Protein AF-A0A7I8IEA6-F1 (afdb_monomer_lite)

Foldseek 3Di:
DPFADPVRDGPCVVVPDDPVVLLVLLLVLLLQLLVQLLVQVVVCVVLVPLLRANPRLALDPVNLVSLQSLQDDQDDLLLLLLSLLLLLLSLLSNLLNLLQDPCSVVSLVSNVVSLVVSLVSLVVCVVVVVHDPLVVLSVLSNVLSVLSSLLSVLLNLLSVLLLVVLLVLLVVVVVVVDQDDQDDLVSLLVLLLLLLLSLLLSRSSSVSSLALSSLLSLVSSVVSLVSSVVVVVVVVVPPDDDDRSSSVSSNSSSVSSSSSSVSSNLVSLVLCVQLVDDLQDDDCSSLVSLVCQLPDPVCPPPPVSVVVSVVVSVSSSVSRSVSSVSSVVSNVVSVVVVVVVCVVCVVVVVVVVVVPVVPPPDDDDPPVVVSLVVSLSSNDDDPSNSSCSVVSSVSSVVLLVVLLVLLLVQALPLQLVLLVVAADQLLVLVVVVVVLLPDPDDPPDDPQDQLLLLLLLLLLVLVLQPPDDLVVNLSLLSSSVSLSVLSVLLCVVLDPDCCPQRNVLSVLSNVLCVVCSVVPDCSPVNVVSPDCPGPNNVSNVSVVVVVCVPDPPDDDSVNSSSVSSHNSSSSSLLSCVCVSSSLSVLCDDSRSSRNNVSSSVSSSSSSRCVVVSVVSQVSHCPPVDRPDDPVSCCVSVCSNDVDDPPPPDD

Sequence (650 aa):
MHGCKADGDLDDSGFTRPMPLIGLYIASVSLVCAVLMGLDLVEGLRRRRFWFPSRFFSLNAATLTLLGHRHAGRWDQLTKLSGTVLVCTAMGNAMPSLGVKNCAFSDTFALVILVITVIANMVTEMSTGVIYVFWSEHIIVMSIMLVLLAITISSALFVSTTKHCLGKKYDFIRGEIGDDPEISVECLERCVEKYSLMAYASNSQHVLGRSATCAASGAFCFLAALVFVRAVTISLLGESWTTSVVLLSQALSIFIGTAAPVSRYLVSSRNQQMVGRSVVTVEEYWVGRLKAWRDSPLFRGVHQWSWTMNTLIAAQAAVVIFCNLVSLPSVWLVLCVTTLCRMCSSLGRQRRERDLEASEVSGGGRGAASDAKELSRFVLLLEGEDQLAAPIMRSGRWETQNSFKKGRKRRPMGLVDTLREHSSVGFRRVGEFGIISSDEAHQDLPEHNSWALPTVALASIVFLIPGVECGSVRSLLRGVGEGLKYVRLVDKHLDEHGLVNASEAADILWEKVDLFGVEAGEEGELVRGIGPEGVSGYYLQRIGRTIRQRDGKDLEPEGLFRWLCETIADVLGACLTNLPRVVLMECICSGEEEREEGVREAALLLGESRELLRFLEEKVEVDGHRYPHRDVRHRIDAWASRPEPDNHHI

Organism: Spirodela intermedia (NCBI:txid51605)

pLDDT: mean 73.37, std 16.15, range [29.14, 93.56]

Radius of gyration: 33.27 Å; chains: 1; bounding box: 86×75×112 Å

Secondary structure (DSSP, 8-state):
---B-TTS-B-TTTTSS--HHHHHHHHHHHHHHHHHHHHHHHHHHHTT-TT---SSS--SHHHHHHHHGGG-S---HHHHHHHHHHHHHHHHHHGGGGGT-TTHHHHHHHHHHHHHHHHHHHHHHHHTTS--SSHHHHHHHHHHHHHHHHHHHHHHHHHHHHHHHHHHHHHHHHHHH-S-----HHHHHHHHHHHHHHHHHH-HHHHHHTSHHHHHHHHHHHHHHHHHHHHHHHHHTTT-----HHHHHHHHHHHHHHHHHHHHHHHHHHHHHHHT--TT---HHHHHHHHHHHT-GGGTT-HHHHHHHHHHHHHHHHHHHHHHHHTSHHHHHHHHHHHHHHHHHHHHHTTTGGGTTTS-----TTHHHHHHHHHGGGS-PPTT-GGGHHHHHHHHHHHHHHHHHHHTTS--HHHHHHHHHHPPGGGHHHHHHHTTT-----TTS-----SHHHHHHHHHHHHT-TT--HHHHHHHHHHHHHHHHHHHHHHHHH-SS-THHHHHHHHHHHHHHHHHHHSTT-HHHHHHHS-SSSHHHHHHHHHHHHHHHHS-S---HHHHHHHHHHHHHHHHHHHHTTHHHHHHHHH--SSHHHHHHHHHHHHHHHHHHHHHHHHHHHHH-TTSPPSPPHHHHHHHHHHH----------

Structure (mmCIF, N/CA/C/O backbone):
data_AF-A0A7I8IEA6-F1
#
_entry.id   AF-A0A7I8IEA6-F1
#
loop_
_atom_site.group_PDB
_atom_site.id
_atom_site.type_symbol
_atom_site.label_atom_id
_atom_site.label_alt_id
_atom_site.label_comp_id
_atom_site.label_asym_id
_atom_site.label_entity_id
_atom_site.label_seq_id
_atom_site.pdbx_PDB_ins_code
_atom_site.Cartn_x
_atom_site.Cartn_y
_atom_site.Cartn_z
_atom_site.occupancy
_atom_site.B_iso_or_equiv
_atom_site.auth_seq_id
_atom_site.auth_comp_id
_atom_site.auth_asym_id
_atom_site.auth_atom_id
_atom_site.pdbx_PDB_model_num
ATOM 1 N N . MET A 1 1 ? 8.617 -40.897 -47.968 1.00 37.97 1 MET A N 1
ATOM 2 C CA . MET A 1 1 ? 9.311 -39.596 -48.039 1.00 37.97 1 MET A CA 1
ATOM 3 C C . MET A 1 1 ? 8.272 -38.545 -48.404 1.00 37.97 1 MET A C 1
ATOM 5 O O . MET A 1 1 ? 7.880 -38.468 -49.558 1.00 37.97 1 MET A O 1
ATOM 9 N N . HIS A 1 2 ? 7.729 -37.837 -47.416 1.00 43.50 2 HIS A N 1
ATOM 10 C CA . HIS A 1 2 ? 6.859 -36.677 -47.632 1.00 43.50 2 HIS A CA 1
ATOM 11 C C . HIS A 1 2 ? 7.701 -35.439 -47.334 1.00 43.50 2 HIS A C 1
ATOM 13 O O . HIS A 1 2 ? 8.221 -35.340 -46.226 1.00 43.50 2 HIS A O 1
ATOM 19 N N . GLY A 1 3 ? 7.902 -34.563 -48.322 1.00 50.28 3 GLY A N 1
ATOM 20 C CA . GLY A 1 3 ? 8.693 -33.344 -48.120 1.00 50.28 3 GLY A CA 1
ATOM 21 C C . GLY A 1 3 ? 9.221 -32.636 -49.371 1.00 50.28 3 GLY A C 1
ATOM 22 O O . GLY A 1 3 ? 9.690 -31.515 -49.236 1.00 50.28 3 GLY A O 1
ATOM 23 N N . CYS A 1 4 ? 9.137 -33.221 -50.569 1.00 49.31 4 CYS A N 1
ATOM 24 C CA . CYS A 1 4 ? 9.506 -32.529 -51.811 1.00 49.31 4 CYS A CA 1
ATOM 25 C C . CYS A 1 4 ? 8.272 -32.296 -52.682 1.00 49.31 4 CYS A C 1
ATOM 27 O O . CYS A 1 4 ? 7.467 -33.215 -52.867 1.00 49.31 4 CYS A O 1
ATOM 29 N N . LYS A 1 5 ? 8.154 -31.089 -53.243 1.00 62.19 5 LYS A N 1
ATOM 30 C CA . LYS A 1 5 ? 7.259 -30.836 -54.379 1.00 62.19 5 LYS A CA 1
ATOM 31 C C . LYS A 1 5 ? 7.825 -31.506 -55.639 1.00 62.19 5 LYS A C 1
ATOM 33 O O . LYS A 1 5 ? 8.994 -31.897 -55.672 1.00 62.19 5 LYS A O 1
ATOM 38 N N . ALA A 1 6 ? 6.993 -31.677 -56.668 1.00 60.69 6 ALA A N 1
ATOM 39 C CA . ALA A 1 6 ? 7.353 -32.369 -57.917 1.00 60.69 6 ALA A CA 1
ATOM 40 C C . ALA A 1 6 ? 8.534 -31.715 -58.673 1.00 60.69 6 ALA A C 1
ATOM 42 O O . ALA A 1 6 ? 9.154 -32.328 -59.535 1.00 60.69 6 ALA A O 1
ATOM 43 N N . ASP A 1 7 ? 8.843 -30.481 -58.303 1.00 68.31 7 ASP A N 1
ATOM 44 C CA . ASP A 1 7 ? 9.835 -29.551 -58.818 1.00 68.31 7 ASP A CA 1
ATOM 45 C C . ASP A 1 7 ? 11.186 -29.647 -58.071 1.00 68.31 7 ASP A C 1
ATOM 47 O O . ASP A 1 7 ? 12.140 -28.957 -58.419 1.00 68.31 7 ASP A O 1
ATOM 51 N N . GLY A 1 8 ? 11.299 -30.535 -57.073 1.00 59.44 8 GLY A N 1
ATOM 52 C CA . GLY A 1 8 ? 12.538 -30.782 -56.324 1.00 59.44 8 GLY A CA 1
ATOM 53 C C . GLY A 1 8 ? 12.801 -29.804 -55.176 1.00 59.44 8 GLY A C 1
ATOM 54 O O . GLY A 1 8 ? 13.785 -29.974 -54.459 1.00 59.44 8 GLY A O 1
ATOM 55 N N . ASP A 1 9 ? 11.916 -28.827 -54.968 1.00 58.84 9 ASP A N 1
ATOM 56 C CA . ASP A 1 9 ? 11.999 -27.876 -53.860 1.00 58.84 9 ASP A CA 1
ATOM 57 C C . ASP A 1 9 ? 11.378 -28.462 -52.577 1.00 58.84 9 ASP A C 1
ATOM 59 O O . ASP A 1 9 ? 10.370 -29.186 -52.620 1.00 58.84 9 ASP A O 1
ATOM 63 N N . LEU A 1 10 ? 12.001 -28.184 -51.428 1.00 50.22 10 LEU A N 1
ATOM 64 C CA . LEU A 1 10 ? 11.517 -28.616 -50.112 1.00 50.22 10 LEU A CA 1
ATOM 65 C C . LEU A 1 10 ? 10.189 -27.908 -49.802 1.00 50.22 10 LEU A C 1
ATOM 67 O O . LEU A 1 10 ? 10.080 -26.687 -49.904 1.00 50.22 10 LEU A O 1
ATOM 71 N N . ASP A 1 11 ? 9.154 -28.664 -49.424 1.00 51.62 11 ASP A N 1
ATOM 72 C CA . ASP A 1 11 ? 7.860 -28.092 -49.037 1.00 51.62 11 ASP A CA 1
ATOM 73 C C . ASP A 1 11 ? 7.934 -27.489 -47.621 1.00 51.62 11 ASP A C 1
ATOM 75 O O . ASP A 1 11 ? 7.436 -28.043 -46.640 1.00 51.62 11 ASP A O 1
ATOM 79 N N . ASP A 1 12 ? 8.569 -26.321 -47.514 1.00 47.97 12 ASP A N 1
ATOM 80 C CA . ASP A 1 12 ? 8.777 -25.585 -46.259 1.00 47.97 12 ASP A CA 1
ATOM 81 C C . ASP A 1 12 ? 7.489 -24.954 -45.694 1.00 47.97 12 ASP A C 1
ATOM 83 O O . ASP A 1 12 ? 7.504 -24.334 -44.625 1.00 47.97 12 ASP A O 1
ATOM 87 N N . SER A 1 13 ? 6.343 -25.127 -46.363 1.00 50.84 13 SER A N 1
ATOM 88 C CA . SER A 1 13 ? 5.050 -24.544 -45.970 1.00 50.84 13 SER A CA 1
ATOM 89 C C . SER A 1 13 ? 4.506 -25.086 -44.636 1.00 50.84 13 SER A C 1
ATOM 91 O O . SER A 1 13 ? 3.758 -24.392 -43.939 1.00 50.84 13 SER A O 1
ATOM 93 N N . GLY A 1 14 ? 4.921 -26.297 -44.242 1.00 44.91 14 GLY A N 1
ATOM 94 C CA . GLY A 1 14 ? 4.617 -26.896 -42.937 1.00 44.91 14 GLY A CA 1
ATOM 95 C C . GLY A 1 14 ? 5.555 -26.452 -41.805 1.00 44.91 14 GLY A C 1
ATOM 96 O O . GLY A 1 14 ? 5.127 -26.394 -40.654 1.00 44.91 14 GLY A O 1
ATOM 97 N N . PHE A 1 15 ? 6.805 -26.093 -42.125 1.00 42.59 15 PHE A N 1
ATOM 98 C CA . PHE A 1 15 ? 7.842 -25.694 -41.157 1.00 42.59 15 PHE A CA 1
ATOM 99 C C . PHE A 1 15 ? 7.898 -24.182 -40.894 1.00 42.59 15 PHE A C 1
ATOM 101 O O . PHE A 1 15 ? 8.419 -23.749 -39.867 1.00 42.59 15 PHE A O 1
ATOM 108 N N . THR A 1 16 ? 7.344 -23.370 -41.796 1.00 45.31 16 THR A N 1
ATOM 109 C CA . THR A 1 16 ? 7.298 -21.899 -41.684 1.00 45.31 16 THR A CA 1
ATOM 110 C C . THR A 1 16 ? 6.121 -21.371 -40.866 1.00 45.31 16 THR A C 1
ATOM 112 O O . THR A 1 16 ? 6.095 -20.185 -40.533 1.00 45.31 16 THR A O 1
ATOM 115 N N . ARG A 1 17 ? 5.157 -22.219 -40.484 1.00 45.38 17 ARG A N 1
ATOM 116 C CA . ARG A 1 17 ? 4.091 -21.810 -39.563 1.00 45.38 17 ARG A CA 1
ATOM 117 C C . ARG A 1 17 ? 4.622 -21.844 -38.129 1.00 45.38 17 ARG A C 1
ATOM 119 O O . ARG A 1 17 ? 5.003 -22.919 -37.664 1.00 45.38 17 ARG A O 1
ATOM 126 N N . PRO A 1 18 ? 4.624 -20.721 -37.390 1.00 50.38 18 PRO A N 1
ATOM 127 C CA . PRO A 1 18 ? 4.885 -20.791 -35.962 1.00 50.38 18 PRO A CA 1
ATOM 128 C C . PRO A 1 18 ? 3.876 -21.740 -35.309 1.00 50.38 18 PRO A C 1
ATOM 130 O O . PRO A 1 18 ? 2.690 -21.691 -35.643 1.00 50.38 18 PRO A O 1
ATOM 133 N N . MET A 1 19 ? 4.317 -22.590 -34.376 1.00 58.44 19 MET A N 1
ATOM 134 C CA . MET A 1 19 ? 3.393 -23.444 -33.625 1.00 58.44 19 MET A CA 1
ATOM 135 C C . MET A 1 19 ? 2.332 -22.550 -32.953 1.00 58.44 19 MET A C 1
ATOM 137 O O . MET A 1 19 ? 2.682 -21.764 -32.065 1.00 58.44 19 MET A O 1
ATOM 141 N N . PRO A 1 20 ? 1.043 -22.643 -33.337 1.00 67.31 20 PRO A N 1
ATOM 142 C CA . PRO A 1 20 ? 0.007 -21.705 -32.895 1.00 67.31 20 PRO A CA 1
ATOM 143 C C . PRO A 1 20 ? -0.177 -21.710 -31.372 1.00 67.31 20 PRO A C 1
ATOM 145 O O . PRO A 1 20 ? -0.529 -20.689 -30.788 1.00 67.31 20 PRO A O 1
ATOM 148 N N . LEU A 1 21 ? 0.147 -22.830 -30.720 1.00 70.69 21 LEU A N 1
ATOM 149 C CA . LEU A 1 21 ? 0.130 -22.995 -29.265 1.00 70.69 21 LEU A CA 1
ATOM 150 C C . LEU A 1 21 ? 1.105 -22.053 -28.540 1.00 70.69 21 LEU A C 1
ATOM 152 O O . LEU A 1 21 ? 0.733 -21.449 -27.536 1.00 70.69 21 LEU A O 1
ATOM 156 N N . ILE A 1 22 ? 2.325 -21.876 -29.060 1.00 72.19 22 ILE A N 1
ATOM 157 C CA . ILE A 1 22 ? 3.334 -21.005 -28.436 1.00 72.19 22 ILE A CA 1
ATOM 158 C C . ILE A 1 22 ? 2.932 -19.535 -28.617 1.00 72.19 22 ILE A C 1
ATOM 160 O O . ILE A 1 22 ? 3.002 -18.747 -27.675 1.00 72.19 22 ILE A O 1
ATOM 164 N N . GLY A 1 23 ? 2.430 -19.172 -29.802 1.00 74.50 23 GLY A N 1
ATOM 165 C CA . GLY A 1 23 ? 1.916 -17.825 -30.065 1.00 74.50 23 GLY A CA 1
ATOM 166 C C . GLY A 1 23 ? 0.725 -17.481 -29.167 1.00 74.50 23 GLY A C 1
ATOM 167 O O . GLY A 1 23 ? 0.691 -16.413 -28.558 1.00 74.50 23 GLY A O 1
ATOM 168 N N . LEU A 1 24 ? -0.218 -18.414 -29.006 1.00 80.75 24 LEU A N 1
ATOM 169 C CA . LEU A 1 24 ? -1.368 -18.251 -28.116 1.00 80.75 24 LEU A CA 1
ATOM 170 C C . LEU A 1 24 ? -0.946 -18.091 -26.650 1.00 80.75 24 LEU A C 1
ATOM 172 O O . LEU A 1 24 ? -1.488 -17.231 -25.953 1.00 80.75 24 LEU A O 1
ATOM 176 N N . TYR A 1 25 ? 0.040 -18.865 -26.189 1.00 80.38 25 TYR A N 1
ATOM 177 C CA . TYR A 1 25 ? 0.602 -18.715 -24.847 1.00 80.38 25 TYR A CA 1
ATOM 178 C C . TYR A 1 25 ? 1.194 -17.316 -24.645 1.00 80.38 25 TYR A C 1
ATOM 180 O O . TYR A 1 25 ? 0.815 -16.621 -23.704 1.00 80.38 25 TYR A O 1
ATOM 188 N N . ILE A 1 26 ? 2.064 -16.855 -25.552 1.00 77.19 26 ILE A N 1
ATOM 189 C CA . ILE A 1 26 ? 2.691 -15.527 -25.453 1.00 77.19 26 ILE A CA 1
ATOM 190 C C . ILE A 1 26 ? 1.625 -14.427 -25.434 1.00 77.19 26 ILE A C 1
ATOM 192 O O . ILE A 1 26 ? 1.712 -13.511 -24.613 1.00 77.19 26 ILE A O 1
ATOM 196 N N . ALA A 1 27 ? 0.608 -14.526 -26.296 1.00 83.75 27 ALA A N 1
ATOM 197 C CA . ALA A 1 27 ? -0.488 -13.565 -26.334 1.00 83.75 27 ALA A CA 1
ATOM 198 C C . ALA A 1 27 ? -1.284 -13.541 -25.018 1.00 83.75 27 ALA A C 1
ATOM 200 O O . ALA A 1 27 ? -1.549 -12.473 -24.464 1.00 83.75 27 ALA A O 1
ATOM 201 N N . SER A 1 28 ? -1.594 -14.721 -24.476 1.00 84.25 28 SER A N 1
ATOM 202 C CA . SER A 1 28 ? -2.299 -14.872 -23.198 1.00 84.25 28 SER A CA 1
ATOM 203 C C . SER A 1 28 ? -1.495 -14.268 -22.048 1.00 84.25 28 SER A C 1
ATOM 205 O O . SER A 1 28 ? -2.011 -13.467 -21.273 1.00 84.25 28 SER A O 1
ATOM 207 N N . VAL A 1 29 ? -0.197 -14.571 -21.978 1.00 84.94 29 VAL A N 1
ATOM 208 C CA . VAL A 1 29 ? 0.707 -14.026 -20.961 1.00 84.94 29 VAL A CA 1
ATOM 209 C C . VAL A 1 29 ? 0.811 -12.502 -21.079 1.00 84.94 29 VAL A C 1
ATOM 211 O O . VAL A 1 29 ? 0.844 -11.807 -20.066 1.00 84.94 29 VAL A O 1
ATOM 214 N N . SER A 1 30 ? 0.851 -11.939 -22.292 1.00 87.06 30 SER A N 1
ATOM 215 C CA . SER A 1 30 ? 0.815 -10.480 -22.528 1.00 87.06 30 SER A CA 1
ATOM 216 C C . SER A 1 30 ? -0.469 -9.824 -22.041 1.00 87.06 30 SER A C 1
ATOM 218 O O . SER A 1 30 ? -0.398 -8.791 -21.379 1.00 87.06 30 SER A O 1
ATOM 220 N N . LEU A 1 31 ? -1.624 -10.447 -22.271 1.00 89.12 31 LEU A N 1
ATOM 221 C CA . LEU A 1 31 ? -2.897 -9.961 -21.738 1.00 89.12 31 LEU A CA 1
ATOM 222 C C . LEU A 1 31 ? -2.938 -10.013 -20.209 1.00 89.12 31 LEU A C 1
ATOM 224 O O . LEU A 1 31 ? -3.367 -9.046 -19.585 1.00 89.12 31 LEU A O 1
ATOM 228 N N . VAL A 1 32 ? -2.431 -11.084 -19.591 1.00 89.88 32 VAL A N 1
ATOM 229 C CA . VAL A 1 32 ? -2.326 -11.175 -18.125 1.00 89.88 32 VAL A CA 1
ATOM 230 C C . VAL A 1 32 ? -1.457 -10.043 -17.573 1.00 89.88 32 VAL A C 1
ATOM 232 O O . VAL A 1 32 ? -1.857 -9.375 -16.621 1.00 89.88 32 VAL A O 1
ATOM 235 N N . CYS A 1 33 ? -0.306 -9.754 -18.193 1.00 87.94 33 CYS A N 1
ATOM 236 C CA . CYS A 1 33 ? 0.510 -8.603 -17.799 1.00 87.94 33 CYS A CA 1
ATOM 237 C C . CYS A 1 33 ? -0.245 -7.275 -17.957 1.00 87.94 33 CYS A C 1
ATOM 239 O O . CYS A 1 33 ? -0.164 -6.434 -17.063 1.00 87.94 33 CYS A O 1
ATOM 241 N N . ALA A 1 34 ? -0.999 -7.093 -19.045 1.00 90.44 34 ALA A N 1
ATOM 242 C CA . ALA A 1 34 ? -1.808 -5.897 -19.265 1.00 90.44 34 ALA A CA 1
ATOM 243 C C . ALA A 1 34 ? -2.867 -5.708 -18.165 1.00 90.44 34 ALA A C 1
ATOM 245 O O . ALA A 1 34 ? -3.008 -4.607 -17.637 1.00 90.44 34 ALA A O 1
ATOM 246 N N . VAL A 1 35 ? -3.567 -6.781 -17.781 1.00 91.06 35 VAL A N 1
ATOM 247 C CA . VAL A 1 35 ? -4.570 -6.760 -16.706 1.00 91.06 35 VAL A CA 1
ATOM 248 C C . VAL A 1 35 ? -3.924 -6.413 -15.369 1.00 91.06 35 VAL A C 1
ATOM 250 O O . VAL A 1 35 ? -4.401 -5.513 -14.686 1.00 91.06 35 VAL A O 1
ATOM 253 N N . LEU A 1 36 ? -2.820 -7.071 -15.006 1.00 90.31 36 LEU A N 1
ATOM 254 C CA . LEU A 1 36 ? -2.133 -6.820 -13.736 1.00 90.31 36 LEU A CA 1
ATOM 255 C C . LEU A 1 36 ? -1.609 -5.377 -13.637 1.00 90.31 36 LEU A C 1
ATOM 257 O O . LEU A 1 36 ? -1.853 -4.712 -12.632 1.00 90.31 36 LEU A O 1
ATOM 261 N N . MET A 1 37 ? -0.961 -4.861 -14.691 1.00 90.56 37 MET A N 1
ATOM 262 C CA . MET A 1 37 ? -0.512 -3.459 -14.739 1.00 90.56 37 MET A CA 1
ATOM 263 C C . MET A 1 37 ? -1.699 -2.480 -14.729 1.00 90.56 37 MET A C 1
ATOM 265 O O . MET A 1 37 ? -1.640 -1.427 -14.093 1.00 90.56 37 MET A O 1
ATOM 269 N N . GLY A 1 38 ? -2.806 -2.835 -15.388 1.00 89.06 38 GLY A N 1
ATOM 270 C CA . GLY A 1 38 ? -4.042 -2.054 -15.385 1.00 89.06 38 GLY A CA 1
ATOM 271 C C . GLY A 1 38 ? -4.723 -1.996 -14.014 1.00 89.06 38 GLY A C 1
ATOM 272 O O . GLY A 1 38 ? -5.224 -0.941 -13.631 1.00 89.06 38 GLY A O 1
ATOM 273 N N . LEU A 1 39 ? -4.711 -3.085 -13.240 1.00 89.94 39 LEU A N 1
ATOM 274 C CA . LEU A 1 39 ? -5.253 -3.109 -11.877 1.00 89.94 39 LEU A CA 1
ATOM 275 C C . LEU A 1 39 ? -4.470 -2.183 -10.940 1.00 89.94 39 LEU A C 1
ATOM 277 O O . LEU A 1 39 ? -5.086 -1.430 -10.183 1.00 89.94 39 LEU A O 1
ATOM 281 N N . ASP A 1 40 ? -3.137 -2.174 -11.037 1.00 87.69 40 ASP A N 1
ATOM 282 C CA . ASP A 1 40 ? -2.290 -1.231 -10.294 1.00 87.69 40 ASP A CA 1
ATOM 283 C C . ASP A 1 40 ? -2.590 0.231 -10.683 1.00 87.69 40 ASP A C 1
ATOM 285 O O . ASP A 1 40 ? -2.666 1.113 -9.820 1.00 87.69 40 ASP A O 1
ATOM 289 N N . LEU A 1 41 ? -2.844 0.493 -11.973 1.00 86.50 41 LEU A N 1
ATOM 290 C CA . LEU A 1 41 ? -3.262 1.811 -12.462 1.00 86.50 41 LEU A CA 1
ATOM 291 C C . LEU A 1 41 ? -4.624 2.230 -11.878 1.00 86.50 41 LEU A C 1
ATOM 293 O O . LEU A 1 41 ? -4.767 3.340 -11.365 1.00 86.50 41 LEU A O 1
ATOM 297 N N . VAL A 1 42 ? -5.627 1.349 -11.906 1.00 85.25 42 VAL A N 1
ATOM 298 C CA . VAL A 1 42 ? -6.968 1.636 -11.364 1.00 85.25 42 VAL A CA 1
ATOM 299 C C . VAL A 1 42 ? -6.915 1.874 -9.857 1.00 85.25 42 VAL A C 1
ATOM 301 O O . VAL A 1 42 ? -7.545 2.812 -9.365 1.00 85.25 42 VAL A O 1
ATOM 304 N N . GLU A 1 43 ? -6.148 1.074 -9.119 1.00 82.88 43 GLU A N 1
ATOM 305 C CA . GLU A 1 43 ? -6.028 1.219 -7.669 1.00 82.88 43 GLU A CA 1
ATOM 306 C C . GLU A 1 43 ? -5.304 2.519 -7.287 1.00 82.88 43 GLU A C 1
ATOM 308 O O . GLU A 1 43 ? -5.760 3.241 -6.394 1.00 82.88 43 GLU A O 1
ATOM 313 N N . GLY A 1 44 ? -4.237 2.888 -8.007 1.00 78.62 44 GLY A N 1
ATOM 314 C CA . GLY A 1 44 ? -3.565 4.174 -7.809 1.00 78.62 44 GLY A CA 1
ATOM 315 C C . GLY A 1 44 ? -4.474 5.371 -8.105 1.00 78.62 44 GLY A C 1
ATOM 316 O O . GLY A 1 44 ? -4.504 6.322 -7.319 1.00 78.62 44 GLY A O 1
ATOM 317 N N . LEU A 1 45 ? -5.293 5.307 -9.164 1.00 79.44 45 LEU A N 1
ATOM 318 C CA . LEU A 1 45 ? -6.293 6.341 -9.466 1.00 79.44 45 LEU A CA 1
ATOM 319 C C . LEU A 1 45 ? -7.374 6.417 -8.380 1.00 79.44 45 LEU A C 1
ATOM 321 O O . LEU A 1 45 ? -7.700 7.510 -7.910 1.00 79.44 45 LEU A O 1
ATOM 325 N N . ARG A 1 46 ? -7.896 5.268 -7.936 1.00 77.19 46 ARG A N 1
ATOM 326 C CA . ARG A 1 46 ? -8.938 5.178 -6.903 1.00 77.19 46 ARG A CA 1
ATOM 327 C C . ARG A 1 46 ? -8.468 5.761 -5.570 1.00 77.19 46 ARG A C 1
ATOM 329 O O . ARG A 1 46 ? -9.222 6.491 -4.930 1.00 77.19 46 ARG A O 1
ATOM 336 N N . ARG A 1 47 ? -7.223 5.481 -5.169 1.00 69.00 47 ARG A N 1
ATOM 337 C CA . ARG A 1 47 ? -6.617 6.025 -3.940 1.00 69.00 47 ARG A CA 1
ATOM 338 C C . ARG A 1 47 ? -6.045 7.436 -4.107 1.00 69.00 47 ARG A C 1
ATOM 340 O O . ARG A 1 47 ? -5.564 8.004 -3.135 1.00 69.00 47 ARG A O 1
ATOM 347 N N . ARG A 1 48 ? -6.087 8.019 -5.315 1.00 69.19 48 ARG A N 1
ATOM 348 C CA . ARG A 1 48 ? -5.401 9.280 -5.673 1.00 69.19 48 ARG A CA 1
ATOM 349 C C . ARG A 1 48 ? -3.889 9.251 -5.391 1.00 69.19 48 ARG A C 1
ATOM 351 O O . ARG A 1 48 ? -3.264 10.293 -5.186 1.00 69.19 48 ARG A O 1
ATOM 358 N N . ARG A 1 49 ? -3.281 8.062 -5.434 1.00 72.50 49 ARG A N 1
ATOM 359 C CA . ARG A 1 49 ? -1.833 7.859 -5.334 1.00 72.50 49 ARG A CA 1
ATOM 360 C C . ARG A 1 49 ? -1.225 7.910 -6.729 1.00 72.50 49 ARG A C 1
ATOM 362 O O . ARG A 1 49 ? -1.051 6.888 -7.383 1.00 72.50 49 ARG A O 1
ATOM 369 N N . PHE A 1 50 ? -0.851 9.108 -7.171 1.00 62.94 50 PHE A N 1
ATOM 370 C CA . PHE A 1 50 ? -0.266 9.319 -8.505 1.00 62.94 50 PHE A CA 1
ATOM 371 C C . PHE A 1 50 ? 1.148 8.737 -8.684 1.00 62.94 50 PHE A C 1
ATOM 373 O O . PHE A 1 50 ? 1.699 8.782 -9.780 1.00 62.94 50 PHE A O 1
ATOM 380 N N . TRP A 1 51 ? 1.736 8.176 -7.623 1.00 65.19 51 TRP A N 1
ATOM 381 C CA . TRP A 1 51 ? 2.961 7.383 -7.701 1.00 65.19 51 TRP A CA 1
ATOM 382 C C . TRP A 1 51 ? 2.693 5.891 -7.999 1.00 65.19 51 TRP A C 1
ATOM 384 O O . TRP A 1 51 ? 3.647 5.150 -8.198 1.00 65.19 51 TRP A O 1
ATOM 394 N N . PHE A 1 52 ? 1.418 5.472 -8.085 1.00 69.50 52 PHE A N 1
ATOM 395 C CA . PHE A 1 52 ? 0.923 4.137 -8.465 1.00 69.50 52 PHE A CA 1
ATOM 396 C C . PHE A 1 52 ? 1.640 2.972 -7.761 1.00 69.50 52 PHE A C 1
ATOM 398 O O . PHE A 1 52 ? 2.648 2.491 -8.282 1.00 69.50 52 PHE A O 1
ATOM 405 N N . PRO A 1 53 ? 1.151 2.487 -6.605 1.00 67.56 53 PRO A N 1
ATOM 406 C CA . PRO A 1 53 ? 1.738 1.314 -5.961 1.00 67.56 53 PRO A CA 1
ATOM 407 C C . PRO A 1 53 ? 1.603 0.081 -6.865 1.00 67.56 53 PRO A C 1
ATOM 409 O O . PRO A 1 53 ? 0.566 -0.118 -7.488 1.00 67.56 53 PRO A O 1
ATOM 412 N N . SER A 1 54 ? 2.647 -0.744 -6.934 1.00 74.25 54 SER A N 1
ATOM 413 C CA . SER A 1 54 ? 2.635 -2.009 -7.680 1.00 74.25 54 SER A CA 1
ATOM 414 C C . SER A 1 54 ? 2.322 -3.161 -6.725 1.00 74.25 54 SER A C 1
ATOM 416 O O . SER A 1 54 ? 3.236 -3.770 -6.154 1.00 74.25 54 SER A O 1
ATOM 418 N N . ARG A 1 55 ? 1.030 -3.402 -6.485 1.00 77.00 55 ARG A N 1
ATOM 419 C CA . ARG A 1 55 ? 0.554 -4.480 -5.607 1.00 77.00 55 ARG A CA 1
ATOM 420 C C . ARG A 1 55 ? 0.306 -5.758 -6.405 1.00 77.00 55 ARG A C 1
ATOM 422 O O . ARG A 1 55 ? 0.642 -6.837 -5.930 1.00 77.00 55 ARG A O 1
ATOM 429 N N . PHE A 1 56 ? -0.253 -5.634 -7.606 1.00 80.75 56 PHE A N 1
ATOM 430 C CA . PHE A 1 56 ? -0.623 -6.759 -8.461 1.00 80.75 56 PHE A CA 1
ATOM 431 C C . PHE A 1 56 ? 0.520 -7.160 -9.402 1.00 80.75 56 PHE A C 1
ATOM 433 O O . PHE A 1 56 ? 0.844 -8.343 -9.508 1.00 80.75 56 PHE A O 1
ATOM 440 N N . PHE A 1 57 ? 1.185 -6.197 -10.045 1.00 80.50 57 PHE A N 1
ATOM 441 C CA . PHE A 1 57 ? 2.320 -6.442 -10.933 1.00 80.50 57 PHE A CA 1
ATOM 442 C C . PHE A 1 57 ? 3.658 -6.276 -10.191 1.00 80.50 57 PHE A C 1
ATOM 444 O O . PHE A 1 57 ? 4.336 -5.253 -10.289 1.00 80.50 57 PHE A O 1
ATOM 451 N N . SER A 1 58 ? 4.035 -7.291 -9.408 1.00 81.94 58 SER A N 1
ATOM 452 C CA . SER A 1 58 ? 5.283 -7.298 -8.621 1.00 81.94 58 SER A CA 1
ATOM 453 C C . SER A 1 58 ? 6.387 -8.142 -9.265 1.00 81.94 58 SER A C 1
ATOM 455 O O . SER A 1 58 ? 6.082 -9.169 -9.864 1.00 81.94 58 SER A O 1
ATOM 457 N N . LEU A 1 59 ? 7.662 -7.764 -9.084 1.00 74.62 59 LEU A N 1
ATOM 458 C CA . LEU A 1 59 ? 8.809 -8.612 -9.449 1.00 74.62 59 LEU A CA 1
ATOM 459 C C . LEU A 1 59 ? 8.790 -9.856 -8.562 1.00 74.62 59 LEU A C 1
ATOM 461 O O . LEU A 1 59 ? 9.000 -9.742 -7.361 1.00 74.62 59 LEU A O 1
ATOM 465 N N . ASN A 1 60 ? 8.483 -11.022 -9.114 1.00 75.56 60 ASN A N 1
ATOM 466 C CA . ASN A 1 60 ? 8.538 -12.315 -8.432 1.00 75.56 60 ASN A CA 1
ATOM 467 C C . ASN A 1 60 ? 8.918 -13.410 -9.431 1.00 75.56 60 ASN A C 1
ATOM 469 O O . ASN A 1 60 ? 8.886 -13.204 -10.644 1.00 75.56 60 ASN A O 1
ATOM 473 N N . ALA A 1 61 ? 9.211 -14.606 -8.928 1.00 68.94 61 ALA A N 1
ATOM 474 C CA . ALA A 1 61 ? 9.520 -15.757 -9.772 1.00 68.94 61 ALA A CA 1
ATOM 475 C C . ALA A 1 61 ? 8.455 -16.014 -10.863 1.00 68.94 61 ALA A C 1
ATOM 477 O O . ALA A 1 61 ? 8.803 -16.335 -11.997 1.00 68.94 61 ALA A O 1
ATOM 478 N N . ALA A 1 62 ? 7.165 -15.810 -10.567 1.00 67.19 62 ALA A N 1
ATOM 479 C CA . ALA A 1 62 ? 6.081 -15.995 -11.535 1.00 67.19 62 ALA A CA 1
ATOM 480 C C . ALA A 1 62 ? 6.118 -14.959 -12.678 1.00 67.19 62 ALA A C 1
ATOM 482 O O . ALA A 1 62 ? 6.054 -15.315 -13.848 1.00 67.19 62 ALA A O 1
ATOM 483 N N . THR A 1 63 ? 6.275 -13.671 -12.377 1.00 71.44 63 THR A N 1
ATOM 484 C CA . THR A 1 63 ? 6.383 -12.616 -13.399 1.00 71.44 63 THR A CA 1
ATOM 485 C C . THR A 1 63 ? 7.679 -12.731 -14.196 1.00 71.44 63 THR A C 1
ATOM 487 O O . THR A 1 63 ? 7.662 -12.532 -15.408 1.00 71.44 63 THR A O 1
ATOM 490 N N . LEU A 1 64 ? 8.787 -13.125 -13.563 1.00 73.00 64 LEU A N 1
ATOM 491 C CA . LEU A 1 64 ? 10.067 -13.350 -14.239 1.00 73.00 64 LEU A CA 1
ATOM 492 C C . LEU A 1 64 ? 10.031 -14.559 -15.183 1.00 73.00 64 LEU A C 1
ATOM 494 O O . LEU A 1 64 ? 10.518 -14.466 -16.308 1.00 73.00 64 LEU A O 1
ATOM 498 N N . THR A 1 65 ? 9.405 -15.668 -14.779 1.00 71.25 65 THR A N 1
ATOM 499 C CA . THR A 1 65 ? 9.208 -16.839 -15.656 1.00 71.25 65 THR A CA 1
ATOM 500 C C . THR A 1 65 ? 8.273 -16.520 -16.825 1.00 71.25 65 THR A C 1
ATOM 502 O O . THR A 1 65 ? 8.576 -16.880 -17.966 1.00 71.25 65 THR A O 1
ATOM 505 N N . LEU A 1 66 ? 7.199 -15.760 -16.576 1.00 71.00 66 LEU A N 1
ATOM 506 C CA . LEU A 1 66 ? 6.309 -15.240 -17.621 1.00 71.00 66 LEU A CA 1
ATOM 507 C C . LEU A 1 66 ? 7.057 -14.345 -18.626 1.00 71.00 66 LEU A C 1
ATOM 509 O O . LEU A 1 66 ? 6.794 -14.428 -19.824 1.00 71.00 66 LEU A O 1
ATOM 513 N N . LEU A 1 67 ? 8.002 -13.514 -18.171 1.00 67.25 67 LEU A N 1
ATOM 514 C CA . LEU A 1 67 ? 8.825 -12.659 -19.037 1.00 67.25 67 LEU A CA 1
ATOM 515 C C . LEU A 1 67 ? 9.894 -13.450 -19.817 1.00 67.25 67 LEU A C 1
ATOM 517 O O . LEU A 1 67 ? 10.125 -13.161 -20.994 1.00 67.25 67 LEU A O 1
ATOM 521 N N . GLY A 1 68 ? 10.512 -14.464 -19.202 1.00 62.44 68 GLY A N 1
ATOM 522 C CA . GLY A 1 68 ? 11.551 -15.294 -19.824 1.00 62.44 68 GLY A CA 1
ATOM 523 C C . GLY A 1 68 ? 11.063 -16.161 -20.973 1.00 62.44 68 GLY A C 1
ATOM 524 O O . GLY A 1 68 ? 11.721 -16.232 -22.009 1.00 62.44 68 GLY A O 1
ATOM 525 N N . HIS A 1 69 ? 9.870 -16.747 -20.855 1.00 61.56 69 HIS A N 1
ATOM 526 C CA . HIS A 1 69 ? 9.344 -17.637 -21.895 1.00 61.56 69 HIS A CA 1
ATOM 527 C C . HIS A 1 69 ? 9.003 -16.912 -23.212 1.00 61.56 69 HIS A C 1
ATOM 529 O O . HIS A 1 69 ? 8.939 -17.532 -24.270 1.00 61.56 69 HIS A O 1
ATOM 535 N N . ARG A 1 70 ? 8.827 -15.583 -23.186 1.00 58.53 70 ARG A N 1
ATOM 536 C CA . ARG A 1 70 ? 8.474 -14.783 -24.374 1.00 58.53 70 ARG A CA 1
ATOM 537 C C . ARG A 1 70 ? 9.574 -14.700 -25.436 1.00 58.53 70 ARG A C 1
ATOM 539 O O . ARG A 1 70 ? 9.284 -14.277 -26.550 1.00 58.53 70 ARG A O 1
ATOM 546 N N . HIS A 1 71 ? 10.806 -15.081 -25.098 1.00 55.66 71 HIS A N 1
ATOM 547 C CA . HIS A 1 71 ? 11.977 -14.949 -25.971 1.00 55.66 71 HIS A CA 1
ATOM 548 C C . HIS A 1 71 ? 12.386 -16.260 -26.664 1.00 55.66 71 HIS A C 1
ATOM 550 O O . HIS A 1 71 ? 13.379 -16.277 -27.385 1.00 55.66 71 HIS A O 1
ATOM 556 N N . ALA A 1 72 ? 11.635 -17.353 -26.484 1.00 47.72 72 ALA A N 1
ATOM 557 C CA . ALA A 1 72 ? 11.905 -18.631 -27.140 1.00 47.72 72 ALA A CA 1
ATOM 558 C C . ALA A 1 72 ? 11.068 -18.779 -28.432 1.00 47.72 72 ALA A C 1
ATOM 560 O O . ALA A 1 72 ? 9.864 -19.024 -28.373 1.00 47.72 72 ALA A O 1
ATOM 561 N N . GLY A 1 73 ? 11.682 -18.629 -29.615 1.00 54.22 73 GLY A N 1
ATOM 562 C CA . GLY A 1 73 ? 11.073 -19.040 -30.894 1.00 54.22 73 GLY A CA 1
ATOM 563 C C . GLY A 1 73 ? 11.394 -18.172 -32.121 1.00 54.22 73 GLY A C 1
ATOM 564 O O . GLY A 1 73 ? 11.861 -17.037 -32.019 1.00 54.22 73 GLY A O 1
ATOM 565 N N . ARG A 1 74 ? 11.120 -18.720 -33.313 1.00 52.78 74 ARG A N 1
ATOM 566 C CA . ARG A 1 74 ? 11.325 -18.067 -34.618 1.00 52.78 74 ARG A CA 1
ATOM 567 C C . ARG A 1 74 ? 10.056 -17.296 -35.008 1.00 52.78 74 ARG A C 1
ATOM 569 O O . ARG A 1 74 ? 9.111 -17.878 -35.528 1.00 52.78 74 ARG A O 1
ATOM 576 N N . TRP A 1 75 ? 10.038 -15.999 -34.703 1.00 59.44 75 TRP A N 1
ATOM 577 C CA . TRP A 1 75 ? 8.902 -15.089 -34.907 1.00 59.44 75 TRP A CA 1
ATOM 578 C C . TRP A 1 75 ? 9.280 -13.898 -35.789 1.00 59.44 75 TRP A C 1
ATOM 580 O O . TRP A 1 75 ? 10.464 -13.592 -35.939 1.00 59.44 75 TRP A O 1
ATOM 590 N N . ASP A 1 76 ? 8.262 -13.214 -36.314 1.00 69.31 76 ASP A N 1
ATOM 591 C CA . ASP A 1 76 ? 8.400 -11.945 -37.030 1.00 69.31 76 ASP A CA 1
ATOM 592 C C . ASP A 1 76 ? 9.201 -10.910 -36.210 1.00 69.31 76 ASP A C 1
ATOM 594 O O . ASP A 1 76 ? 9.057 -10.815 -34.984 1.00 69.31 76 ASP A O 1
ATOM 598 N N . GLN A 1 77 ? 10.052 -10.134 -36.886 1.00 76.62 77 GLN A N 1
ATOM 599 C CA . GLN A 1 77 ? 11.000 -9.198 -36.265 1.00 76.62 77 GLN A CA 1
ATOM 600 C C . GLN A 1 77 ? 10.274 -8.153 -35.402 1.00 76.62 77 GLN A C 1
ATOM 602 O O . GLN A 1 77 ? 10.720 -7.838 -34.298 1.00 76.62 77 GLN A O 1
ATOM 607 N N . LEU A 1 78 ? 9.098 -7.692 -35.842 1.00 79.94 78 LEU A N 1
ATOM 608 C CA . LEU A 1 78 ? 8.289 -6.726 -35.098 1.00 79.94 78 LEU A CA 1
ATOM 609 C C . LEU A 1 78 ? 7.739 -7.308 -33.783 1.00 79.94 78 LEU A C 1
ATOM 611 O O . LEU A 1 78 ? 7.691 -6.606 -32.775 1.00 79.94 78 LEU A O 1
ATOM 615 N N . THR A 1 79 ? 7.399 -8.603 -33.765 1.00 80.44 79 THR A N 1
ATOM 616 C CA . THR A 1 79 ? 6.930 -9.311 -32.556 1.00 80.44 79 THR A CA 1
ATOM 617 C C . THR A 1 79 ? 8.057 -9.489 -31.528 1.00 80.44 79 THR A C 1
ATOM 619 O O . THR A 1 79 ? 7.832 -9.456 -30.315 1.00 80.44 79 THR A O 1
ATOM 622 N N . LYS A 1 80 ? 9.302 -9.646 -31.994 1.00 82.69 80 LYS A N 1
ATOM 623 C CA . LYS A 1 80 ? 10.484 -9.676 -31.119 1.00 82.69 80 LYS A CA 1
ATOM 624 C C . LYS A 1 80 ? 10.760 -8.305 -30.503 1.00 82.69 80 LYS A C 1
ATOM 626 O O . LYS A 1 80 ? 11.048 -8.224 -29.309 1.00 82.69 80 LYS A O 1
ATOM 631 N N . LEU A 1 81 ? 10.627 -7.233 -31.288 1.00 86.50 81 LEU A N 1
ATOM 632 C CA . LEU A 1 81 ? 10.769 -5.858 -30.804 1.00 86.50 81 LEU A CA 1
ATOM 633 C C . LEU A 1 81 ? 9.693 -5.500 -29.765 1.00 86.50 81 LEU A C 1
ATOM 635 O O . LEU A 1 81 ? 10.011 -4.940 -28.718 1.00 86.50 81 LEU A O 1
ATOM 639 N N . SER A 1 82 ? 8.425 -5.857 -29.990 1.00 87.38 82 SER A N 1
ATOM 640 C CA . SER A 1 82 ? 7.372 -5.654 -28.981 1.00 87.38 82 SER A CA 1
ATOM 641 C C . SER A 1 82 ? 7.618 -6.466 -27.710 1.00 87.38 82 SER A C 1
ATOM 643 O O . SER A 1 82 ? 7.354 -5.975 -26.612 1.00 87.38 82 SER A O 1
ATOM 645 N N . GLY A 1 83 ? 8.164 -7.680 -27.825 1.00 85.75 83 GLY A N 1
ATOM 646 C CA . GLY A 1 83 ? 8.562 -8.499 -26.679 1.00 85.75 83 GLY A CA 1
ATOM 647 C C . GLY A 1 83 ? 9.596 -7.812 -25.779 1.00 85.75 83 GLY A C 1
ATOM 648 O O . GLY A 1 83 ? 9.405 -7.755 -24.562 1.00 85.75 83 GLY A O 1
ATOM 649 N N . THR A 1 84 ? 10.648 -7.228 -26.361 1.00 87.94 84 THR A N 1
ATOM 650 C CA . THR A 1 84 ? 11.702 -6.529 -25.603 1.00 87.94 84 THR A CA 1
ATOM 651 C C . THR A 1 84 ? 11.208 -5.216 -24.995 1.00 87.94 84 THR A C 1
ATOM 653 O O . THR A 1 84 ? 11.488 -4.934 -23.830 1.00 87.94 84 THR A O 1
ATOM 656 N N . VAL A 1 85 ? 10.392 -4.446 -25.721 1.00 90.94 85 VAL A N 1
ATOM 657 C CA . VAL A 1 85 ? 9.760 -3.219 -25.196 1.00 90.94 85 VAL A CA 1
ATOM 658 C C . VAL A 1 85 ? 8.809 -3.532 -24.038 1.00 90.94 85 VAL A C 1
ATOM 660 O O . VAL A 1 85 ? 8.739 -2.781 -23.058 1.00 90.94 85 VAL A O 1
ATOM 663 N N . LEU A 1 86 ? 8.108 -4.664 -24.097 1.00 89.62 86 LEU A N 1
ATOM 664 C CA . LEU A 1 86 ? 7.247 -5.115 -23.012 1.00 89.62 86 LEU A CA 1
ATOM 665 C C . LEU A 1 86 ? 8.047 -5.505 -21.757 1.00 89.62 86 LEU A C 1
ATOM 667 O O . LEU A 1 86 ? 7.581 -5.227 -20.654 1.00 89.62 86 LEU A O 1
ATOM 671 N N . VAL A 1 87 ? 9.254 -6.073 -21.892 1.00 90.06 87 VAL A N 1
ATOM 672 C CA . VAL A 1 87 ? 10.167 -6.293 -20.748 1.00 90.06 87 VAL A CA 1
ATOM 673 C C . VAL A 1 87 ? 10.566 -4.963 -20.111 1.00 90.06 87 VAL A C 1
ATOM 675 O O . VAL A 1 87 ? 10.436 -4.820 -18.897 1.00 90.06 87 VAL A O 1
ATOM 678 N N . CYS A 1 88 ? 10.964 -3.965 -20.907 1.00 91.31 88 CYS A N 1
ATOM 679 C CA . CYS A 1 88 ? 11.272 -2.623 -20.398 1.00 91.31 88 CYS A CA 1
ATOM 680 C C . CYS A 1 88 ? 10.078 -2.023 -19.633 1.00 91.31 88 CYS A C 1
ATOM 682 O O . CYS A 1 88 ? 10.224 -1.537 -18.511 1.00 91.31 88 CYS A O 1
ATOM 684 N N 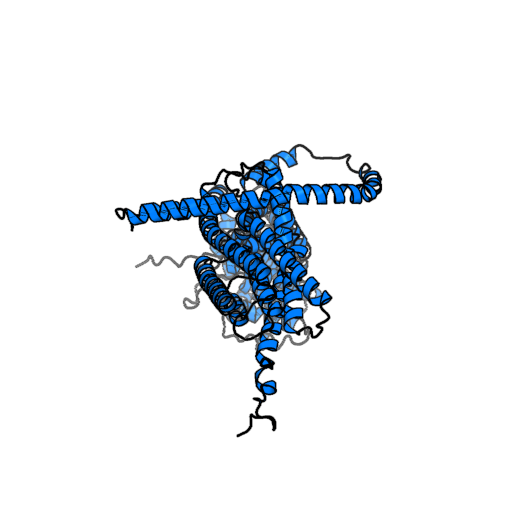. THR A 1 89 ? 8.878 -2.129 -20.212 1.00 91.75 89 THR A N 1
ATOM 685 C CA . THR A 1 89 ? 7.628 -1.649 -19.602 1.00 91.75 89 THR A CA 1
ATOM 686 C C . THR A 1 89 ? 7.325 -2.380 -18.291 1.00 91.75 89 THR A C 1
ATOM 688 O O . THR A 1 89 ? 6.948 -1.753 -17.299 1.00 91.75 89 THR A O 1
ATOM 691 N N . ALA A 1 90 ? 7.527 -3.698 -18.251 1.00 90.00 90 ALA A N 1
ATOM 692 C CA . ALA A 1 90 ? 7.347 -4.504 -17.051 1.00 90.00 90 ALA A CA 1
ATOM 693 C C . ALA A 1 90 ? 8.323 -4.094 -15.936 1.00 90.00 90 ALA A C 1
ATOM 695 O O . ALA A 1 90 ? 7.895 -3.904 -14.798 1.00 90.00 90 ALA A O 1
ATOM 696 N N . MET A 1 91 ? 9.603 -3.876 -16.254 1.00 90.19 91 MET A N 1
ATOM 697 C CA . MET A 1 91 ? 10.601 -3.409 -15.283 1.00 90.19 91 MET A CA 1
ATOM 698 C C . MET A 1 91 ? 10.197 -2.068 -14.658 1.00 90.19 91 MET A C 1
ATOM 700 O O . MET A 1 91 ? 10.246 -1.924 -13.437 1.00 90.19 91 MET A O 1
ATOM 704 N N . GLY A 1 92 ? 9.720 -1.111 -15.463 1.00 89.00 92 GLY A N 1
ATOM 705 C CA . GLY A 1 92 ? 9.231 0.173 -14.951 1.00 89.00 92 GLY A CA 1
ATOM 706 C C . GLY A 1 92 ? 7.992 0.048 -14.056 1.00 89.00 92 GLY A C 1
ATOM 707 O O . GLY A 1 92 ? 7.881 0.745 -13.046 1.00 89.00 92 GLY A O 1
ATOM 708 N N . ASN A 1 93 ? 7.060 -0.854 -14.380 1.00 89.69 93 ASN A N 1
ATOM 709 C CA . ASN A 1 93 ? 5.865 -1.077 -13.557 1.00 89.69 93 ASN A CA 1
ATOM 710 C C . ASN A 1 93 ? 6.179 -1.754 -12.234 1.00 89.69 93 ASN A C 1
ATOM 712 O O . ASN A 1 93 ? 5.646 -1.335 -11.210 1.00 89.69 93 ASN A O 1
ATOM 716 N N . ALA A 1 94 ? 7.063 -2.745 -12.264 1.00 88.31 94 ALA A N 1
ATOM 717 C CA . ALA A 1 94 ? 7.410 -3.544 -11.106 1.00 88.31 94 ALA A CA 1
ATOM 718 C C . ALA A 1 94 ? 8.461 -2.864 -10.204 1.00 88.31 94 ALA A C 1
ATOM 720 O O . ALA A 1 94 ? 8.710 -3.325 -9.092 1.00 88.31 94 ALA A O 1
ATOM 721 N N . MET A 1 95 ? 9.030 -1.735 -10.635 1.00 87.69 95 MET A N 1
ATOM 722 C CA . MET A 1 95 ? 10.017 -0.959 -9.884 1.00 87.69 95 MET A CA 1
ATOM 723 C C . MET A 1 95 ? 9.587 -0.624 -8.440 1.00 87.69 95 MET A C 1
ATOM 725 O O . MET A 1 95 ? 10.361 -0.913 -7.529 1.00 87.69 95 MET A O 1
ATOM 729 N N . PRO A 1 96 ? 8.371 -0.104 -8.152 1.00 86.69 96 PRO A N 1
ATOM 730 C CA . PRO A 1 96 ? 7.966 0.178 -6.772 1.00 86.69 96 PRO A CA 1
ATOM 731 C C . PRO A 1 96 ? 7.820 -1.078 -5.905 1.00 86.69 96 PRO A C 1
ATOM 733 O O . PRO A 1 96 ? 7.878 -0.975 -4.682 1.00 86.69 96 PRO A O 1
ATOM 736 N N . SER A 1 97 ? 7.671 -2.268 -6.499 1.00 86.19 97 SER A N 1
ATOM 737 C CA . SER A 1 97 ? 7.486 -3.516 -5.747 1.00 86.19 97 SER A CA 1
ATOM 738 C C . SER A 1 97 ? 8.733 -3.908 -4.957 1.00 86.19 97 SER A C 1
ATOM 740 O O . SER A 1 97 ? 8.605 -4.552 -3.914 1.00 86.19 97 SER A O 1
ATOM 742 N N . LEU A 1 98 ? 9.910 -3.421 -5.380 1.00 84.12 98 LEU A N 1
ATOM 743 C CA . LEU A 1 98 ? 11.164 -3.536 -4.634 1.00 84.12 98 LEU A CA 1
ATOM 744 C C . LEU A 1 98 ? 11.047 -2.938 -3.226 1.00 84.12 98 LEU A C 1
ATOM 746 O O . LEU A 1 98 ? 11.687 -3.436 -2.309 1.00 84.12 98 LEU A O 1
ATOM 750 N N . GLY A 1 99 ? 10.214 -1.903 -3.052 1.00 75.94 99 GLY A N 1
ATOM 751 C CA . GLY A 1 99 ? 9.980 -1.235 -1.772 1.00 75.94 99 GLY A CA 1
ATOM 752 C C . GLY A 1 99 ? 9.169 -2.055 -0.766 1.00 75.94 99 GLY A C 1
ATOM 753 O O . GLY A 1 99 ? 9.344 -1.852 0.427 1.00 75.94 99 GLY A O 1
ATOM 754 N N . VAL A 1 100 ? 8.318 -2.989 -1.212 1.00 74.44 100 VAL A N 1
ATOM 755 C CA . VAL A 1 100 ? 7.539 -3.840 -0.292 1.00 74.44 100 VAL A CA 1
ATOM 756 C C . VAL A 1 100 ? 8.388 -5.006 0.174 1.00 74.44 100 VAL A C 1
ATOM 758 O O . VAL A 1 100 ? 8.614 -5.136 1.364 1.00 74.44 100 VAL A O 1
ATOM 761 N N . LYS A 1 101 ? 8.956 -5.793 -0.742 1.00 68.50 101 LYS A N 1
ATOM 762 C CA . LYS A 1 101 ? 9.476 -7.120 -0.396 1.00 68.50 101 LYS A CA 1
ATOM 763 C C . LYS A 1 101 ? 10.773 -7.087 0.403 1.00 68.50 101 LYS A C 1
ATOM 765 O O . LYS A 1 101 ? 11.713 -6.363 0.077 1.00 68.50 101 LYS A O 1
ATOM 770 N N . ASN A 1 102 ? 10.884 -7.994 1.368 1.00 66.88 102 ASN A N 1
ATOM 771 C CA . ASN A 1 102 ? 12.159 -8.316 2.018 1.00 66.88 102 ASN A CA 1
ATOM 772 C C . ASN A 1 102 ? 13.119 -9.100 1.098 1.00 66.88 102 ASN A C 1
ATOM 774 O O . ASN A 1 102 ? 14.334 -9.031 1.262 1.00 66.88 102 ASN A O 1
ATOM 778 N N . CYS A 1 103 ? 12.596 -9.770 0.065 1.00 65.56 103 CYS A N 1
ATOM 779 C CA . CYS A 1 103 ? 13.373 -10.535 -0.920 1.00 65.56 103 CYS A CA 1
ATOM 780 C C . CYS A 1 103 ? 13.855 -9.715 -2.129 1.00 65.56 103 CYS A C 1
ATOM 782 O O . CYS A 1 103 ? 14.250 -10.303 -3.137 1.00 65.56 103 CYS A O 1
ATOM 784 N N . ALA A 1 104 ? 13.853 -8.378 -2.045 1.00 74.62 104 ALA A N 1
ATOM 785 C CA . ALA A 1 104 ? 14.183 -7.494 -3.165 1.00 74.62 104 ALA A CA 1
ATOM 786 C C . ALA A 1 104 ? 15.495 -7.875 -3.883 1.00 74.62 104 ALA A C 1
ATOM 788 O O . ALA A 1 104 ? 15.560 -7.809 -5.107 1.00 74.62 104 ALA A O 1
ATOM 789 N N . PHE A 1 105 ? 16.518 -8.342 -3.157 1.00 78.56 105 PHE A N 1
ATOM 790 C CA . PHE A 1 105 ? 17.786 -8.789 -3.749 1.00 78.56 105 PHE A CA 1
ATOM 791 C C . PHE A 1 105 ? 17.669 -10.059 -4.599 1.00 78.56 105 PHE A C 1
ATOM 793 O O . PHE A 1 105 ? 18.250 -10.107 -5.680 1.00 78.56 105 PHE A O 1
ATOM 800 N N . SER A 1 106 ? 16.926 -11.068 -4.136 1.00 82.12 106 SER A N 1
ATOM 801 C CA . SER A 1 106 ? 16.774 -12.342 -4.854 1.00 82.12 106 SER A CA 1
ATOM 802 C C . SER A 1 106 ? 16.004 -12.141 -6.161 1.00 82.12 106 SER A C 1
ATOM 804 O O . SER A 1 106 ? 16.468 -12.534 -7.231 1.00 82.12 106 SER A O 1
ATOM 806 N N . ASP A 1 107 ? 14.881 -11.417 -6.093 1.00 84.75 107 ASP A N 1
ATOM 807 C CA . ASP A 1 107 ? 14.070 -11.097 -7.271 1.00 84.75 107 ASP A CA 1
ATOM 808 C C . ASP A 1 107 ? 14.842 -10.201 -8.260 1.00 84.75 107 ASP A C 1
ATOM 810 O O . ASP A 1 107 ? 14.759 -10.394 -9.474 1.00 84.75 107 ASP A O 1
ATOM 814 N N . THR A 1 108 ? 15.658 -9.262 -7.759 1.00 85.81 108 THR A N 1
ATOM 815 C CA . THR A 1 108 ? 16.538 -8.437 -8.609 1.00 85.81 108 THR A CA 1
ATOM 816 C C . THR A 1 108 ? 17.622 -9.280 -9.278 1.00 85.81 108 THR A C 1
ATOM 818 O O . THR A 1 108 ? 17.891 -9.097 -10.460 1.00 85.81 108 THR A O 1
ATOM 821 N N . PHE A 1 109 ? 18.232 -10.232 -8.570 1.00 86.44 109 PHE A N 1
ATOM 822 C CA . PHE A 1 109 ? 19.242 -11.119 -9.150 1.00 86.44 109 PHE A CA 1
ATOM 823 C C . PHE A 1 109 ? 18.656 -12.003 -10.260 1.00 86.44 109 PHE A C 1
ATOM 825 O O . PHE A 1 109 ? 19.242 -12.125 -11.337 1.00 86.44 109 PHE A O 1
ATOM 832 N N . ALA A 1 110 ? 17.459 -12.550 -10.046 1.00 87.81 110 ALA A N 1
ATOM 833 C CA . ALA A 1 110 ? 16.742 -13.296 -11.073 1.00 87.81 110 ALA A CA 1
ATOM 834 C C . ALA A 1 110 ? 16.379 -12.412 -12.286 1.00 87.81 110 ALA A C 1
ATOM 836 O O . ALA A 1 110 ? 16.524 -12.849 -13.430 1.00 87.81 110 ALA A O 1
ATOM 837 N N . LEU A 1 111 ? 15.991 -11.148 -12.063 1.00 88.31 111 LEU A N 1
ATOM 838 C CA . LEU A 1 111 ? 15.782 -10.165 -13.133 1.00 88.31 111 LEU A CA 1
ATOM 839 C C . LEU A 1 111 ? 17.072 -9.883 -13.925 1.00 88.31 111 LEU A C 1
ATOM 841 O O . LEU A 1 111 ? 17.020 -9.796 -15.150 1.00 88.31 111 LEU A O 1
ATOM 845 N N . VAL A 1 112 ? 18.224 -9.783 -13.254 1.00 90.38 112 VAL A N 1
ATOM 846 C CA . VAL A 1 112 ? 19.538 -9.604 -13.900 1.00 90.38 112 VAL A CA 1
ATOM 847 C C . VAL A 1 112 ? 19.853 -10.766 -14.832 1.00 90.38 112 VAL A C 1
ATOM 849 O O . VAL A 1 112 ? 20.176 -10.533 -15.997 1.00 90.38 112 VAL A O 1
ATOM 852 N N . ILE A 1 113 ? 19.708 -12.007 -14.359 1.00 88.81 113 ILE A N 1
ATOM 853 C CA . ILE A 1 113 ? 19.942 -13.201 -15.186 1.00 88.81 113 ILE A CA 1
ATOM 854 C C . ILE A 1 113 ? 19.024 -13.191 -16.410 1.00 88.81 113 ILE A C 1
ATOM 856 O O . ILE A 1 113 ? 19.482 -13.403 -17.535 1.00 88.81 113 ILE A O 1
ATOM 860 N N . LEU A 1 114 ? 17.736 -12.912 -16.199 1.00 87.62 114 LEU A N 1
ATOM 861 C CA . LEU A 1 114 ? 16.742 -12.857 -17.262 1.00 87.62 114 LEU A CA 1
ATOM 862 C C . LEU A 1 114 ? 17.114 -11.821 -18.335 1.00 87.62 114 LEU A C 1
ATOM 864 O O . LEU A 1 114 ? 17.165 -12.156 -19.516 1.00 87.62 114 LEU A O 1
ATOM 868 N N . VAL A 1 115 ? 17.394 -10.578 -17.937 1.00 89.06 115 VAL A N 1
ATOM 869 C CA . VAL A 1 115 ? 17.691 -9.484 -18.874 1.00 89.06 115 VAL A CA 1
ATOM 870 C C . VAL A 1 115 ? 19.000 -9.732 -19.622 1.00 89.06 115 VAL A C 1
ATOM 872 O O . VAL A 1 115 ? 19.042 -9.549 -20.836 1.00 89.06 115 VAL A O 1
ATOM 875 N N . ILE A 1 116 ? 20.048 -10.210 -18.942 1.00 89.12 116 ILE A N 1
ATOM 876 C CA . ILE A 1 116 ? 21.318 -10.556 -19.598 1.00 89.12 116 ILE A CA 1
ATOM 877 C C . ILE A 1 116 ? 21.103 -11.658 -20.640 1.00 89.12 116 ILE A C 1
ATOM 879 O O . ILE A 1 116 ? 21.610 -11.546 -21.754 1.00 89.12 116 ILE A O 1
ATOM 883 N N . THR A 1 117 ? 20.311 -12.684 -20.314 1.00 88.56 117 THR A N 1
ATOM 884 C CA . THR A 1 117 ? 19.988 -13.781 -21.242 1.00 88.56 117 THR A CA 1
ATOM 885 C C . THR A 1 117 ? 19.228 -13.268 -22.465 1.00 88.56 117 THR A C 1
ATOM 887 O O . THR A 1 117 ? 19.567 -13.610 -23.595 1.00 88.56 117 THR A O 1
ATOM 890 N N . VAL A 1 118 ? 18.231 -12.401 -22.259 1.00 85.69 118 VAL A N 1
ATOM 891 C CA . VAL A 1 118 ? 17.468 -11.775 -23.351 1.00 85.69 118 VAL A CA 1
ATOM 892 C C . VAL A 1 118 ? 18.378 -10.951 -24.263 1.00 85.69 118 VAL A C 1
ATOM 894 O O . VAL A 1 118 ? 18.294 -11.084 -25.483 1.00 85.69 118 VAL A O 1
ATOM 897 N N . ILE A 1 119 ? 19.273 -10.139 -23.693 1.00 87.25 119 ILE A N 1
ATOM 898 C CA . ILE A 1 119 ? 20.223 -9.327 -24.464 1.00 87.25 119 ILE A CA 1
ATOM 899 C C . ILE A 1 119 ? 21.193 -10.224 -25.239 1.00 87.25 119 ILE A C 1
ATOM 901 O O . ILE A 1 119 ? 21.384 -10.008 -26.432 1.00 87.25 119 ILE A O 1
ATOM 905 N N . ALA A 1 120 ? 21.772 -11.245 -24.601 1.00 87.31 120 ALA A N 1
ATOM 906 C CA . ALA A 1 120 ? 22.695 -12.171 -25.254 1.00 87.31 120 ALA A CA 1
ATOM 907 C C . ALA A 1 120 ? 22.035 -12.873 -26.450 1.00 87.31 120 ALA A C 1
ATOM 909 O O . ALA A 1 120 ? 22.595 -12.871 -27.546 1.00 87.31 120 ALA A O 1
ATOM 910 N N . ASN A 1 121 ? 20.810 -13.379 -26.268 1.00 84.69 121 ASN A N 1
ATOM 911 C CA . ASN A 1 121 ? 20.041 -14.003 -27.343 1.00 84.69 121 ASN A CA 1
ATOM 912 C C . ASN A 1 121 ? 19.808 -13.019 -28.498 1.00 84.69 121 ASN A C 1
ATOM 914 O O . ASN A 1 121 ? 20.099 -13.340 -29.648 1.00 84.69 121 ASN A O 1
ATOM 918 N N . MET A 1 122 ? 19.377 -11.791 -28.206 1.00 82.75 122 MET A N 1
ATOM 919 C CA . MET A 1 122 ? 19.166 -10.767 -29.235 1.00 82.75 122 MET A CA 1
ATOM 920 C C . MET A 1 122 ? 20.460 -10.432 -29.987 1.00 82.75 122 MET A C 1
ATOM 922 O O . MET A 1 122 ? 20.447 -10.371 -31.214 1.00 82.75 122 MET A O 1
ATOM 926 N N . VAL A 1 123 ? 21.590 -10.283 -29.285 1.00 84.88 123 VAL A N 1
ATOM 927 C CA . VAL A 1 123 ? 22.918 -10.054 -29.889 1.00 84.88 123 VAL A CA 1
ATOM 928 C C . VAL A 1 123 ? 23.300 -11.185 -30.840 1.00 84.88 123 VAL A C 1
ATOM 930 O O . VAL A 1 123 ? 23.733 -10.905 -31.958 1.00 84.88 123 VAL A O 1
ATOM 933 N N . THR A 1 124 ? 23.085 -12.444 -30.449 1.00 83.62 124 THR A N 1
ATOM 934 C CA . THR A 1 124 ? 23.348 -13.594 -31.332 1.00 83.62 124 THR A CA 1
ATOM 935 C C . THR A 1 124 ? 22.419 -13.646 -32.548 1.00 83.62 124 THR A C 1
ATOM 937 O O . THR A 1 124 ? 22.852 -13.968 -33.652 1.00 83.62 124 THR A O 1
ATOM 940 N N . GLU A 1 125 ? 21.144 -13.287 -32.394 1.00 80.44 125 GLU A N 1
ATOM 941 C CA . GLU A 1 125 ? 20.189 -13.259 -33.510 1.00 80.44 125 GLU A CA 1
ATOM 942 C C . GLU A 1 125 ? 20.474 -12.118 -34.497 1.00 80.44 125 GLU A C 1
ATOM 944 O O . GLU A 1 125 ? 20.271 -12.264 -35.704 1.00 80.44 125 GLU A O 1
ATOM 949 N N . MET A 1 126 ? 20.982 -10.985 -34.010 1.00 81.00 126 MET A N 1
ATOM 950 C CA . MET A 1 126 ? 21.422 -9.895 -34.879 1.00 81.00 126 MET A CA 1
ATOM 951 C C . MET A 1 126 ? 22.733 -10.228 -35.594 1.00 81.00 126 MET A C 1
ATOM 953 O O . MET A 1 126 ? 22.853 -9.943 -36.782 1.00 81.00 126 MET A O 1
ATOM 957 N N . SER A 1 127 ? 23.704 -10.855 -34.917 1.00 79.38 127 SER A N 1
ATOM 958 C CA . SER A 1 127 ? 24.987 -11.212 -35.544 1.00 79.38 127 SER A CA 1
ATOM 959 C C . SER A 1 127 ? 24.842 -12.286 -36.625 1.00 79.38 127 SER A C 1
ATOM 961 O O . SER A 1 127 ? 25.600 -12.294 -37.590 1.00 79.38 127 SER A O 1
ATOM 963 N N . THR A 1 128 ? 23.839 -13.155 -36.499 1.00 81.19 128 THR A N 1
ATOM 964 C CA . THR A 1 128 ? 23.492 -14.178 -37.499 1.00 81.19 128 THR A CA 1
ATOM 965 C C . THR A 1 128 ? 22.656 -13.639 -38.669 1.00 81.19 128 THR A C 1
ATOM 967 O O . THR A 1 128 ? 22.331 -14.397 -39.580 1.00 81.19 128 THR A O 1
ATOM 970 N N . GLY A 1 129 ? 22.314 -12.344 -38.679 1.00 70.88 129 GLY A N 1
ATOM 971 C CA . GLY A 1 129 ? 21.564 -11.701 -39.766 1.00 70.88 129 GLY A CA 1
ATOM 972 C C . GLY A 1 129 ? 20.066 -12.027 -39.794 1.00 70.88 129 GLY A C 1
ATOM 973 O O . GLY A 1 129 ? 19.380 -11.687 -40.756 1.00 70.88 129 GLY A O 1
ATOM 974 N N . VAL A 1 130 ? 19.529 -12.659 -38.744 1.00 70.44 130 VAL A N 1
ATOM 975 C CA . VAL A 1 130 ? 18.096 -12.996 -38.639 1.00 70.44 130 VAL A CA 1
ATOM 976 C C . VAL A 1 130 ? 17.239 -11.735 -38.436 1.00 70.44 130 VAL A C 1
ATOM 978 O O . VAL A 1 130 ? 16.072 -11.700 -38.837 1.00 70.44 130 VAL A O 1
ATOM 981 N N . ILE A 1 131 ? 17.816 -10.679 -37.853 1.00 64.38 131 ILE A N 1
ATOM 982 C CA . ILE A 1 131 ? 17.187 -9.370 -37.626 1.00 64.38 131 ILE A CA 1
ATOM 983 C C . ILE A 1 131 ? 17.913 -8.318 -38.475 1.00 64.38 131 ILE A C 1
ATOM 985 O O . ILE A 1 131 ? 19.012 -7.906 -38.119 1.00 64.38 131 ILE A O 1
ATOM 989 N N . TYR A 1 132 ? 17.304 -7.875 -39.579 1.00 66.31 132 TYR A N 1
ATOM 990 C CA . TYR A 1 132 ? 17.933 -6.922 -40.509 1.00 66.31 132 TYR A CA 1
ATOM 991 C C . TYR A 1 132 ? 17.089 -5.675 -40.816 1.00 66.31 132 TYR A C 1
ATOM 993 O O . TYR A 1 132 ? 17.662 -4.635 -41.123 1.00 66.31 132 TYR A O 1
ATOM 1001 N N . VAL A 1 133 ? 15.752 -5.731 -40.704 1.00 69.81 133 VAL A N 1
ATOM 1002 C CA . VAL A 1 133 ? 14.882 -4.600 -41.092 1.00 69.81 133 VAL A CA 1
ATOM 1003 C C . VAL A 1 133 ? 14.872 -3.489 -40.035 1.00 69.81 133 VAL A C 1
ATOM 1005 O O . VAL A 1 133 ? 14.881 -2.314 -40.384 1.00 69.81 133 VAL A O 1
ATOM 1008 N N . PHE A 1 134 ? 14.904 -3.844 -38.744 1.00 74.38 134 PHE A N 1
ATOM 1009 C CA . PHE A 1 134 ? 14.742 -2.908 -37.614 1.00 74.38 134 PHE A CA 1
ATOM 1010 C C . PHE A 1 134 ? 15.958 -2.870 -36.672 1.00 74.38 134 PHE A C 1
ATOM 1012 O O . PHE A 1 134 ? 15.820 -2.770 -35.450 1.00 74.38 134 PHE A O 1
ATOM 1019 N N . TRP A 1 135 ? 17.174 -3.025 -37.206 1.00 79.69 135 TRP A N 1
ATOM 1020 C CA . TRP A 1 135 ? 18.374 -3.184 -36.374 1.00 79.69 135 TRP A CA 1
ATOM 1021 C C . TRP A 1 135 ? 18.647 -1.961 -35.479 1.00 79.69 135 TRP A C 1
ATOM 1023 O O . TRP A 1 135 ? 19.003 -2.118 -34.310 1.00 79.69 135 TRP A O 1
ATOM 1033 N N . SER A 1 136 ? 18.380 -0.748 -35.976 1.00 83.12 136 SER A N 1
ATOM 1034 C CA . SER A 1 136 ? 18.478 0.494 -35.198 1.00 83.12 136 SER A CA 1
ATOM 1035 C C . SER A 1 136 ? 17.558 0.506 -33.976 1.00 83.12 136 SER A C 1
ATOM 1037 O O . SER A 1 136 ? 17.991 0.821 -32.869 1.00 83.12 136 SER A O 1
ATOM 1039 N N . GLU A 1 137 ? 16.296 0.132 -34.156 1.00 87.19 137 GLU A N 1
ATOM 1040 C CA . GLU A 1 137 ? 15.278 0.098 -33.112 1.00 87.19 137 GLU A CA 1
ATOM 1041 C C . GLU A 1 137 ? 15.621 -0.956 -32.053 1.00 87.19 137 GLU A C 1
ATOM 1043 O O . GLU A 1 137 ? 15.534 -0.675 -30.856 1.00 87.19 137 GLU A O 1
ATOM 1048 N N . HIS A 1 138 ? 16.090 -2.137 -32.473 1.00 85.81 138 HIS A N 1
ATOM 1049 C CA . HIS A 1 138 ? 16.543 -3.186 -31.557 1.00 85.81 138 HIS A CA 1
ATOM 1050 C C . HIS A 1 138 ? 17.748 -2.744 -30.714 1.00 85.81 138 HIS A C 1
ATOM 1052 O O . HIS A 1 138 ? 17.734 -2.935 -29.497 1.00 85.81 138 HIS A O 1
ATOM 1058 N N . ILE A 1 139 ? 18.758 -2.104 -31.316 1.00 88.31 139 ILE A N 1
ATOM 1059 C CA . ILE A 1 139 ? 19.924 -1.580 -30.584 1.00 88.31 139 ILE A CA 1
ATOM 1060 C C . ILE A 1 139 ? 19.495 -0.545 -29.535 1.00 88.31 139 ILE A C 1
ATOM 1062 O O . ILE A 1 139 ? 19.937 -0.606 -28.382 1.00 88.31 139 ILE A O 1
ATOM 1066 N N . ILE A 1 140 ? 18.606 0.382 -29.905 1.00 88.75 140 ILE A N 1
ATOM 1067 C CA . ILE A 1 140 ? 18.096 1.410 -28.989 1.00 88.75 140 ILE A CA 1
ATOM 1068 C C . ILE A 1 140 ? 17.330 0.768 -27.824 1.00 88.75 140 ILE A C 1
ATOM 1070 O O . ILE A 1 140 ? 17.614 1.082 -26.668 1.00 88.75 140 ILE A O 1
ATOM 1074 N N . VAL A 1 141 ? 16.399 -0.158 -28.086 1.00 89.69 141 VAL A N 1
ATOM 1075 C CA . VAL A 1 141 ? 15.591 -0.797 -27.027 1.00 89.69 141 VAL A CA 1
ATOM 1076 C C . VAL A 1 141 ? 16.449 -1.647 -26.090 1.00 89.69 141 VAL A C 1
ATOM 1078 O O . VAL A 1 141 ? 16.244 -1.600 -24.879 1.00 89.69 141 VAL A O 1
ATOM 1081 N N . MET A 1 142 ? 17.443 -2.377 -26.600 1.00 90.19 142 MET A N 1
ATOM 1082 C CA . MET A 1 142 ? 18.385 -3.115 -25.747 1.00 90.19 142 MET A CA 1
ATOM 1083 C C . MET A 1 142 ? 19.233 -2.187 -24.872 1.00 90.19 142 MET A C 1
ATOM 1085 O O . MET A 1 142 ? 19.449 -2.481 -23.698 1.00 90.19 142 MET A O 1
ATOM 1089 N N . SER A 1 143 ? 19.679 -1.053 -25.420 1.00 91.38 143 SER A N 1
ATOM 1090 C CA . SER A 1 143 ? 20.410 -0.039 -24.651 1.00 91.38 143 SER A CA 1
ATOM 1091 C C . SER A 1 143 ? 19.536 0.508 -23.520 1.00 91.38 143 SER A C 1
ATOM 1093 O O . SER A 1 143 ? 19.981 0.598 -22.376 1.00 91.38 143 SER A O 1
ATOM 1095 N N . ILE A 1 144 ? 18.261 0.790 -23.811 1.00 91.50 144 ILE A N 1
ATOM 1096 C CA . ILE A 1 144 ? 17.270 1.198 -22.807 1.00 91.50 144 ILE A CA 1
ATOM 1097 C C . ILE A 1 144 ? 17.076 0.105 -21.746 1.00 91.50 144 ILE A C 1
ATOM 1099 O O . ILE A 1 144 ? 17.039 0.412 -20.556 1.00 91.50 144 ILE A O 1
ATOM 1103 N N . MET A 1 145 ? 16.985 -1.163 -22.149 1.00 91.94 145 MET A N 1
ATOM 1104 C CA . MET A 1 145 ? 16.821 -2.296 -21.234 1.00 91.94 145 MET A CA 1
ATOM 1105 C C . MET A 1 145 ? 18.006 -2.432 -20.267 1.00 91.94 145 MET A C 1
ATOM 1107 O O . MET A 1 145 ? 17.799 -2.632 -19.071 1.00 91.94 145 MET A O 1
ATOM 1111 N N . LEU A 1 146 ? 19.241 -2.263 -20.756 1.00 92.00 146 LEU A N 1
ATOM 1112 C CA . LEU A 1 146 ? 20.451 -2.284 -19.928 1.00 92.00 146 LEU A CA 1
ATOM 1113 C C . LEU A 1 146 ? 20.466 -1.125 -18.918 1.00 92.00 146 LEU A C 1
ATOM 1115 O O . LEU A 1 146 ? 20.794 -1.322 -17.748 1.00 92.00 146 LEU A O 1
ATOM 1119 N N . VAL A 1 147 ? 20.065 0.074 -19.352 1.00 93.56 147 VAL A N 1
ATOM 1120 C CA . VAL A 1 147 ? 19.938 1.242 -18.469 1.00 93.56 147 VAL A CA 1
ATOM 1121 C C . VAL A 1 147 ? 18.873 0.996 -17.399 1.00 93.56 147 VAL A C 1
ATOM 1123 O O . VAL A 1 147 ? 19.141 1.204 -16.218 1.00 93.56 147 VAL A O 1
ATOM 1126 N N . LEU A 1 148 ? 17.693 0.491 -17.773 1.00 92.38 148 LEU A N 1
ATOM 1127 C CA . LEU A 1 148 ? 16.646 0.119 -16.818 1.00 92.38 148 LEU A CA 1
ATOM 1128 C C . LEU A 1 148 ? 17.138 -0.933 -15.819 1.00 92.38 148 LEU A C 1
ATOM 1130 O O . LEU A 1 148 ? 16.826 -0.828 -14.634 1.00 92.38 148 LEU A O 1
ATOM 1134 N N . LEU A 1 149 ? 17.952 -1.899 -16.256 1.00 92.62 149 LEU A N 1
ATOM 1135 C CA . LEU A 1 149 ? 18.534 -2.899 -15.365 1.00 92.62 149 LEU A CA 1
ATOM 1136 C C . LEU A 1 149 ? 19.468 -2.252 -14.337 1.00 92.62 149 LEU A C 1
ATOM 1138 O O . LEU A 1 149 ? 19.304 -2.478 -13.138 1.00 92.62 149 LEU A O 1
ATOM 1142 N N . ALA A 1 150 ? 20.386 -1.390 -14.778 1.00 92.62 150 ALA A N 1
ATOM 1143 C CA . ALA A 1 150 ? 21.277 -0.656 -13.880 1.00 92.62 150 ALA A CA 1
ATOM 1144 C C . ALA A 1 150 ? 20.493 0.179 -12.849 1.00 92.62 150 ALA A C 1
ATOM 1146 O O . ALA A 1 150 ? 20.814 0.166 -11.659 1.00 92.62 150 ALA A O 1
ATOM 1147 N N . ILE A 1 151 ? 19.412 0.835 -13.284 1.00 92.25 151 ILE A N 1
ATOM 1148 C CA . ILE A 1 151 ? 18.512 1.598 -12.412 1.00 92.25 151 ILE A CA 1
ATOM 1149 C C . ILE A 1 151 ? 17.816 0.678 -11.391 1.00 92.25 151 ILE A C 1
ATOM 1151 O O . ILE A 1 151 ? 17.754 1.020 -10.209 1.00 92.25 151 ILE A O 1
ATOM 1155 N N . THR A 1 152 ? 17.315 -0.493 -11.800 1.00 90.44 152 THR A N 1
ATOM 1156 C CA . THR A 1 152 ? 16.662 -1.448 -10.879 1.00 90.44 152 THR A CA 1
ATOM 1157 C C . THR A 1 152 ? 17.623 -1.993 -9.818 1.00 90.44 152 THR A C 1
ATOM 1159 O O . THR A 1 152 ? 17.267 -2.015 -8.640 1.00 90.44 152 THR A O 1
ATOM 1162 N N . ILE A 1 153 ? 18.862 -2.340 -10.196 1.00 89.81 153 ILE A N 1
ATOM 1163 C CA . ILE A 1 153 ? 19.914 -2.771 -9.258 1.00 89.81 153 ILE A CA 1
ATOM 1164 C C . ILE A 1 153 ? 20.219 -1.653 -8.255 1.00 89.81 153 ILE A C 1
ATOM 1166 O O . ILE A 1 153 ? 20.259 -1.887 -7.044 1.00 89.81 153 ILE A O 1
ATOM 1170 N N . SER A 1 154 ? 20.390 -0.425 -8.754 1.00 90.19 154 SER A N 1
ATOM 1171 C CA . SER A 1 154 ? 20.672 0.746 -7.924 1.00 90.19 154 SER A CA 1
ATOM 1172 C C . SER A 1 154 ? 19.567 1.001 -6.896 1.00 90.19 154 SER A C 1
ATOM 1174 O O . SER A 1 154 ? 19.846 1.248 -5.718 1.00 90.19 154 SER A O 1
ATOM 1176 N N . SER A 1 155 ? 18.309 0.857 -7.312 1.00 90.06 155 SER A N 1
ATOM 1177 C CA . SER A 1 155 ? 17.153 1.008 -6.433 1.00 90.06 155 SER A CA 1
ATOM 1178 C C . SER A 1 155 ? 17.007 -0.107 -5.406 1.00 90.06 155 SER A C 1
ATOM 1180 O O . SER A 1 155 ? 16.608 0.181 -4.281 1.00 90.06 155 SER A O 1
ATOM 1182 N N . ALA A 1 156 ? 17.365 -1.353 -5.728 1.00 88.44 156 ALA A N 1
ATOM 1183 C CA . ALA A 1 156 ? 17.360 -2.440 -4.748 1.00 88.44 156 ALA A CA 1
ATOM 1184 C C . ALA A 1 156 ? 18.342 -2.167 -3.588 1.00 88.44 156 ALA A C 1
ATOM 1186 O O . ALA A 1 156 ? 17.996 -2.350 -2.417 1.00 88.44 156 ALA A O 1
ATOM 1187 N N . LEU A 1 157 ? 19.536 -1.642 -3.898 1.00 85.88 157 LEU A N 1
ATOM 1188 C CA . LEU A 1 157 ? 20.527 -1.219 -2.895 1.00 85.88 157 LEU A CA 1
ATOM 1189 C C . LEU A 1 157 ? 20.026 -0.040 -2.045 1.00 85.88 157 LEU A C 1
ATOM 1191 O O . LEU A 1 157 ? 20.196 -0.026 -0.820 1.00 85.88 157 LEU A O 1
ATOM 1195 N N . PHE A 1 158 ? 19.382 0.933 -2.692 1.00 85.31 158 PHE A N 1
ATOM 1196 C CA . PHE A 1 158 ? 18.784 2.095 -2.039 1.00 85.31 158 PHE A CA 1
ATOM 1197 C C . PHE A 1 158 ? 17.659 1.706 -1.072 1.00 85.31 158 PHE A C 1
ATOM 1199 O O . PHE A 1 158 ? 17.715 2.085 0.097 1.00 85.31 158 PHE A O 1
ATOM 1206 N N . VAL A 1 159 ? 16.680 0.905 -1.510 1.00 86.88 159 VAL A N 1
ATOM 1207 C CA . VAL A 1 159 ? 15.538 0.483 -0.677 1.00 86.88 159 VAL A CA 1
ATOM 1208 C C . VAL A 1 159 ? 16.016 -0.172 0.611 1.00 86.88 159 VAL A C 1
ATOM 1210 O O . VAL A 1 159 ? 15.557 0.185 1.691 1.00 86.88 159 VAL A O 1
ATOM 1213 N N . SER A 1 160 ? 16.986 -1.082 0.524 1.00 81.62 160 SER A N 1
ATOM 1214 C CA . SER A 1 160 ? 17.518 -1.768 1.702 1.00 81.62 160 SER A CA 1
ATOM 1215 C C . SER A 1 160 ? 18.156 -0.810 2.722 1.00 81.62 160 SER A C 1
ATOM 1217 O O . SER A 1 160 ? 18.125 -1.068 3.926 1.00 81.62 160 SER A O 1
ATOM 1219 N N . THR A 1 161 ? 18.757 0.293 2.270 1.00 81.88 161 THR A N 1
ATOM 1220 C CA . THR A 1 161 ? 19.337 1.316 3.161 1.00 81.88 161 THR A CA 1
ATOM 1221 C C . THR A 1 161 ? 18.242 2.176 3.785 1.00 81.88 161 THR A C 1
ATOM 1223 O O . THR A 1 161 ? 18.260 2.438 4.987 1.00 81.88 161 THR A O 1
ATOM 1226 N N . THR A 1 162 ? 17.263 2.562 2.973 1.00 82.50 162 THR A N 1
ATOM 1227 C CA . THR A 1 162 ? 16.109 3.369 3.367 1.00 82.50 162 THR A CA 1
ATOM 1228 C C . THR A 1 162 ? 15.254 2.669 4.415 1.00 82.50 162 THR A C 1
ATOM 1230 O O . THR A 1 162 ? 14.995 3.276 5.451 1.00 82.50 162 THR A O 1
ATOM 1233 N N . LYS A 1 163 ? 14.921 1.384 4.224 1.00 84.81 163 LYS A N 1
ATOM 1234 C CA . LYS A 1 163 ? 14.216 0.557 5.221 1.00 84.81 163 LYS A CA 1
ATOM 1235 C C . LYS A 1 163 ? 14.907 0.593 6.583 1.00 84.81 163 LYS A C 1
ATOM 1237 O O . LYS A 1 163 ? 14.283 0.849 7.607 1.00 84.81 163 LYS A O 1
ATOM 1242 N N . HIS A 1 164 ? 16.229 0.415 6.591 1.00 82.69 164 HIS A N 1
ATOM 1243 C CA . HIS A 1 164 ? 17.029 0.432 7.819 1.00 82.69 164 HIS A CA 1
ATOM 1244 C C . HIS A 1 164 ? 17.065 1.812 8.491 1.00 82.69 164 HIS A C 1
ATOM 1246 O O . HIS A 1 164 ? 16.933 1.920 9.708 1.00 82.69 164 HIS A O 1
ATOM 1252 N N . CYS A 1 165 ? 17.238 2.883 7.710 1.00 81.19 165 CYS A N 1
ATOM 1253 C CA . CYS A 1 165 ? 17.286 4.252 8.227 1.00 81.19 165 CYS A CA 1
ATOM 1254 C C . CYS A 1 165 ? 15.925 4.702 8.781 1.00 81.19 165 CYS A C 1
ATOM 1256 O O . CYS A 1 165 ? 15.853 5.220 9.896 1.00 81.19 165 CYS A O 1
ATOM 1258 N N . LEU A 1 166 ? 14.850 4.471 8.023 1.00 83.69 166 LEU A N 1
ATOM 1259 C CA . LEU A 1 166 ? 13.486 4.810 8.424 1.00 83.69 166 LEU A CA 1
ATOM 1260 C C . LEU A 1 166 ? 13.016 3.947 9.594 1.00 83.69 166 LEU A C 1
ATOM 1262 O O . LEU A 1 166 ? 12.368 4.482 10.485 1.00 83.69 166 LEU A O 1
ATOM 1266 N N . GLY A 1 167 ? 13.401 2.668 9.647 1.00 84.06 167 GLY A N 1
ATOM 1267 C CA . GLY A 1 167 ? 13.156 1.794 10.797 1.00 84.06 167 GLY A CA 1
ATOM 1268 C C . GLY A 1 167 ? 13.746 2.362 12.088 1.00 84.06 167 GLY A C 1
ATOM 1269 O O . GLY A 1 167 ? 13.019 2.572 13.050 1.00 84.06 167 GLY A O 1
ATOM 1270 N N . LYS A 1 168 ? 15.030 2.746 12.078 1.00 84.56 168 LYS A N 1
ATOM 1271 C CA . LYS A 1 168 ? 15.670 3.374 13.248 1.00 84.56 168 LYS A CA 1
ATOM 1272 C C . LYS A 1 168 ? 15.014 4.689 13.667 1.00 84.56 168 LYS A C 1
ATOM 1274 O O . LYS A 1 168 ? 14.834 4.926 14.858 1.00 84.56 168 LYS A O 1
ATOM 1279 N N . LYS A 1 169 ? 14.680 5.561 12.707 1.00 83.94 169 LYS A N 1
ATOM 1280 C CA . LYS A 1 169 ? 13.987 6.824 13.012 1.00 83.94 169 LYS A CA 1
ATOM 1281 C C . LYS A 1 169 ? 12.583 6.570 13.569 1.00 83.94 169 LYS A C 1
ATOM 1283 O O . LYS A 1 169 ? 12.162 7.285 14.470 1.00 83.94 169 LYS A O 1
ATOM 1288 N N . TYR A 1 170 ? 11.882 5.563 13.051 1.00 84.50 170 TYR A N 1
ATOM 1289 C CA . TYR A 1 170 ? 10.570 5.151 13.540 1.00 84.50 170 TYR A CA 1
ATOM 1290 C C . TYR A 1 170 ? 10.643 4.691 14.996 1.00 84.50 170 TYR A C 1
ATOM 1292 O O . TYR A 1 170 ? 9.906 5.219 15.821 1.00 84.50 170 TYR A O 1
ATOM 1300 N N . ASP A 1 171 ? 11.566 3.784 15.328 1.00 83.31 171 ASP A N 1
ATOM 1301 C CA . ASP A 1 171 ? 11.719 3.272 16.696 1.00 83.31 171 ASP A CA 1
ATOM 1302 C C . ASP A 1 171 ? 12.104 4.387 17.681 1.00 83.31 171 ASP A C 1
ATOM 1304 O O . ASP A 1 171 ? 11.597 4.432 18.800 1.00 83.31 171 ASP A O 1
ATOM 1308 N N . PHE A 1 172 ? 12.940 5.335 17.242 1.00 84.19 172 PHE A N 1
ATOM 1309 C CA . PHE A 1 172 ? 13.300 6.512 18.032 1.00 84.19 172 PHE A CA 1
ATOM 1310 C C . PHE A 1 172 ? 12.087 7.403 18.341 1.00 84.19 172 PHE A C 1
ATOM 1312 O O . PHE A 1 172 ? 11.832 7.695 19.505 1.00 84.19 172 PHE A O 1
ATOM 1319 N N . ILE A 1 173 ? 11.318 7.812 17.321 1.00 83.06 173 ILE A N 1
ATOM 1320 C CA . ILE A 1 173 ? 10.140 8.679 17.518 1.00 83.06 173 ILE A CA 1
ATOM 1321 C C . ILE A 1 173 ? 9.046 7.940 18.295 1.00 83.06 173 ILE A C 1
ATOM 1323 O O . ILE A 1 173 ? 8.389 8.537 19.143 1.00 83.06 173 ILE A O 1
ATOM 1327 N N . ARG A 1 174 ? 8.870 6.637 18.054 1.00 81.19 174 ARG A N 1
ATOM 1328 C CA . ARG A 1 174 ? 7.946 5.797 18.822 1.00 81.19 174 ARG A CA 1
ATOM 1329 C C . ARG A 1 174 ? 8.283 5.823 20.313 1.00 81.19 174 ARG A C 1
ATOM 1331 O O . ARG A 1 174 ? 7.378 6.007 21.119 1.00 81.19 174 ARG A O 1
ATOM 1338 N N . GLY A 1 175 ? 9.563 5.703 20.672 1.00 78.38 175 GLY A N 1
ATOM 1339 C CA . GLY A 1 175 ? 10.011 5.802 22.063 1.00 78.38 175 GLY A CA 1
ATOM 1340 C C . GLY A 1 175 ? 9.678 7.144 22.731 1.00 78.38 175 GLY A C 1
ATOM 1341 O O . GLY A 1 175 ? 9.484 7.183 23.940 1.00 78.38 175 GLY A O 1
ATOM 1342 N N . GLU A 1 176 ? 9.553 8.234 21.962 1.00 76.75 176 GLU A N 1
ATOM 1343 C CA . GLU A 1 176 ? 9.145 9.551 22.482 1.00 76.75 176 GLU A CA 1
ATOM 1344 C C . GLU A 1 176 ? 7.630 9.672 22.736 1.00 76.75 176 GLU A C 1
ATOM 1346 O O . GLU A 1 176 ? 7.220 10.527 23.518 1.00 76.75 176 GLU A O 1
ATOM 1351 N N . ILE A 1 177 ? 6.792 8.861 22.076 1.00 71.81 177 ILE A N 1
ATOM 1352 C CA . ILE A 1 177 ? 5.321 8.934 22.192 1.00 71.81 177 ILE A CA 1
ATOM 1353 C C . ILE A 1 177 ? 4.820 8.272 23.491 1.00 71.81 177 ILE A C 1
ATOM 1355 O O . ILE A 1 177 ? 3.761 8.658 23.983 1.00 71.81 177 ILE A O 1
ATOM 1359 N N . GLY A 1 178 ? 5.601 7.359 24.083 1.00 64.19 178 GLY A N 1
ATOM 1360 C CA . GLY A 1 178 ? 5.224 6.598 25.281 1.00 64.19 178 GLY A CA 1
ATOM 1361 C C . GLY A 1 178 ? 4.142 5.540 25.010 1.00 64.19 178 GLY A C 1
ATOM 1362 O O . GLY A 1 178 ? 3.396 5.638 24.037 1.00 64.19 178 GLY A O 1
ATOM 1363 N N . ASP A 1 179 ? 4.067 4.512 25.864 1.00 56.91 179 ASP A N 1
ATOM 1364 C CA . ASP A 1 179 ? 3.138 3.378 25.683 1.00 56.91 179 ASP A CA 1
ATOM 1365 C C . ASP A 1 179 ? 1.748 3.596 26.320 1.00 56.91 179 ASP A C 1
ATOM 1367 O O . ASP A 1 179 ? 0.792 2.926 25.937 1.00 56.91 179 ASP A O 1
ATOM 1371 N N . ASP A 1 180 ? 1.600 4.560 27.236 1.00 54.44 180 ASP A N 1
ATOM 1372 C CA . ASP A 1 180 ? 0.328 4.867 27.911 1.00 54.44 180 ASP A CA 1
ATOM 1373 C C . ASP A 1 180 ? -0.134 6.297 27.580 1.00 54.44 180 ASP A C 1
ATOM 1375 O O . ASP A 1 180 ? 0.179 7.244 28.312 1.00 54.44 180 ASP A O 1
ATOM 1379 N N . PRO A 1 181 ? -0.880 6.510 26.482 1.00 53.00 181 PRO A N 1
ATOM 1380 C CA . PRO A 1 181 ? -1.564 7.774 26.289 1.00 53.00 181 PRO A CA 1
ATOM 1381 C C . PRO A 1 181 ? -2.694 7.912 27.314 1.00 53.00 181 PRO A C 1
ATOM 1383 O O . PRO A 1 181 ? -3.469 6.988 27.552 1.00 53.00 181 PRO A O 1
ATOM 1386 N N . GLU A 1 182 ? -2.823 9.108 27.881 1.00 54.25 182 GLU A N 1
ATOM 1387 C CA . GLU A 1 182 ? -4.038 9.552 28.558 1.00 54.25 182 GLU A CA 1
ATOM 1388 C C . GLU A 1 182 ? -5.223 9.387 27.584 1.00 54.25 182 GLU A C 1
ATOM 1390 O O . GLU A 1 182 ? -5.212 9.927 26.473 1.00 54.25 182 GLU A O 1
ATOM 1395 N N . ILE A 1 183 ? -6.194 8.548 27.957 1.00 62.47 183 ILE A N 1
ATOM 1396 C CA . ILE A 1 183 ? -7.141 7.901 27.036 1.00 62.47 183 ILE A CA 1
ATOM 1397 C C . ILE A 1 183 ? -8.368 8.789 26.763 1.00 62.47 183 ILE A C 1
ATOM 1399 O O . ILE A 1 183 ? -9.505 8.375 26.968 1.00 62.47 183 ILE A O 1
ATOM 1403 N N . SER A 1 184 ? -8.163 10.028 26.312 1.00 76.06 184 SER A N 1
ATOM 1404 C CA . SER A 1 184 ? -9.271 10.798 25.733 1.00 76.06 184 SER A CA 1
ATOM 1405 C C . SER A 1 184 ? -9.464 10.427 24.267 1.00 76.06 184 SER A C 1
ATOM 1407 O O . SER A 1 184 ? -8.504 10.101 23.556 1.00 76.06 184 SER A O 1
ATOM 1409 N N . VAL A 1 185 ? -10.700 10.511 23.768 1.00 82.00 185 VAL A N 1
ATOM 1410 C CA . VAL A 1 185 ? -10.984 10.241 22.345 1.00 82.00 185 VAL A CA 1
ATOM 1411 C C . VAL A 1 185 ? -10.185 11.178 21.436 1.00 82.00 185 VAL A C 1
ATOM 1413 O O . VAL A 1 185 ? -9.708 10.773 20.376 1.00 82.00 185 VAL A O 1
ATOM 1416 N N . GLU A 1 186 ? -9.989 12.425 21.864 1.00 83.06 186 GLU A N 1
ATOM 1417 C CA . GLU A 1 186 ? -9.215 13.427 21.128 1.00 83.06 186 GLU A CA 1
ATOM 1418 C C . GLU A 1 186 ? -7.713 13.117 21.116 1.00 83.06 186 GLU A C 1
ATOM 1420 O O . GLU A 1 186 ? -7.048 13.301 20.092 1.00 83.06 186 GLU A O 1
ATOM 1425 N N . CYS A 1 187 ? -7.173 12.614 22.230 1.00 81.81 187 CYS A N 1
ATOM 1426 C CA . CYS A 1 187 ? -5.793 12.143 22.305 1.00 81.81 187 CYS A CA 1
ATOM 1427 C C . CYS A 1 187 ? -5.584 10.952 21.363 1.00 81.81 187 CYS A C 1
ATOM 1429 O O . CYS A 1 187 ? -4.645 10.955 20.567 1.00 81.81 187 CYS A O 1
ATOM 1431 N N . LEU A 1 188 ? -6.512 9.990 21.372 1.00 83.88 188 LEU A N 1
ATOM 1432 C CA . LEU A 1 188 ? -6.462 8.812 20.511 1.00 83.88 188 LEU A CA 1
ATOM 1433 C C . LEU A 1 188 ? -6.545 9.176 19.020 1.00 83.88 188 LEU A C 1
ATOM 1435 O O . LEU A 1 188 ? -5.753 8.668 18.228 1.00 83.88 188 LEU A O 1
ATOM 1439 N N . GLU A 1 189 ? -7.431 10.104 18.634 1.00 88.12 189 GLU A N 1
ATOM 1440 C CA . GLU A 1 189 ? -7.491 10.649 17.266 1.00 88.12 189 GLU A CA 1
ATOM 1441 C C . GLU A 1 189 ? -6.142 11.250 16.842 1.00 88.12 189 GLU A C 1
ATOM 1443 O O . GLU A 1 189 ? -5.643 10.948 15.752 1.00 88.12 189 GLU A O 1
ATOM 1448 N N . ARG A 1 190 ? -5.509 12.038 17.721 1.00 85.62 190 ARG A N 1
ATOM 1449 C CA . ARG A 1 190 ? -4.196 12.639 17.456 1.00 85.62 190 ARG A CA 1
ATOM 1450 C C . ARG A 1 190 ? -3.082 11.585 17.389 1.00 85.62 190 ARG A C 1
ATOM 1452 O O . ARG A 1 190 ? -2.190 11.703 16.551 1.00 85.62 190 ARG A O 1
ATOM 1459 N N . CYS A 1 191 ? -3.123 10.545 18.220 1.00 84.81 191 CYS A N 1
ATOM 1460 C CA . CYS A 1 191 ? -2.162 9.439 18.190 1.00 84.81 191 CYS A CA 1
ATOM 1461 C C . CYS A 1 191 ? -2.261 8.637 16.888 1.00 84.81 191 CYS A C 1
ATOM 1463 O O . CYS A 1 191 ? -1.245 8.440 16.222 1.00 84.81 191 CYS A O 1
ATOM 1465 N N . VAL A 1 192 ? -3.473 8.247 16.474 1.00 88.88 192 VAL A N 1
ATOM 1466 C CA . VAL A 1 192 ? -3.697 7.564 15.189 1.00 88.88 192 VAL A CA 1
ATOM 1467 C C . VAL A 1 192 ? -3.199 8.426 14.033 1.00 88.88 192 VAL A C 1
ATOM 1469 O O . VAL A 1 192 ? -2.589 7.912 13.096 1.00 88.88 192 VAL A O 1
ATOM 1472 N N . GLU A 1 193 ? -3.390 9.744 14.096 1.00 87.50 193 GLU A N 1
ATOM 1473 C CA . GLU A 1 193 ? -2.873 10.660 13.083 1.00 87.50 193 GLU A CA 1
ATOM 1474 C C . GLU A 1 193 ? -1.334 10.707 13.050 1.00 87.50 193 GLU A C 1
ATOM 1476 O O . GLU A 1 193 ? -0.743 10.617 11.970 1.00 87.50 193 GLU A O 1
ATOM 1481 N N . LYS A 1 194 ? -0.670 10.766 14.211 1.00 87.94 194 LYS A N 1
ATOM 1482 C CA . LYS A 1 194 ? 0.799 10.702 14.321 1.00 87.94 194 LYS A CA 1
ATOM 1483 C C . LYS A 1 194 ? 1.347 9.393 13.741 1.00 87.94 194 LYS A C 1
ATOM 1485 O O . LYS A 1 194 ? 2.222 9.432 12.873 1.00 87.94 194 LYS A O 1
ATOM 1490 N N . TYR A 1 195 ? 0.794 8.248 14.146 1.00 86.94 195 TYR A N 1
ATOM 1491 C CA . TYR A 1 195 ? 1.181 6.937 13.611 1.00 86.94 195 TYR A CA 1
ATOM 1492 C C . TYR A 1 195 ? 0.869 6.795 12.120 1.00 86.94 195 TYR A C 1
ATOM 1494 O O . TYR A 1 195 ? 1.676 6.230 11.387 1.00 86.94 195 TYR A O 1
ATOM 1502 N N . SER A 1 196 ? -0.222 7.391 11.633 1.00 87.50 196 SER A N 1
ATOM 1503 C CA . SER A 1 196 ? -0.552 7.408 10.200 1.00 87.50 196 SER A CA 1
ATOM 1504 C C . SER A 1 196 ? 0.508 8.120 9.381 1.00 87.50 196 SER A C 1
ATOM 1506 O O . SER A 1 196 ? 0.919 7.627 8.333 1.00 87.50 196 SER A O 1
ATOM 1508 N N . LEU A 1 197 ? 0.957 9.288 9.847 1.00 88.19 197 LEU A N 1
ATOM 1509 C CA . LEU A 1 197 ? 1.993 10.050 9.162 1.00 88.19 197 LEU A CA 1
ATOM 1510 C C . LEU A 1 197 ? 3.327 9.308 9.166 1.00 88.19 197 LEU A C 1
ATOM 1512 O O . LEU A 1 197 ? 3.990 9.262 8.129 1.00 88.19 197 LEU A O 1
ATOM 1516 N N . MET A 1 198 ? 3.682 8.680 10.289 1.00 86.50 198 MET A N 1
ATOM 1517 C CA . MET A 1 198 ? 4.886 7.858 10.382 1.00 86.50 198 MET A CA 1
ATOM 1518 C C . MET A 1 198 ? 4.811 6.636 9.462 1.00 86.50 198 MET A C 1
ATOM 1520 O O . MET A 1 198 ? 5.758 6.383 8.718 1.00 86.50 198 MET A O 1
ATOM 1524 N N . ALA A 1 199 ? 3.696 5.904 9.446 1.00 85.94 199 ALA A N 1
ATOM 1525 C CA . ALA A 1 199 ? 3.492 4.743 8.579 1.00 85.94 199 ALA A CA 1
ATOM 1526 C C . ALA A 1 199 ? 3.531 5.132 7.091 1.00 85.94 199 ALA A C 1
ATOM 1528 O O . ALA A 1 199 ? 4.257 4.531 6.303 1.00 85.94 199 ALA A O 1
ATOM 1529 N N . TYR A 1 200 ? 2.829 6.203 6.714 1.00 83.81 200 TYR A N 1
ATOM 1530 C CA . TYR A 1 200 ? 2.800 6.691 5.335 1.00 83.81 200 TYR A CA 1
ATOM 1531 C C . TYR A 1 200 ? 4.178 7.180 4.858 1.00 83.81 200 TYR A C 1
ATOM 1533 O O . TYR A 1 200 ? 4.593 6.888 3.735 1.00 83.81 200 TYR A O 1
ATOM 1541 N N . ALA A 1 201 ? 4.910 7.918 5.700 1.00 82.12 201 ALA A N 1
ATOM 1542 C CA . ALA A 1 201 ? 6.237 8.431 5.360 1.00 82.12 201 ALA A CA 1
ATOM 1543 C C . ALA A 1 201 ? 7.321 7.338 5.367 1.00 82.12 201 ALA A C 1
ATOM 1545 O O . ALA A 1 201 ? 8.257 7.409 4.570 1.00 82.12 201 ALA A O 1
ATOM 1546 N N . SER A 1 202 ? 7.184 6.324 6.230 1.00 79.94 202 SER A N 1
ATOM 1547 C CA . SER A 1 202 ? 8.118 5.192 6.302 1.00 79.94 202 SER A CA 1
ATOM 1548 C C . SER A 1 202 ? 7.927 4.148 5.205 1.00 79.94 202 SER A C 1
ATOM 1550 O O . SER A 1 202 ? 8.824 3.333 5.018 1.00 79.94 202 SER A O 1
ATOM 1552 N N . ASN A 1 203 ? 6.821 4.178 4.453 1.00 83.38 203 ASN A N 1
ATOM 1553 C CA . ASN A 1 203 ? 6.587 3.218 3.379 1.00 83.38 203 ASN A CA 1
ATOM 1554 C C . ASN A 1 203 ? 7.663 3.336 2.279 1.00 83.38 203 ASN A C 1
ATOM 1556 O O . ASN A 1 203 ? 7.659 4.267 1.462 1.00 83.38 203 ASN A O 1
ATOM 1560 N N . SER A 1 204 ? 8.549 2.340 2.194 1.00 80.56 204 SER A N 1
ATOM 1561 C CA . SER A 1 204 ? 9.636 2.320 1.212 1.00 80.56 204 SER A CA 1
ATOM 1562 C C . SER A 1 204 ? 9.171 2.302 -0.242 1.00 80.56 204 SER A C 1
ATOM 1564 O O . SER A 1 204 ? 9.898 2.789 -1.110 1.00 80.56 204 SER A O 1
ATOM 1566 N N . GLN A 1 205 ? 7.966 1.811 -0.552 1.00 81.56 205 GLN A N 1
ATOM 1567 C CA . GLN A 1 205 ? 7.414 1.942 -1.906 1.00 81.56 205 GLN A CA 1
ATOM 1568 C C . GLN A 1 205 ? 7.109 3.391 -2.253 1.00 81.56 205 GLN A C 1
ATOM 1570 O O . GLN A 1 205 ? 7.368 3.817 -3.377 1.00 81.56 205 GLN A O 1
ATOM 1575 N N . HIS A 1 206 ? 6.567 4.150 -1.300 1.00 81.50 206 HIS A N 1
ATOM 1576 C CA . HIS A 1 206 ? 6.276 5.561 -1.504 1.00 81.50 206 HIS A CA 1
ATOM 1577 C C . HIS A 1 206 ? 7.574 6.350 -1.696 1.00 81.50 206 HIS A C 1
ATOM 1579 O O . HIS A 1 206 ? 7.684 7.151 -2.628 1.00 81.50 206 HIS A O 1
ATOM 1585 N N . VAL A 1 207 ? 8.578 6.063 -0.864 1.00 82.69 207 VAL A N 1
ATOM 1586 C CA . VAL A 1 207 ? 9.913 6.667 -0.944 1.00 82.69 207 VAL A CA 1
ATOM 1587 C C . VAL A 1 207 ? 10.606 6.331 -2.268 1.00 82.69 207 VAL A C 1
ATOM 1589 O O . VAL A 1 207 ? 11.138 7.221 -2.934 1.00 82.69 207 VAL A O 1
ATOM 1592 N N . LEU A 1 208 ? 10.530 5.077 -2.720 1.00 84.06 208 LEU A N 1
ATOM 1593 C CA . LEU A 1 208 ? 11.048 4.678 -4.026 1.00 84.06 208 LEU A CA 1
ATOM 1594 C C . LEU A 1 208 ? 10.246 5.301 -5.177 1.00 84.06 208 LEU A C 1
ATOM 1596 O O . LEU A 1 208 ? 10.833 5.752 -6.157 1.00 84.06 208 LEU A O 1
ATOM 1600 N N . GLY A 1 209 ? 8.921 5.391 -5.065 1.00 79.31 209 GLY A N 1
ATOM 1601 C CA . GLY A 1 209 ? 8.037 5.959 -6.084 1.00 79.31 209 GLY A CA 1
ATOM 1602 C C . GLY A 1 209 ? 8.317 7.430 -6.404 1.00 79.31 209 GLY A C 1
ATOM 1603 O O . GLY A 1 209 ? 8.132 7.854 -7.543 1.00 79.31 209 GLY A O 1
ATOM 1604 N N . ARG A 1 210 ? 8.809 8.197 -5.423 1.00 78.31 210 ARG A N 1
ATOM 1605 C CA . ARG A 1 210 ? 9.197 9.612 -5.573 1.00 78.31 210 ARG A CA 1
ATOM 1606 C C . ARG A 1 210 ? 10.695 9.835 -5.810 1.00 78.31 210 ARG A C 1
ATOM 1608 O O . ARG A 1 210 ? 11.140 10.978 -5.839 1.00 78.31 210 ARG A O 1
ATOM 1615 N N . SER A 1 211 ? 11.470 8.765 -5.965 1.00 82.94 211 SER A N 1
ATOM 1616 C CA . SER A 1 211 ? 12.903 8.846 -6.247 1.00 82.94 211 SER A CA 1
ATOM 1617 C C . SER A 1 211 ? 13.191 9.218 -7.710 1.00 82.94 211 SER A C 1
ATOM 1619 O O . SER A 1 211 ? 12.354 9.041 -8.603 1.00 82.94 211 SER A O 1
ATOM 1621 N N . ALA A 1 212 ? 14.411 9.695 -7.969 1.00 82.56 212 ALA A N 1
ATOM 1622 C CA . ALA A 1 212 ? 14.882 9.994 -9.320 1.00 82.56 212 ALA A CA 1
ATOM 1623 C C . ALA A 1 212 ? 15.057 8.737 -10.184 1.00 82.56 212 ALA A C 1
ATOM 1625 O O . ALA A 1 212 ? 14.814 8.777 -11.386 1.00 82.56 212 ALA A O 1
ATOM 1626 N N . THR A 1 213 ? 15.432 7.603 -9.584 1.00 87.19 213 THR A N 1
ATOM 1627 C CA . THR A 1 213 ? 15.589 6.324 -10.294 1.00 87.19 213 THR A CA 1
ATOM 1628 C C . THR A 1 213 ? 14.248 5.823 -10.829 1.00 87.19 213 THR A C 1
ATOM 1630 O O . THR A 1 213 ? 14.149 5.419 -11.988 1.00 87.19 213 THR A O 1
ATOM 1633 N N . CYS A 1 214 ? 13.180 5.920 -10.030 1.00 87.50 214 CYS A N 1
ATOM 1634 C CA . CYS A 1 214 ? 11.831 5.574 -10.476 1.00 87.50 214 CYS A CA 1
ATOM 1635 C C . CYS A 1 214 ? 11.327 6.535 -11.569 1.00 87.50 214 CYS A C 1
ATOM 1637 O O . CYS A 1 214 ? 10.773 6.083 -12.573 1.00 87.50 214 CYS A O 1
ATOM 1639 N N . ALA A 1 215 ? 11.593 7.840 -11.444 1.00 87.00 215 ALA A N 1
ATOM 1640 C CA . ALA A 1 215 ? 11.248 8.823 -12.475 1.00 87.00 215 ALA A CA 1
ATOM 1641 C C . ALA A 1 215 ? 11.965 8.549 -13.808 1.00 87.00 215 ALA A C 1
ATOM 1643 O O . ALA A 1 215 ? 11.313 8.449 -14.849 1.00 87.00 215 ALA A O 1
ATOM 1644 N N . ALA A 1 216 ? 13.285 8.352 -13.770 1.00 89.44 216 ALA A N 1
ATOM 1645 C CA . ALA A 1 216 ? 14.088 8.020 -14.942 1.00 89.44 216 ALA A CA 1
ATOM 1646 C C . ALA A 1 216 ? 13.607 6.721 -15.604 1.00 89.44 216 ALA A C 1
ATOM 1648 O O . ALA A 1 216 ? 13.481 6.667 -16.827 1.00 89.44 216 ALA A O 1
ATOM 1649 N N . SER A 1 217 ? 13.240 5.701 -14.816 1.00 91.75 217 SER A N 1
ATOM 1650 C CA . SER A 1 217 ? 12.670 4.461 -15.359 1.00 91.75 217 SER A CA 1
ATOM 1651 C C . SER A 1 217 ? 11.379 4.702 -16.154 1.00 91.75 217 SER A C 1
ATOM 1653 O O . SER A 1 217 ? 11.191 4.108 -17.215 1.00 91.75 217 SER A O 1
ATOM 1655 N N . GLY A 1 218 ? 10.528 5.633 -15.704 1.00 89.88 218 GLY A N 1
ATOM 1656 C CA . GLY A 1 218 ? 9.325 6.047 -16.423 1.00 89.88 218 GLY A CA 1
ATOM 1657 C C . GLY A 1 218 ? 9.625 6.741 -17.750 1.00 89.88 218 GLY A C 1
ATOM 1658 O O . GLY A 1 218 ? 8.986 6.429 -18.756 1.00 89.88 218 GLY A O 1
ATOM 1659 N N . ALA A 1 219 ? 10.642 7.606 -17.781 1.00 89.31 219 ALA A N 1
ATOM 1660 C CA . ALA A 1 219 ? 11.111 8.251 -19.008 1.00 89.31 219 ALA A CA 1
ATOM 1661 C C . ALA A 1 219 ? 11.620 7.225 -20.032 1.00 89.31 219 ALA A C 1
ATOM 1663 O O . ALA A 1 219 ? 11.246 7.263 -21.202 1.00 89.31 219 ALA A O 1
ATOM 1664 N N . PHE A 1 220 ? 12.429 6.265 -19.585 1.00 91.38 220 PHE A N 1
ATOM 1665 C CA . PHE A 1 220 ? 12.959 5.205 -20.441 1.00 91.38 220 PHE A CA 1
ATOM 1666 C C . PHE A 1 220 ? 11.872 4.246 -20.943 1.00 91.38 220 PHE A C 1
ATOM 1668 O O . PHE A 1 220 ? 11.909 3.850 -22.107 1.00 91.38 220 PHE A O 1
ATOM 1675 N N . CYS A 1 221 ? 10.860 3.932 -20.124 1.00 91.88 221 CYS A N 1
ATOM 1676 C CA . CYS A 1 221 ? 9.684 3.178 -20.577 1.00 91.88 221 CYS A CA 1
ATOM 1677 C C . CYS A 1 221 ? 8.906 3.933 -21.663 1.00 91.88 221 CYS A C 1
ATOM 1679 O O . CYS A 1 221 ? 8.471 3.329 -22.643 1.00 91.88 221 CYS A O 1
ATOM 1681 N N . PHE A 1 222 ? 8.761 5.253 -21.519 1.00 90.38 222 PHE A N 1
ATOM 1682 C CA . PHE A 1 222 ? 8.121 6.093 -22.530 1.00 90.38 222 PHE A CA 1
ATOM 1683 C C . PHE A 1 222 ? 8.917 6.121 -23.840 1.00 90.38 222 PHE A C 1
ATOM 1685 O O . PHE A 1 222 ? 8.345 5.912 -24.907 1.00 90.38 222 PHE A O 1
ATOM 1692 N N . LEU A 1 223 ? 10.241 6.295 -23.766 1.00 89.62 223 LEU A N 1
ATOM 1693 C CA . LEU A 1 223 ? 11.123 6.242 -24.936 1.00 89.62 223 LEU A CA 1
ATOM 1694 C C . LEU A 1 223 ? 11.045 4.885 -25.651 1.00 89.62 223 LEU A C 1
ATOM 1696 O O . LEU A 1 223 ? 10.926 4.856 -26.874 1.00 89.62 223 LEU A O 1
ATOM 1700 N N . ALA A 1 224 ? 11.042 3.770 -24.914 1.00 90.50 224 ALA A N 1
ATOM 1701 C CA . ALA A 1 224 ? 10.896 2.436 -25.498 1.00 90.50 224 ALA A CA 1
ATOM 1702 C C . ALA A 1 224 ? 9.554 2.269 -26.237 1.00 90.50 224 ALA A C 1
ATOM 1704 O O . ALA A 1 224 ? 9.518 1.713 -27.336 1.00 90.50 224 ALA A O 1
ATOM 1705 N N . ALA A 1 225 ? 8.460 2.800 -25.683 1.00 91.00 225 ALA A N 1
ATOM 1706 C CA . ALA A 1 225 ? 7.163 2.789 -26.355 1.00 91.00 225 ALA A CA 1
ATOM 1707 C C . ALA A 1 225 ? 7.122 3.688 -27.599 1.00 91.00 225 ALA A C 1
ATOM 1709 O O . ALA A 1 225 ? 6.518 3.300 -28.595 1.00 91.00 225 ALA A O 1
ATOM 1710 N N . LEU A 1 226 ? 7.796 4.843 -27.598 1.00 87.50 226 LEU A N 1
ATOM 1711 C CA . LEU A 1 226 ? 7.908 5.688 -28.795 1.00 87.50 226 LEU A CA 1
ATOM 1712 C C . LEU A 1 226 ? 8.673 4.987 -29.926 1.00 87.50 226 LEU A C 1
ATOM 1714 O O . LEU A 1 226 ? 8.249 5.052 -31.081 1.00 87.50 226 LEU A O 1
ATOM 1718 N N . VAL A 1 227 ? 9.762 4.282 -29.598 1.00 88.75 227 VAL A N 1
ATOM 1719 C CA . VAL A 1 227 ? 10.506 3.462 -30.569 1.00 88.75 227 VAL A CA 1
ATOM 1720 C C . VAL A 1 227 ? 9.607 2.365 -31.147 1.00 88.75 227 VAL A C 1
ATOM 1722 O O . VAL A 1 227 ? 9.586 2.169 -32.361 1.00 88.75 227 VAL A O 1
ATOM 1725 N N . PHE A 1 228 ? 8.799 1.711 -30.306 1.00 88.19 228 PHE A N 1
ATOM 1726 C CA . PHE A 1 228 ? 7.825 0.718 -30.761 1.00 88.19 228 PHE A CA 1
ATOM 1727 C C . PHE A 1 228 ? 6.761 1.310 -31.694 1.00 88.19 228 PHE A C 1
ATOM 1729 O O . PHE A 1 228 ? 6.523 0.766 -32.770 1.00 88.19 228 PHE A O 1
ATOM 1736 N N . VAL A 1 229 ? 6.151 2.442 -31.326 1.00 85.31 229 VAL A N 1
ATOM 1737 C CA . VAL A 1 229 ? 5.145 3.121 -32.160 1.00 85.31 229 VAL A CA 1
ATOM 1738 C C . VAL A 1 229 ? 5.732 3.480 -33.521 1.00 85.31 229 VAL A C 1
ATOM 1740 O O . VAL A 1 229 ? 5.102 3.212 -34.541 1.00 85.31 229 VAL A O 1
ATOM 1743 N N . ARG A 1 230 ? 6.960 4.012 -33.556 1.00 85.38 230 ARG A N 1
ATOM 1744 C CA . ARG A 1 230 ? 7.660 4.301 -34.812 1.00 85.38 230 ARG A CA 1
ATOM 1745 C C . ARG A 1 230 ? 7.815 3.039 -35.669 1.00 85.38 230 ARG A C 1
ATOM 1747 O O . ARG A 1 230 ? 7.441 3.069 -36.841 1.00 85.38 230 ARG A O 1
ATOM 1754 N N . ALA A 1 231 ? 8.301 1.937 -35.099 1.00 84.38 231 ALA A N 1
ATOM 1755 C CA . ALA A 1 231 ? 8.467 0.676 -35.826 1.00 84.38 231 ALA A CA 1
ATOM 1756 C C . ALA A 1 231 ? 7.136 0.155 -36.400 1.00 84.38 231 ALA A C 1
ATOM 1758 O O . ALA A 1 231 ? 7.066 -0.220 -37.571 1.00 84.38 231 ALA A O 1
ATOM 1759 N N . VAL A 1 232 ? 6.055 0.220 -35.614 1.00 83.31 232 VAL A N 1
ATOM 1760 C CA . VAL A 1 232 ? 4.705 -0.150 -36.065 1.00 83.31 232 VAL A CA 1
ATOM 1761 C C . VAL A 1 232 ? 4.236 0.757 -37.204 1.00 83.31 232 VAL A C 1
ATOM 1763 O O . VAL A 1 232 ? 3.750 0.251 -38.209 1.00 83.31 232 VAL A O 1
ATOM 1766 N N . THR A 1 233 ? 4.416 2.079 -37.108 1.00 79.06 233 THR A N 1
ATOM 1767 C CA . THR A 1 233 ? 4.001 3.002 -38.184 1.00 79.06 233 THR A CA 1
ATOM 1768 C C . THR A 1 233 ? 4.725 2.736 -39.504 1.00 79.06 233 THR A C 1
ATOM 1770 O O . THR A 1 233 ? 4.083 2.747 -40.550 1.00 79.06 233 THR A O 1
ATOM 1773 N N . ILE A 1 234 ? 6.027 2.427 -39.464 1.00 78.06 234 ILE A N 1
ATOM 1774 C CA . ILE A 1 234 ? 6.808 2.059 -40.655 1.00 78.06 234 ILE A CA 1
ATOM 1775 C C . ILE A 1 234 ? 6.279 0.749 -41.252 1.00 78.06 234 ILE A C 1
ATOM 1777 O O . ILE A 1 234 ? 6.109 0.652 -42.464 1.00 78.06 234 ILE A O 1
ATOM 1781 N N . SER A 1 235 ? 5.948 -0.232 -40.406 1.00 77.50 235 SER A N 1
ATOM 1782 C CA . SER A 1 235 ? 5.380 -1.507 -40.852 1.00 77.50 235 SER A CA 1
ATOM 1783 C C . SER A 1 235 ? 3.985 -1.362 -41.475 1.00 77.50 235 SER A C 1
ATOM 1785 O O . SER A 1 235 ? 3.681 -2.064 -42.435 1.00 77.50 235 SER A O 1
ATOM 1787 N N . LEU A 1 236 ? 3.137 -0.464 -40.957 1.00 69.94 236 LEU A N 1
ATOM 1788 C CA . LEU A 1 236 ? 1.777 -0.233 -41.468 1.00 69.94 236 LEU A CA 1
ATOM 1789 C C . LEU A 1 236 ? 1.764 0.484 -42.827 1.00 69.94 236 LEU A C 1
ATOM 1791 O O . LEU A 1 236 ? 0.865 0.241 -43.631 1.00 69.94 236 LEU A O 1
ATOM 1795 N N . LEU A 1 237 ? 2.756 1.342 -43.089 1.00 67.94 237 LEU A N 1
ATOM 1796 C CA . LEU A 1 237 ? 2.923 2.055 -44.363 1.00 67.94 237 LEU A CA 1
ATOM 1797 C C . LEU A 1 237 ? 3.426 1.150 -45.506 1.00 67.94 237 LEU A C 1
ATOM 1799 O O . LEU A 1 237 ? 3.356 1.552 -46.661 1.00 67.94 237 LEU A O 1
ATOM 1803 N N . GLY A 1 238 ? 3.923 -0.054 -45.198 1.00 61.06 238 GLY A N 1
ATOM 1804 C CA . GLY A 1 238 ? 4.506 -1.000 -46.160 1.00 61.06 238 GLY A CA 1
ATOM 1805 C C . GLY A 1 238 ? 3.562 -2.084 -46.709 1.00 61.06 238 GLY A C 1
ATOM 1806 O O . GLY A 1 238 ? 4.056 -3.090 -47.202 1.00 61.06 238 GLY A O 1
ATOM 1807 N N . GLU A 1 239 ? 2.236 -1.929 -46.584 1.00 51.06 239 GLU A N 1
ATOM 1808 C CA . GLU A 1 239 ? 1.182 -2.824 -47.131 1.00 51.06 239 GLU A CA 1
ATOM 1809 C C . GLU A 1 239 ? 1.240 -4.329 -46.757 1.00 51.06 239 GLU A C 1
ATOM 1811 O O . GLU A 1 239 ? 0.573 -5.155 -47.376 1.00 51.06 239 GLU A O 1
ATOM 1816 N N . SER A 1 240 ? 1.936 -4.724 -45.687 1.00 48.88 240 SER A N 1
ATOM 1817 C CA . SER A 1 240 ? 1.889 -6.104 -45.167 1.00 48.88 240 SER A CA 1
ATOM 1818 C C . SER A 1 240 ? 0.914 -6.210 -43.991 1.00 48.88 240 SER A C 1
ATOM 1820 O O . SER A 1 240 ? 1.261 -5.905 -42.849 1.00 48.88 240 SER A O 1
ATOM 1822 N N . TRP A 1 241 ? -0.330 -6.621 -44.252 1.00 46.28 241 TRP A N 1
ATOM 1823 C CA . TRP A 1 241 ? -1.343 -6.799 -43.205 1.00 46.28 241 TRP A CA 1
ATOM 1824 C C . TRP A 1 241 ? -1.706 -8.269 -43.000 1.00 46.28 241 TRP A C 1
ATOM 1826 O O . TRP A 1 241 ? -2.682 -8.779 -43.539 1.00 46.28 241 TRP A O 1
ATOM 1836 N N . THR A 1 242 ? -0.968 -8.913 -42.099 1.00 49.09 242 THR A N 1
ATOM 1837 C CA . THR A 1 242 ? -1.498 -9.968 -41.224 1.00 49.09 242 THR A CA 1
ATOM 1838 C C . THR A 1 242 ? -0.999 -9.692 -39.812 1.00 49.09 242 THR A C 1
ATOM 1840 O O . THR A 1 242 ? 0.094 -10.107 -39.426 1.00 49.09 242 THR A O 1
ATOM 1843 N N . THR A 1 243 ? -1.764 -8.923 -39.036 1.00 58.72 243 THR A N 1
ATOM 1844 C CA . THR A 1 243 ? -1.399 -8.593 -37.656 1.00 58.72 243 THR A CA 1
ATOM 1845 C C . THR A 1 243 ? -1.503 -9.856 -36.807 1.00 58.72 243 THR A C 1
ATOM 1847 O O . THR A 1 243 ? -2.590 -10.388 -36.584 1.00 58.72 243 THR A O 1
ATOM 1850 N N . SER A 1 244 ? -0.367 -10.358 -36.327 1.00 68.88 244 SER A N 1
ATOM 1851 C CA . SER A 1 244 ? -0.358 -11.486 -35.397 1.00 68.88 244 SER A CA 1
ATOM 1852 C C . SER A 1 244 ? -1.110 -11.105 -34.117 1.00 68.88 244 SER A C 1
ATOM 1854 O O . SER A 1 244 ? -0.849 -10.050 -33.538 1.00 68.88 244 SER A O 1
ATOM 1856 N N . VAL A 1 245 ? -2.002 -11.974 -33.626 1.00 76.62 245 VAL A N 1
ATOM 1857 C CA . VAL A 1 245 ? -2.713 -11.794 -32.336 1.00 76.62 245 VAL A CA 1
ATOM 1858 C C . VAL A 1 245 ? -1.729 -11.485 -31.196 1.00 76.62 245 VAL A C 1
ATOM 1860 O O . VAL A 1 245 ? -2.010 -10.678 -30.309 1.00 76.62 245 VAL A O 1
ATOM 1863 N N . VAL A 1 246 ? -0.527 -12.064 -31.275 1.00 80.00 246 VAL A N 1
ATOM 1864 C CA . VAL A 1 246 ? 0.600 -11.796 -30.374 1.00 80.00 246 VAL A CA 1
ATOM 1865 C C . VAL A 1 246 ? 0.988 -10.317 -30.365 1.00 80.00 246 VAL A C 1
ATOM 1867 O O . VAL A 1 246 ? 1.033 -9.712 -29.296 1.00 80.00 246 VAL A O 1
ATOM 1870 N N . LEU A 1 247 ? 1.206 -9.715 -31.535 1.00 81.81 247 LEU A N 1
ATOM 1871 C CA . LEU A 1 247 ? 1.614 -8.317 -31.659 1.00 81.81 247 LEU A CA 1
ATOM 1872 C C . LEU A 1 247 ? 0.545 -7.370 -31.098 1.00 81.81 247 LEU A C 1
ATOM 1874 O O . LEU A 1 247 ? 0.874 -6.446 -30.357 1.00 81.81 247 LEU A O 1
ATOM 1878 N N . LEU A 1 248 ? -0.736 -7.636 -31.379 1.00 84.69 248 LEU A N 1
ATOM 1879 C CA . LEU A 1 248 ? -1.846 -6.831 -30.858 1.00 84.69 248 LEU A CA 1
ATOM 1880 C C . LEU A 1 248 ? -1.918 -6.893 -29.323 1.00 84.69 248 LEU A C 1
ATOM 1882 O O . LEU A 1 248 ? -2.039 -5.861 -28.661 1.00 84.69 248 LEU A O 1
ATOM 1886 N N . SER A 1 249 ? -1.790 -8.094 -28.749 1.00 86.00 249 SER A N 1
ATOM 1887 C CA . SER A 1 249 ? -1.801 -8.281 -27.292 1.00 86.00 249 SER A CA 1
ATOM 1888 C C . SER A 1 249 ? -0.618 -7.594 -26.596 1.00 86.00 249 SER A C 1
ATOM 1890 O O . SER A 1 249 ? -0.783 -6.988 -25.535 1.00 86.00 249 SER A O 1
ATOM 1892 N N . GLN A 1 250 ? 0.573 -7.639 -27.202 1.00 89.25 250 GLN A N 1
ATOM 1893 C CA . GLN A 1 250 ? 1.770 -6.984 -26.679 1.00 89.25 250 GLN A CA 1
ATOM 1894 C C . GLN A 1 250 ? 1.662 -5.463 -26.792 1.00 89.25 250 GLN A C 1
ATOM 1896 O O . GLN A 1 250 ? 1.968 -4.773 -25.824 1.00 89.25 250 GLN A O 1
ATOM 1901 N N . ALA A 1 251 ? 1.159 -4.941 -27.916 1.00 89.06 251 ALA A N 1
ATOM 1902 C CA . ALA A 1 251 ? 0.914 -3.513 -28.092 1.00 89.06 251 ALA A CA 1
ATOM 1903 C C . ALA A 1 251 ? -0.047 -2.977 -27.020 1.00 89.06 251 ALA A C 1
ATOM 1905 O O . ALA A 1 251 ? 0.280 -2.010 -26.334 1.00 89.06 251 ALA A O 1
ATOM 1906 N N . LEU A 1 252 ? -1.184 -3.650 -26.802 1.00 90.50 252 LEU A N 1
ATOM 1907 C CA . LEU A 1 252 ? -2.137 -3.291 -25.747 1.00 90.50 252 LEU A CA 1
ATOM 1908 C C . LEU A 1 252 ? -1.472 -3.278 -24.363 1.00 90.50 252 LEU A C 1
ATOM 1910 O O . LEU A 1 252 ? -1.647 -2.332 -23.593 1.00 90.50 252 LEU A O 1
ATOM 1914 N N . SER A 1 253 ? -0.665 -4.300 -24.063 1.00 90.06 253 SER A N 1
ATOM 1915 C CA . SER A 1 253 ? 0.066 -4.379 -22.800 1.00 90.06 253 SER A CA 1
ATOM 1916 C C . SER A 1 253 ? 1.097 -3.259 -22.631 1.00 90.06 253 SER A C 1
ATOM 1918 O O . SER A 1 253 ? 1.278 -2.791 -21.508 1.00 90.06 253 SER A O 1
ATOM 1920 N N . ILE A 1 254 ? 1.764 -2.820 -23.703 1.00 93.19 254 ILE A N 1
ATOM 1921 C CA . ILE A 1 254 ? 2.718 -1.700 -23.675 1.00 93.19 254 ILE A CA 1
ATOM 1922 C C . ILE A 1 254 ? 1.978 -0.380 -23.420 1.00 93.19 254 ILE A C 1
ATOM 1924 O O . ILE A 1 254 ? 2.398 0.401 -22.566 1.00 93.19 254 ILE A O 1
ATOM 1928 N N . PHE A 1 255 ? 0.851 -0.130 -24.094 1.00 90.56 255 PHE A N 1
ATOM 1929 C CA . PHE A 1 255 ? 0.066 1.094 -23.887 1.00 90.56 255 PHE A CA 1
ATOM 1930 C C . PHE A 1 255 ? -0.490 1.198 -22.463 1.00 90.56 255 PHE A C 1
ATOM 1932 O O . PHE A 1 255 ? -0.325 2.230 -21.815 1.00 90.56 255 PHE A O 1
ATOM 1939 N N . ILE A 1 256 ? -1.098 0.126 -21.943 1.00 92.25 256 ILE A N 1
ATOM 1940 C CA . ILE A 1 256 ? -1.615 0.111 -20.565 1.00 92.25 256 ILE A CA 1
ATOM 1941 C C . ILE A 1 256 ? -0.457 0.210 -19.566 1.00 92.25 256 ILE A C 1
ATOM 1943 O O . ILE A 1 256 ? -0.509 0.998 -18.623 1.00 92.25 256 ILE A O 1
ATOM 1947 N N . GLY A 1 257 ? 0.614 -0.553 -19.796 1.00 89.19 257 GLY A N 1
ATOM 1948 C CA . GLY A 1 257 ? 1.768 -0.602 -18.908 1.00 89.19 257 GLY A CA 1
ATOM 1949 C C . GLY A 1 257 ? 2.549 0.710 -18.848 1.00 89.19 257 GLY A C 1
ATOM 1950 O O . GLY A 1 257 ? 3.051 1.065 -17.791 1.00 89.19 257 GLY A O 1
ATOM 1951 N N . THR A 1 258 ? 2.649 1.490 -19.921 1.00 89.81 258 THR A N 1
ATOM 1952 C CA . THR A 1 258 ? 3.417 2.750 -19.883 1.00 89.81 258 THR A CA 1
ATOM 1953 C C . THR A 1 258 ? 2.722 3.881 -19.124 1.00 89.81 258 THR A C 1
ATOM 1955 O O . THR A 1 258 ? 3.402 4.798 -18.660 1.00 89.81 258 THR A O 1
ATOM 1958 N N . ALA A 1 259 ? 1.405 3.804 -18.903 1.00 89.12 259 ALA A N 1
ATOM 1959 C CA . ALA A 1 259 ? 0.641 4.854 -18.229 1.00 89.12 259 ALA A CA 1
ATOM 1960 C C . ALA A 1 259 ? 1.120 5.129 -16.789 1.00 89.12 259 ALA A C 1
ATOM 1962 O O . ALA A 1 259 ? 1.294 6.290 -16.401 1.00 89.12 259 ALA A O 1
ATOM 1963 N N . ALA A 1 260 ? 1.374 4.083 -15.994 1.00 88.31 260 ALA A N 1
ATOM 1964 C CA . ALA A 1 260 ? 1.808 4.238 -14.605 1.00 88.31 260 ALA A CA 1
ATOM 1965 C C . ALA A 1 260 ? 3.249 4.792 -14.483 1.00 88.31 260 ALA A C 1
ATOM 1967 O O . ALA A 1 260 ? 3.421 5.807 -13.801 1.00 88.31 260 ALA A O 1
ATOM 1968 N N . PRO A 1 261 ? 4.279 4.239 -15.163 1.00 89.12 261 PRO A N 1
ATOM 1969 C CA . PRO A 1 261 ? 5.631 4.800 -15.153 1.00 89.12 261 PRO A CA 1
ATOM 1970 C C . PRO A 1 261 ? 5.695 6.249 -15.662 1.00 89.12 261 PRO A C 1
ATOM 1972 O O . PRO A 1 261 ? 6.368 7.076 -15.047 1.00 89.12 261 PRO A O 1
ATOM 1975 N N . VAL A 1 262 ? 4.951 6.595 -16.721 1.00 86.69 262 VAL A N 1
ATOM 1976 C CA . VAL A 1 262 ? 4.866 7.982 -17.220 1.00 86.69 262 VAL A CA 1
ATOM 1977 C C . VAL A 1 262 ? 4.253 8.904 -16.171 1.00 86.69 262 VAL A C 1
ATOM 1979 O O . VAL A 1 262 ? 4.770 9.989 -15.914 1.00 86.69 262 VAL A O 1
ATOM 1982 N N . SER A 1 263 ? 3.182 8.476 -15.507 1.00 82.38 263 SER A N 1
ATOM 1983 C CA . SER A 1 263 ? 2.558 9.292 -14.464 1.00 82.38 263 SER A CA 1
ATOM 1984 C C . SER A 1 263 ? 3.503 9.546 -13.284 1.00 82.38 263 SER A C 1
ATOM 1986 O O . SER A 1 263 ? 3.585 10.675 -12.796 1.00 82.38 263 SER A O 1
ATOM 1988 N N . ARG A 1 264 ? 4.281 8.534 -12.869 1.00 82.25 264 ARG A N 1
ATOM 1989 C CA . ARG A 1 264 ? 5.328 8.679 -11.839 1.00 82.25 264 ARG A CA 1
ATOM 1990 C C . ARG A 1 264 ? 6.397 9.681 -12.259 1.00 82.25 264 ARG A C 1
ATOM 1992 O O . ARG A 1 264 ? 6.774 10.538 -11.462 1.00 82.25 264 ARG A O 1
ATOM 1999 N N . TYR A 1 265 ? 6.842 9.603 -13.511 1.00 83.31 265 TYR A N 1
ATOM 2000 C CA . TYR A 1 265 ? 7.804 10.538 -14.088 1.00 83.31 265 TYR A CA 1
ATOM 2001 C C . TYR A 1 265 ? 7.311 11.993 -14.008 1.00 83.31 265 TYR A C 1
ATOM 2003 O O . TYR A 1 265 ? 8.034 12.859 -13.515 1.00 83.31 265 TYR A O 1
ATOM 2011 N N . LEU A 1 266 ? 6.049 12.255 -14.371 1.00 77.38 266 LEU A N 1
ATOM 2012 C CA . LEU A 1 266 ? 5.453 13.596 -14.296 1.00 77.38 266 LEU A CA 1
ATOM 2013 C C . LEU A 1 266 ? 5.343 14.116 -12.849 1.00 77.38 266 LEU A C 1
ATOM 2015 O O . LEU A 1 266 ? 5.653 15.277 -12.572 1.00 77.38 266 LEU A O 1
ATOM 2019 N N . VAL A 1 267 ? 4.909 13.266 -11.912 1.00 74.62 267 VAL A N 1
ATOM 2020 C CA . VAL A 1 267 ? 4.733 13.637 -10.494 1.00 74.62 267 VAL A CA 1
ATOM 2021 C C . VAL A 1 267 ? 6.073 13.890 -9.810 1.00 74.62 267 VAL A C 1
ATOM 2023 O O . VAL A 1 267 ? 6.216 14.883 -9.096 1.00 74.62 267 VAL A O 1
ATOM 2026 N N . SER A 1 268 ? 7.048 13.007 -10.027 1.00 73.12 268 SER A N 1
ATOM 2027 C CA . SER A 1 268 ? 8.381 13.120 -9.433 1.00 73.12 268 SER A CA 1
ATOM 2028 C C . SER A 1 268 ? 9.113 14.362 -9.944 1.00 73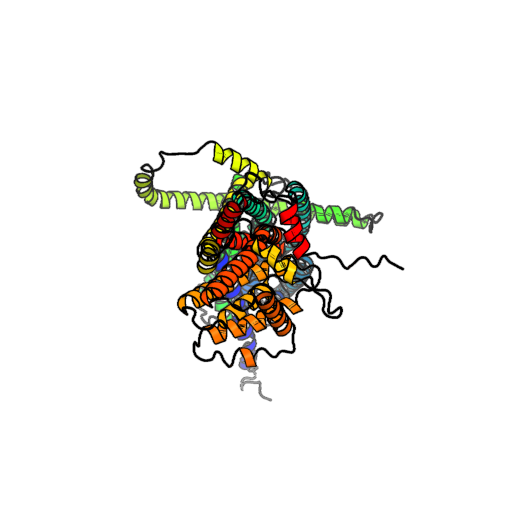.12 268 SER A C 1
ATOM 2030 O O . SER A 1 268 ? 9.636 15.135 -9.144 1.00 73.12 268 SER A O 1
ATOM 2032 N N . SER A 1 269 ? 9.030 14.646 -11.250 1.00 67.31 269 SER A N 1
ATOM 2033 C CA . SER A 1 269 ? 9.600 15.863 -11.841 1.00 67.31 269 SER A CA 1
ATOM 2034 C C . SER A 1 269 ? 9.040 17.145 -11.214 1.00 67.31 269 SER A C 1
ATOM 2036 O O . SER A 1 269 ? 9.797 18.057 -10.879 1.00 67.31 269 SER A O 1
ATOM 2038 N N . ARG A 1 270 ? 7.722 17.199 -10.969 1.00 67.56 270 ARG A N 1
ATOM 2039 C CA . ARG A 1 270 ? 7.090 18.331 -10.273 1.00 67.56 270 ARG A CA 1
ATOM 2040 C C . ARG A 1 270 ? 7.611 18.492 -8.842 1.00 67.56 270 ARG A C 1
ATOM 2042 O O . ARG A 1 270 ? 7.812 19.613 -8.386 1.00 67.56 270 ARG A O 1
ATOM 2049 N N . ASN A 1 271 ? 7.812 17.385 -8.131 1.00 65.12 271 ASN A N 1
ATOM 2050 C CA . ASN A 1 271 ? 8.308 17.403 -6.756 1.00 65.12 271 ASN A CA 1
ATOM 2051 C C . ASN A 1 271 ? 9.784 17.832 -6.690 1.00 65.12 271 ASN A C 1
ATOM 2053 O O . ASN A 1 271 ? 10.145 18.614 -5.815 1.00 65.12 271 ASN A O 1
ATOM 2057 N N . GLN A 1 272 ? 10.622 17.393 -7.635 1.00 63.22 272 GLN A N 1
ATOM 2058 C CA . GLN A 1 272 ? 12.022 17.826 -7.731 1.00 63.22 272 GLN A CA 1
ATOM 2059 C C . GLN A 1 272 ? 12.154 19.333 -7.996 1.00 63.22 272 GLN A C 1
ATOM 2061 O O . GLN A 1 272 ? 13.035 19.972 -7.422 1.00 63.22 272 GLN A O 1
ATOM 2066 N N . GLN A 1 273 ? 11.250 19.915 -8.794 1.00 60.97 273 GLN A N 1
ATOM 2067 C CA . GLN A 1 273 ? 11.199 21.363 -9.019 1.00 60.97 273 GLN A CA 1
ATOM 2068 C C . GLN A 1 273 ? 10.923 22.147 -7.729 1.00 60.97 273 GLN A C 1
ATOM 2070 O O . GLN A 1 273 ? 11.466 23.234 -7.558 1.00 60.97 273 GLN A O 1
ATOM 2075 N N . MET A 1 274 ? 10.095 21.607 -6.826 1.00 56.38 274 MET A N 1
ATOM 2076 C CA . MET A 1 274 ? 9.852 22.240 -5.527 1.00 56.38 274 MET A CA 1
ATOM 2077 C C . MET A 1 274 ? 11.123 22.207 -4.679 1.00 56.38 274 MET A C 1
ATOM 2079 O O . MET A 1 274 ? 11.574 23.250 -4.238 1.00 56.38 274 MET A O 1
ATOM 2083 N N . VAL A 1 275 ? 11.752 21.036 -4.545 1.00 57.66 275 VAL A N 1
ATOM 2084 C CA . VAL A 1 275 ? 12.868 20.799 -3.612 1.00 57.66 275 VAL A CA 1
ATOM 2085 C C . VAL A 1 275 ? 14.144 21.591 -3.953 1.00 57.66 275 VAL A C 1
ATOM 2087 O O . VAL A 1 275 ? 14.966 21.801 -3.066 1.00 57.66 275 VAL A O 1
ATOM 2090 N N . GLY A 1 276 ? 14.330 22.063 -5.196 1.00 53.56 276 GLY A N 1
ATOM 2091 C CA . GLY A 1 276 ? 15.508 22.867 -5.573 1.00 53.56 276 GLY A CA 1
ATOM 2092 C C . GLY A 1 276 ? 16.834 22.128 -5.348 1.00 53.56 276 GLY A C 1
ATOM 2093 O O . GLY A 1 276 ? 17.840 22.730 -4.982 1.00 53.56 276 GLY A O 1
ATOM 2094 N N . ARG A 1 277 ? 16.813 20.800 -5.498 1.00 58.03 277 ARG A N 1
ATOM 2095 C CA . ARG A 1 277 ? 17.910 19.906 -5.120 1.00 58.03 277 ARG A CA 1
ATOM 2096 C C . ARG A 1 277 ? 19.111 20.095 -6.049 1.00 58.03 277 ARG A C 1
ATOM 2098 O O . ARG A 1 277 ? 18.949 20.155 -7.269 1.00 58.03 277 ARG A O 1
ATOM 2105 N N . SER A 1 278 ? 20.323 20.136 -5.499 1.00 56.78 278 SER A N 1
ATOM 2106 C CA . SER A 1 278 ? 21.544 20.095 -6.304 1.00 56.78 278 SER A CA 1
ATOM 2107 C C . SER A 1 278 ? 21.644 18.750 -7.021 1.00 56.78 278 SER A C 1
ATOM 2109 O O . SER A 1 278 ? 21.820 17.708 -6.405 1.00 56.78 278 SER A O 1
ATOM 2111 N N . VAL A 1 279 ? 21.559 18.779 -8.349 1.00 60.53 279 VAL A N 1
ATOM 2112 C CA . VAL A 1 279 ? 21.546 17.604 -9.246 1.00 60.53 279 VAL A CA 1
ATOM 2113 C C . VAL A 1 279 ? 22.734 16.652 -9.022 1.00 60.53 279 VAL A C 1
ATOM 2115 O O . VAL A 1 279 ? 22.636 15.457 -9.298 1.00 60.53 279 VAL A O 1
ATOM 2118 N N . VAL A 1 280 ? 23.850 17.188 -8.517 1.00 61.53 280 VAL A N 1
ATOM 2119 C CA . VAL A 1 280 ? 25.157 16.521 -8.421 1.00 61.53 280 VAL A CA 1
ATOM 2120 C C . VAL A 1 280 ? 25.442 15.952 -7.023 1.00 61.53 280 VAL A C 1
ATOM 2122 O O . VAL A 1 280 ? 26.353 15.143 -6.866 1.00 61.53 280 VAL A O 1
ATOM 2125 N N . THR A 1 281 ? 24.676 16.323 -5.995 1.00 65.94 281 THR A N 1
ATOM 2126 C CA . THR A 1 281 ? 24.903 15.794 -4.643 1.00 65.94 281 THR A CA 1
ATOM 2127 C C . THR A 1 281 ? 24.247 14.428 -4.502 1.00 65.94 281 THR A C 1
ATOM 2129 O O . THR A 1 281 ? 23.035 14.306 -4.643 1.00 65.94 281 THR A O 1
ATOM 2132 N N . VAL A 1 282 ? 25.050 13.403 -4.221 1.00 76.56 282 VAL A N 1
ATOM 2133 C CA . VAL A 1 282 ? 24.555 12.062 -3.893 1.00 76.56 282 VAL A CA 1
ATOM 2134 C C . VAL A 1 282 ? 24.474 11.950 -2.381 1.00 76.56 282 VAL A C 1
ATOM 2136 O O . VAL A 1 282 ? 25.495 12.005 -1.697 1.00 76.56 282 VAL A O 1
ATOM 2139 N N . GLU A 1 283 ? 23.260 11.809 -1.859 1.00 80.56 283 GLU A N 1
ATOM 2140 C CA . GLU A 1 283 ? 23.042 11.697 -0.420 1.00 80.56 283 GLU A CA 1
ATOM 2141 C C . GLU A 1 283 ? 23.573 10.369 0.121 1.00 80.56 283 GLU A C 1
ATOM 2143 O O . GLU A 1 283 ? 23.627 9.350 -0.577 1.00 80.56 283 GLU A O 1
ATOM 2148 N N . GLU A 1 284 ? 23.948 10.359 1.399 1.00 79.88 284 GLU A N 1
ATOM 2149 C CA . GLU A 1 284 ? 24.627 9.214 2.001 1.00 79.88 284 GLU A CA 1
ATOM 2150 C C . GLU A 1 284 ? 23.784 7.933 1.961 1.00 79.88 284 GLU A C 1
ATOM 2152 O O . GLU A 1 284 ? 24.318 6.837 1.762 1.00 79.88 284 GLU A O 1
ATOM 2157 N N . TYR A 1 285 ? 22.463 8.062 2.057 1.00 78.12 285 TYR A N 1
ATOM 2158 C CA . TYR A 1 285 ? 21.544 6.930 2.040 1.00 78.12 285 TYR A CA 1
ATOM 2159 C C . TYR A 1 285 ? 21.552 6.145 0.708 1.00 78.12 285 TYR A C 1
ATOM 2161 O O . TYR A 1 285 ? 21.195 4.968 0.703 1.00 78.12 285 TYR A O 1
ATOM 2169 N N . TRP A 1 286 ? 21.984 6.733 -0.418 1.00 82.38 286 TRP A N 1
ATOM 2170 C CA . TRP A 1 286 ? 22.079 6.032 -1.713 1.00 82.38 286 TRP A CA 1
ATOM 2171 C C . TRP A 1 286 ? 23.229 5.027 -1.774 1.00 82.38 286 TRP A C 1
ATOM 2173 O O . TRP A 1 286 ? 23.182 4.053 -2.529 1.00 82.38 286 TRP A O 1
ATOM 2183 N N . VAL A 1 287 ? 24.272 5.289 -0.989 1.00 84.81 287 VAL A N 1
ATOM 2184 C CA . VAL A 1 287 ? 25.549 4.566 -1.002 1.00 84.81 287 VAL A CA 1
ATOM 2185 C C . VAL A 1 287 ? 25.780 3.837 0.331 1.00 84.81 287 VAL A C 1
ATOM 2187 O O . VAL A 1 287 ? 26.677 3.003 0.443 1.00 84.81 287 VAL A O 1
ATOM 2190 N N . GLY A 1 288 ? 24.949 4.100 1.345 1.00 83.81 288 GLY A N 1
ATOM 2191 C CA . GLY A 1 288 ? 25.116 3.622 2.718 1.00 83.81 288 GLY A CA 1
ATOM 2192 C C . GLY A 1 288 ? 25.307 2.110 2.842 1.00 83.81 288 GLY A C 1
ATOM 2193 O O . GLY A 1 288 ? 26.215 1.675 3.546 1.00 83.81 288 GLY A O 1
ATOM 2194 N N . ARG A 1 289 ? 24.541 1.290 2.107 1.00 83.56 289 ARG A N 1
ATOM 2195 C CA . ARG A 1 289 ? 24.732 -0.175 2.104 1.00 83.56 289 ARG A CA 1
ATOM 2196 C C . ARG A 1 289 ? 26.106 -0.595 1.578 1.00 83.56 289 ARG A C 1
ATOM 2198 O O . ARG A 1 289 ? 26.737 -1.464 2.170 1.00 83.56 289 ARG A O 1
ATOM 2205 N N . LEU A 1 290 ? 26.579 0.031 0.499 1.00 83.94 290 LEU A N 1
ATOM 2206 C CA . LEU A 1 290 ? 27.891 -0.263 -0.085 1.00 83.94 290 LEU A CA 1
ATOM 2207 C C . LEU A 1 290 ? 29.029 0.197 0.834 1.00 83.94 290 LEU A C 1
ATOM 2209 O O . LEU A 1 290 ? 30.022 -0.513 0.972 1.00 83.94 290 LEU A O 1
ATOM 2213 N N . LYS A 1 291 ? 28.872 1.342 1.514 1.00 85.25 291 LYS A N 1
ATOM 2214 C CA . LYS A 1 291 ? 29.790 1.776 2.582 1.00 85.25 291 LYS A CA 1
ATOM 2215 C C . LYS A 1 291 ? 29.838 0.742 3.714 1.00 85.25 291 LYS A C 1
ATOM 2217 O O . LYS A 1 291 ? 30.915 0.286 4.070 1.00 85.25 291 LYS A O 1
ATOM 2222 N N . ALA A 1 292 ? 28.682 0.280 4.191 1.00 84.31 292 ALA A N 1
ATOM 2223 C CA . ALA A 1 292 ? 28.611 -0.733 5.244 1.00 84.31 292 ALA A CA 1
ATOM 2224 C C . ALA A 1 292 ? 29.277 -2.068 4.848 1.00 84.31 292 ALA A C 1
ATOM 2226 O O . ALA A 1 292 ? 29.910 -2.710 5.682 1.00 84.31 292 ALA A O 1
ATOM 2227 N N . TRP A 1 293 ? 29.166 -2.492 3.584 1.00 82.88 293 TRP A N 1
ATOM 2228 C CA . TRP A 1 293 ? 29.869 -3.681 3.080 1.00 82.88 293 TRP A CA 1
ATOM 2229 C C . TRP A 1 293 ? 31.377 -3.474 2.937 1.00 82.88 293 TRP A C 1
ATOM 2231 O O . TRP A 1 293 ? 32.150 -4.384 3.242 1.00 82.88 293 TRP A O 1
ATOM 2241 N N . ARG A 1 294 ? 31.802 -2.283 2.502 1.00 84.50 294 ARG A N 1
ATOM 2242 C CA . ARG A 1 294 ? 33.217 -1.897 2.443 1.00 84.50 294 ARG A CA 1
ATOM 2243 C C . ARG A 1 294 ? 33.867 -1.967 3.825 1.00 84.50 294 ARG A C 1
ATOM 2245 O O . ARG A 1 294 ? 34.952 -2.525 3.949 1.00 84.50 294 ARG A O 1
ATOM 2252 N N . ASP A 1 295 ? 33.172 -1.463 4.843 1.00 83.19 295 ASP A N 1
ATOM 2253 C CA . ASP A 1 295 ? 33.670 -1.360 6.220 1.00 83.19 295 ASP A CA 1
ATOM 2254 C C . ASP A 1 295 ? 33.423 -2.640 7.048 1.00 83.19 295 ASP A C 1
ATOM 2256 O O . ASP A 1 295 ? 33.725 -2.695 8.243 1.00 83.19 295 ASP A O 1
ATOM 2260 N N . SER A 1 296 ? 32.884 -3.693 6.419 1.00 80.94 296 SER A N 1
ATOM 2261 C CA . SER A 1 296 ? 32.557 -4.955 7.081 1.00 80.94 296 SER A CA 1
ATOM 2262 C C . SER A 1 296 ? 33.805 -5.636 7.658 1.00 80.94 296 SER A C 1
ATOM 2264 O O . SER A 1 296 ? 34.818 -5.789 6.963 1.00 80.94 296 SER A O 1
ATOM 2266 N N . PRO A 1 297 ? 33.740 -6.135 8.908 1.00 73.25 297 PRO A N 1
ATOM 2267 C CA . PRO A 1 297 ? 34.868 -6.790 9.559 1.00 73.25 297 PRO A CA 1
ATOM 2268 C C . PRO A 1 297 ? 35.325 -8.068 8.842 1.00 73.25 297 PRO A C 1
ATOM 2270 O O . PRO A 1 297 ? 36.480 -8.452 9.008 1.00 73.25 297 PRO A O 1
ATOM 2273 N N . LEU A 1 298 ? 34.453 -8.687 8.034 1.00 71.44 298 LEU A N 1
ATOM 2274 C CA . LEU A 1 298 ? 34.707 -9.944 7.319 1.00 71.44 298 LEU A CA 1
ATOM 2275 C C . LEU A 1 298 ? 35.760 -9.828 6.204 1.00 71.44 298 LEU A C 1
ATOM 2277 O O . LEU A 1 298 ? 36.343 -10.836 5.824 1.00 71.44 298 LEU A O 1
ATOM 2281 N N . PHE A 1 299 ? 36.023 -8.621 5.692 1.00 65.31 299 PHE A N 1
ATOM 2282 C CA . PHE A 1 299 ? 36.917 -8.405 4.544 1.00 65.31 299 PHE A CA 1
ATOM 2283 C C . PHE A 1 299 ? 38.060 -7.418 4.833 1.00 65.31 299 PHE A C 1
ATOM 2285 O O . PHE A 1 299 ? 38.733 -6.942 3.912 1.00 65.31 299 PHE A O 1
ATOM 2292 N N . ARG A 1 300 ? 38.315 -7.111 6.116 1.00 61.22 300 ARG A N 1
ATOM 2293 C CA . ARG A 1 300 ? 39.432 -6.246 6.525 1.00 61.22 300 ARG A CA 1
ATOM 2294 C C . ARG A 1 300 ? 40.768 -6.877 6.116 1.00 61.22 300 ARG A C 1
ATOM 2296 O O . ARG A 1 300 ? 41.123 -7.943 6.600 1.00 61.22 300 ARG A O 1
ATOM 2303 N N . GLY A 1 301 ? 41.503 -6.196 5.234 1.00 63.91 301 GLY A N 1
ATOM 2304 C CA . GLY A 1 301 ? 42.836 -6.604 4.763 1.00 63.91 301 GLY A CA 1
ATOM 2305 C C . GLY A 1 301 ? 42.904 -7.038 3.295 1.00 63.91 301 GLY A C 1
ATOM 2306 O O . GLY A 1 301 ? 43.996 -7.116 2.737 1.00 63.91 301 GLY A O 1
ATOM 2307 N N . VAL A 1 302 ? 41.767 -7.249 2.623 1.00 76.81 302 VAL A N 1
ATOM 2308 C CA . VAL A 1 302 ? 41.756 -7.572 1.189 1.00 76.81 302 VAL A CA 1
ATOM 2309 C C . VAL A 1 302 ? 41.762 -6.272 0.380 1.00 76.81 302 VAL A C 1
ATOM 2311 O O . VAL A 1 302 ? 40.718 -5.657 0.165 1.00 76.81 302 VAL A O 1
ATOM 2314 N N . HIS A 1 303 ? 42.936 -5.843 -0.099 1.00 73.88 303 HIS A N 1
ATOM 2315 C CA . HIS A 1 303 ? 43.080 -4.616 -0.906 1.00 73.88 303 HIS A CA 1
ATOM 2316 C C . HIS A 1 303 ? 42.118 -4.591 -2.115 1.00 73.88 303 HIS A C 1
ATOM 2318 O O . HIS A 1 303 ? 41.511 -3.563 -2.420 1.00 73.88 303 HIS A O 1
ATOM 2324 N N . GLN A 1 304 ? 41.898 -5.751 -2.748 1.00 79.56 304 GLN A N 1
ATOM 2325 C CA . GLN A 1 304 ? 40.963 -5.917 -3.867 1.00 79.56 304 GLN A CA 1
ATOM 2326 C C . GLN A 1 304 ? 39.498 -5.628 -3.482 1.00 79.56 304 GLN A C 1
ATOM 2328 O O . GLN A 1 304 ? 38.743 -5.087 -4.290 1.00 79.56 304 GLN A O 1
ATOM 2333 N N . TRP A 1 305 ? 39.084 -5.942 -2.249 1.00 82.12 305 TRP A N 1
ATOM 2334 C CA . TRP A 1 305 ? 37.722 -5.687 -1.761 1.00 82.12 305 TRP A CA 1
ATOM 2335 C C . TRP A 1 305 ? 37.453 -4.190 -1.595 1.00 82.12 305 TRP A C 1
ATOM 2337 O O . TRP A 1 305 ? 36.428 -3.679 -2.037 1.00 82.12 305 TRP A O 1
ATOM 2347 N N . SER A 1 306 ? 38.414 -3.459 -1.025 1.00 80.50 306 SER A N 1
ATOM 2348 C CA . SER A 1 306 ? 38.313 -2.002 -0.885 1.00 80.50 306 SER A CA 1
ATOM 2349 C C . SER A 1 306 ? 38.189 -1.316 -2.252 1.00 80.50 306 SER A C 1
ATOM 2351 O O . SER A 1 306 ? 37.314 -0.473 -2.456 1.00 80.50 306 SER A O 1
ATOM 2353 N N . TRP A 1 307 ? 39.000 -1.734 -3.231 1.00 84.06 307 TRP A N 1
ATOM 2354 C CA . TRP A 1 307 ? 38.946 -1.191 -4.591 1.00 84.06 307 TRP A CA 1
ATOM 2355 C C . TRP A 1 307 ? 37.627 -1.516 -5.316 1.00 84.06 307 TRP A C 1
ATOM 2357 O O . TRP A 1 307 ? 36.999 -0.628 -5.898 1.00 84.06 307 TRP A O 1
ATOM 2367 N N . THR A 1 308 ? 37.155 -2.763 -5.237 1.00 85.00 308 THR A N 1
ATOM 2368 C CA . THR A 1 308 ? 35.872 -3.176 -5.843 1.00 85.00 308 THR A CA 1
ATOM 2369 C C . THR A 1 308 ? 34.674 -2.462 -5.213 1.00 85.00 308 THR A C 1
ATOM 2371 O O . THR A 1 308 ? 33.786 -2.001 -5.924 1.00 85.00 308 THR A O 1
ATOM 2374 N N . MET A 1 309 ? 34.660 -2.264 -3.895 1.00 84.94 309 MET A N 1
ATOM 2375 C CA . MET A 1 309 ? 33.587 -1.502 -3.255 1.00 84.94 309 MET A CA 1
ATOM 2376 C C . MET A 1 309 ? 33.631 -0.018 -3.621 1.00 84.94 309 MET A C 1
ATOM 2378 O O . MET A 1 309 ? 32.586 0.567 -3.897 1.00 84.94 309 MET A O 1
ATOM 2382 N N . ASN A 1 310 ? 34.813 0.595 -3.708 1.00 86.62 310 ASN A N 1
ATOM 2383 C CA . ASN A 1 310 ? 34.936 1.992 -4.134 1.00 86.62 310 ASN A CA 1
ATOM 2384 C C . ASN A 1 310 ? 34.478 2.207 -5.585 1.00 86.62 310 ASN A C 1
ATOM 2386 O O . ASN A 1 310 ? 33.824 3.208 -5.877 1.00 86.62 310 ASN A O 1
ATOM 2390 N N . THR A 1 311 ? 34.755 1.256 -6.482 1.00 86.81 311 THR A N 1
ATOM 2391 C CA . THR A 1 311 ? 34.258 1.308 -7.868 1.00 86.81 311 THR A CA 1
ATOM 2392 C C . THR A 1 311 ? 32.741 1.121 -7.941 1.00 86.81 311 THR A C 1
ATOM 2394 O O . THR A 1 311 ? 32.082 1.882 -8.645 1.00 86.81 311 THR A O 1
ATOM 2397 N N . LEU A 1 312 ? 32.157 0.204 -7.160 1.00 86.62 312 LEU A N 1
ATOM 2398 C CA . LEU A 1 312 ? 30.697 0.050 -7.058 1.00 86.62 312 LEU A CA 1
ATOM 2399 C C . LEU A 1 312 ? 30.014 1.291 -6.476 1.00 86.62 312 LEU A C 1
ATOM 2401 O O . LEU A 1 312 ? 28.945 1.682 -6.934 1.00 86.62 312 LEU A O 1
ATOM 2405 N N . ILE A 1 313 ? 30.636 1.937 -5.494 1.00 88.31 313 ILE A N 1
ATOM 2406 C CA . ILE A 1 313 ? 30.156 3.191 -4.905 1.00 88.31 313 ILE A CA 1
ATOM 2407 C C . ILE A 1 313 ? 30.161 4.314 -5.941 1.00 88.31 313 ILE A C 1
ATOM 2409 O O . ILE A 1 313 ? 29.167 5.029 -6.069 1.00 88.31 313 ILE A O 1
ATOM 2413 N N . ALA A 1 314 ? 31.247 4.446 -6.705 1.00 88.19 314 ALA A N 1
ATOM 2414 C CA . ALA A 1 314 ? 31.335 5.415 -7.790 1.00 88.19 314 ALA A CA 1
ATOM 2415 C C . ALA A 1 314 ? 30.296 5.128 -8.887 1.00 88.19 314 ALA A C 1
ATOM 2417 O O . ALA A 1 314 ? 29.636 6.052 -9.356 1.00 88.19 314 ALA A O 1
ATOM 2418 N N . ALA A 1 315 ? 30.089 3.856 -9.247 1.00 87.88 315 ALA A N 1
ATOM 2419 C CA . ALA A 1 315 ? 29.073 3.445 -10.213 1.00 87.88 315 ALA A CA 1
ATOM 2420 C C . ALA A 1 315 ? 27.647 3.750 -9.719 1.00 87.88 315 ALA A C 1
ATOM 2422 O O . ALA A 1 315 ? 26.852 4.320 -10.461 1.00 87.88 315 ALA A O 1
ATOM 2423 N N . GLN A 1 316 ? 27.338 3.446 -8.455 1.00 89.31 316 GLN A N 1
ATOM 2424 C CA . GLN A 1 316 ? 26.052 3.759 -7.825 1.00 89.31 316 GLN A CA 1
ATOM 2425 C C . GLN A 1 316 ? 25.792 5.271 -7.824 1.00 89.31 316 GLN A C 1
ATOM 2427 O O . GLN A 1 316 ? 24.715 5.714 -8.219 1.00 89.31 316 GLN A O 1
ATOM 2432 N N . ALA A 1 317 ? 26.790 6.072 -7.442 1.00 88.00 317 ALA A N 1
ATOM 2433 C CA . ALA A 1 317 ? 26.708 7.528 -7.489 1.00 88.00 317 ALA A CA 1
ATOM 2434 C C . ALA A 1 317 ? 26.486 8.040 -8.923 1.00 88.00 317 ALA A C 1
ATOM 2436 O O . ALA A 1 317 ? 25.615 8.878 -9.147 1.00 88.00 317 ALA A O 1
ATOM 2437 N N . ALA A 1 318 ? 27.211 7.495 -9.905 1.00 89.50 318 ALA A N 1
ATOM 2438 C CA . ALA A 1 318 ? 27.059 7.858 -11.311 1.00 89.50 318 ALA A CA 1
ATOM 2439 C C . ALA A 1 318 ? 25.654 7.541 -11.847 1.00 89.50 318 ALA A C 1
ATOM 2441 O O . ALA A 1 318 ? 25.069 8.377 -12.533 1.00 89.50 318 ALA A O 1
ATOM 2442 N N . VAL 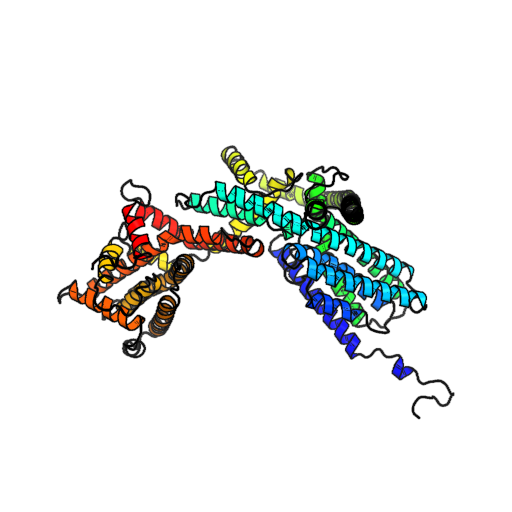A 1 319 ? 25.078 6.383 -11.495 1.00 89.56 319 VAL A N 1
ATOM 2443 C CA . VAL A 1 319 ? 23.701 6.017 -11.873 1.00 89.56 319 VAL A CA 1
ATOM 2444 C C . VAL A 1 319 ? 22.690 6.997 -11.278 1.00 89.56 319 VAL A C 1
ATOM 2446 O O . VAL A 1 319 ? 21.791 7.442 -11.990 1.00 89.56 319 VAL A O 1
ATOM 2449 N N . VAL A 1 320 ? 22.839 7.378 -10.006 1.00 87.06 320 VAL A N 1
ATOM 2450 C CA . VAL A 1 320 ? 21.937 8.341 -9.349 1.00 87.06 320 VAL A CA 1
ATOM 2451 C C . VAL A 1 320 ? 22.037 9.722 -9.999 1.00 87.06 320 VAL A C 1
ATOM 2453 O O . VAL A 1 320 ? 21.009 10.310 -10.338 1.00 87.06 320 VAL A O 1
ATOM 2456 N N . ILE A 1 321 ? 23.255 10.212 -10.253 1.00 86.62 321 ILE A N 1
ATOM 2457 C CA . ILE A 1 321 ? 23.488 11.486 -10.952 1.00 86.62 321 ILE A CA 1
ATOM 2458 C C . ILE A 1 321 ? 22.880 11.438 -12.359 1.00 86.62 321 ILE A C 1
ATOM 2460 O O . ILE A 1 321 ? 22.185 12.368 -12.766 1.00 86.62 321 ILE A O 1
ATOM 2464 N N . PHE A 1 322 ? 23.072 10.338 -13.090 1.00 88.25 322 PHE A N 1
ATOM 2465 C CA . PHE A 1 322 ? 22.474 10.141 -14.408 1.00 88.25 322 PHE A CA 1
ATOM 2466 C C . PHE A 1 322 ? 20.940 10.157 -14.354 1.00 88.25 322 PHE A C 1
ATOM 2468 O O . PHE A 1 322 ? 20.305 10.843 -15.152 1.00 88.25 322 PHE A O 1
ATOM 2475 N N . CYS A 1 323 ? 20.326 9.479 -13.380 1.00 87.50 323 CYS A N 1
ATOM 2476 C CA . CYS A 1 323 ? 18.873 9.496 -13.194 1.00 87.50 323 CYS A CA 1
ATOM 2477 C C . CYS A 1 323 ? 18.347 10.899 -12.864 1.00 87.50 323 CYS A C 1
ATOM 2479 O O . CYS A 1 323 ? 17.299 11.298 -13.379 1.00 87.50 323 CYS A O 1
ATOM 2481 N N . ASN A 1 324 ? 19.080 11.661 -12.046 1.00 82.31 324 ASN A N 1
ATOM 2482 C CA . ASN A 1 324 ? 18.765 13.060 -11.766 1.00 82.31 324 ASN A CA 1
ATOM 2483 C C . ASN A 1 324 ? 18.818 13.898 -13.048 1.00 82.31 324 ASN A C 1
ATOM 2485 O O . ASN A 1 324 ? 17.868 14.622 -13.326 1.00 82.31 324 ASN A O 1
ATOM 2489 N N . LEU A 1 325 ? 19.868 13.752 -13.865 1.00 82.19 325 LEU A N 1
ATOM 2490 C CA . LEU A 1 325 ? 20.017 14.466 -15.138 1.00 82.19 325 LEU A CA 1
ATOM 2491 C C . LEU A 1 325 ? 18.898 14.130 -16.133 1.00 82.19 325 LEU A C 1
ATOM 2493 O O . LEU A 1 325 ? 18.330 15.036 -16.734 1.00 82.19 325 LEU A O 1
ATOM 2497 N N . VAL A 1 326 ? 18.531 12.852 -16.278 1.00 81.44 326 VAL A N 1
ATOM 2498 C CA . VAL A 1 326 ? 17.420 12.402 -17.146 1.00 81.44 326 VAL A CA 1
ATOM 2499 C C . VAL A 1 326 ? 16.063 12.937 -16.668 1.00 81.44 326 VAL A C 1
ATOM 2501 O O . VAL A 1 326 ? 15.144 13.128 -17.468 1.00 81.44 326 VAL A O 1
ATOM 2504 N N . SER A 1 327 ? 15.943 13.242 -15.377 1.00 71.31 327 SER A N 1
ATOM 2505 C CA . SER A 1 327 ? 14.752 13.853 -14.780 1.00 71.31 327 SER A CA 1
ATOM 2506 C C . SER A 1 327 ? 14.726 15.389 -14.901 1.00 71.31 327 SER A C 1
ATOM 2508 O O . SER A 1 327 ? 13.793 16.017 -14.415 1.00 71.31 327 SER A O 1
ATOM 2510 N N . LEU A 1 328 ? 15.706 16.029 -15.559 1.00 70.31 328 LEU A N 1
ATOM 2511 C CA . LEU A 1 328 ? 15.706 17.482 -15.809 1.00 70.31 328 LEU A CA 1
ATOM 2512 C C . LEU A 1 328 ? 14.981 17.903 -17.101 1.00 70.31 328 LEU A C 1
ATOM 2514 O O . LEU A 1 328 ? 14.187 18.841 -17.034 1.00 70.31 328 LEU A O 1
ATOM 2518 N N . PRO A 1 329 ? 15.165 17.246 -18.269 1.00 63.81 329 PRO A N 1
ATOM 2519 C CA . PRO A 1 329 ? 14.409 17.562 -19.488 1.00 63.81 329 PRO A CA 1
ATOM 2520 C C . PRO A 1 329 ? 12.891 17.463 -19.289 1.00 63.81 329 PRO A C 1
ATOM 2522 O O . PRO A 1 329 ? 12.116 18.185 -19.918 1.00 63.81 329 PRO A O 1
ATOM 2525 N N . SER A 1 330 ? 12.466 16.605 -18.358 1.00 59.19 330 SER A N 1
ATOM 2526 C CA . SER A 1 330 ? 11.075 16.454 -17.938 1.00 59.19 330 SER A CA 1
ATOM 2527 C C . SER A 1 330 ? 10.506 17.710 -17.293 1.00 59.19 330 SER A C 1
ATOM 2529 O O . SER A 1 330 ? 9.323 17.982 -17.455 1.00 59.19 330 SER A O 1
ATOM 2531 N N . VAL A 1 331 ? 11.338 18.498 -16.603 1.00 55.16 331 VAL A N 1
ATOM 2532 C CA . VAL A 1 331 ? 10.943 19.768 -15.984 1.00 55.16 331 VAL A CA 1
ATOM 2533 C C . VAL A 1 331 ? 10.522 20.751 -17.068 1.00 55.16 331 VAL A C 1
ATOM 2535 O O . VAL A 1 331 ? 9.517 21.431 -16.908 1.00 55.16 331 VAL A O 1
ATOM 2538 N N . TRP A 1 332 ? 11.223 20.769 -18.206 1.00 56.78 332 TRP A N 1
ATOM 2539 C CA . TRP A 1 332 ? 10.888 21.628 -19.343 1.00 56.78 332 TRP A CA 1
ATOM 2540 C C . TRP A 1 332 ? 9.611 21.164 -20.053 1.00 56.78 332 TRP A C 1
ATOM 2542 O O . TRP A 1 332 ? 8.734 21.972 -20.345 1.00 56.78 332 TRP A O 1
ATOM 2552 N N . LEU A 1 333 ? 9.453 19.852 -20.256 1.00 56.00 333 LEU A N 1
ATOM 2553 C CA . LEU A 1 333 ? 8.285 19.270 -20.924 1.00 56.00 333 LEU A CA 1
ATOM 2554 C C . LEU A 1 333 ? 7.013 19.373 -20.057 1.00 56.00 333 LEU A C 1
ATOM 2556 O O . LEU A 1 333 ? 5.956 19.745 -20.558 1.00 56.00 333 LEU A O 1
ATOM 2560 N N . VAL A 1 334 ? 7.113 19.147 -18.741 1.00 56.59 334 VAL A N 1
ATOM 2561 C CA . VAL A 1 334 ? 6.023 19.360 -17.769 1.00 56.59 334 VAL A CA 1
ATOM 2562 C C . VAL A 1 334 ? 5.723 20.845 -17.595 1.00 56.59 334 VAL A C 1
ATOM 2564 O O . VAL A 1 334 ? 4.553 21.205 -17.503 1.00 56.59 334 VAL A O 1
ATOM 2567 N N . LEU A 1 335 ? 6.725 21.729 -17.592 1.00 56.75 335 LEU A N 1
ATOM 2568 C CA . LEU A 1 335 ? 6.505 23.176 -17.587 1.00 56.75 335 LEU A CA 1
ATOM 2569 C C . LEU A 1 335 ? 5.748 23.610 -18.848 1.00 56.75 335 LEU A C 1
ATOM 2571 O O . LEU A 1 335 ? 4.750 24.303 -18.712 1.00 56.75 335 LEU A O 1
ATOM 2575 N N . CYS A 1 336 ? 6.127 23.125 -20.035 1.00 55.41 336 CYS A N 1
ATOM 2576 C CA . CYS A 1 336 ? 5.413 23.372 -21.292 1.00 55.41 336 CYS A CA 1
ATOM 2577 C C . CYS A 1 336 ? 3.984 22.810 -21.288 1.00 55.41 336 CYS A C 1
ATOM 2579 O O . CYS A 1 336 ? 3.044 23.509 -21.649 1.00 55.41 336 CYS A O 1
ATOM 2581 N N . VAL A 1 337 ? 3.777 21.566 -20.851 1.00 59.47 337 VAL A N 1
ATOM 2582 C CA . VAL A 1 337 ? 2.435 20.963 -20.805 1.00 59.47 337 VAL A CA 1
ATOM 2583 C C . VAL A 1 337 ? 1.571 21.626 -19.734 1.00 59.47 337 VAL A C 1
ATOM 2585 O O . VAL A 1 337 ? 0.388 21.850 -19.958 1.00 59.47 337 VAL A O 1
ATOM 2588 N N . THR A 1 338 ? 2.126 21.997 -18.579 1.00 54.97 338 THR A N 1
ATOM 2589 C CA . THR A 1 338 ? 1.371 22.700 -17.533 1.00 54.97 338 THR A CA 1
ATOM 2590 C C . THR A 1 338 ? 1.099 24.156 -17.883 1.00 54.97 338 THR A C 1
ATOM 2592 O O . THR A 1 338 ? 0.043 24.640 -17.494 1.00 54.97 338 THR A O 1
ATOM 2595 N N . THR A 1 339 ? 1.955 24.858 -18.630 1.00 58.38 339 THR A N 1
ATOM 2596 C CA . THR A 1 339 ? 1.629 26.190 -19.168 1.00 58.38 339 THR A CA 1
ATOM 2597 C C . THR A 1 339 ? 0.565 26.098 -20.256 1.00 58.38 339 THR A C 1
ATOM 2599 O O . THR A 1 339 ? -0.407 26.845 -20.188 1.00 58.38 339 THR A O 1
ATOM 2602 N N . LEU A 1 340 ? 0.646 25.119 -21.164 1.00 56.69 340 LEU A N 1
ATOM 2603 C CA . LEU A 1 340 ? -0.394 24.840 -22.166 1.00 56.69 340 LEU A CA 1
ATOM 2604 C C . LEU A 1 340 ? -1.732 24.440 -21.515 1.00 56.69 340 LEU A C 1
ATOM 2606 O O . LEU A 1 340 ? -2.786 24.960 -21.878 1.00 56.69 340 LEU A O 1
ATOM 2610 N N . CYS A 1 341 ? -1.709 23.595 -20.481 1.00 55.56 341 CYS A N 1
ATOM 2611 C CA . CYS A 1 341 ? -2.895 23.226 -19.706 1.00 55.56 341 CYS A CA 1
ATOM 2612 C C . CYS A 1 341 ? -3.408 24.373 -18.825 1.00 55.56 341 CYS A C 1
ATOM 2614 O O . CYS A 1 341 ? -4.616 24.482 -18.634 1.00 55.56 341 CYS A O 1
ATOM 2616 N N . ARG A 1 342 ? -2.548 25.252 -18.291 1.00 56.56 342 ARG A N 1
ATOM 2617 C CA . ARG A 1 342 ? -2.966 26.487 -17.595 1.00 56.56 342 ARG A CA 1
ATOM 2618 C C . ARG A 1 342 ? -3.599 27.481 -18.562 1.00 56.56 342 ARG A C 1
ATOM 2620 O O . ARG A 1 342 ? -4.575 28.105 -18.179 1.00 56.56 342 ARG A O 1
ATOM 2627 N N . MET A 1 343 ? -3.118 27.572 -19.802 1.00 52.50 343 MET A N 1
ATOM 2628 C CA . MET A 1 343 ? -3.764 28.349 -20.866 1.00 52.50 343 MET A CA 1
ATOM 2629 C C . MET A 1 343 ? -5.119 27.754 -21.277 1.00 52.50 343 MET A C 1
ATOM 2631 O O . MET A 1 343 ? -6.069 28.494 -21.497 1.00 52.50 343 MET A O 1
ATOM 2635 N N . CYS A 1 344 ? -5.248 26.424 -21.329 1.00 49.06 344 CYS A N 1
ATOM 2636 C CA . CYS A 1 344 ? -6.527 25.771 -21.637 1.00 49.06 344 CYS A CA 1
ATOM 2637 C C . CYS A 1 344 ? -7.517 25.825 -20.462 1.00 49.06 344 CYS A C 1
ATOM 2639 O O . CYS A 1 344 ? -8.723 25.930 -20.663 1.00 49.06 344 CYS A O 1
ATOM 2641 N N . SER A 1 345 ? -7.026 25.758 -19.221 1.00 50.56 345 SER A N 1
ATOM 2642 C CA . SER A 1 345 ? -7.863 25.799 -18.015 1.00 50.56 345 SER A CA 1
ATOM 2643 C C . SER A 1 345 ? -8.165 27.214 -17.528 1.00 50.56 345 SER A C 1
ATOM 2645 O O . SER A 1 345 ? -9.189 27.387 -16.873 1.00 50.56 345 SER A O 1
ATOM 2647 N N . SER A 1 346 ? -7.368 28.234 -17.871 1.00 51.75 346 SER A N 1
ATOM 2648 C CA . SER A 1 346 ? -7.696 29.639 -17.581 1.00 51.75 346 SER A CA 1
ATOM 2649 C C . SER A 1 346 ? -8.996 30.065 -18.270 1.00 51.75 346 SER A C 1
ATOM 2651 O O . SER A 1 346 ? -9.807 30.754 -17.653 1.00 51.75 346 SER A O 1
ATOM 2653 N N . LEU A 1 347 ? -9.263 29.537 -19.471 1.00 50.94 347 LEU A N 1
ATOM 2654 C CA . LEU A 1 347 ? -10.534 29.682 -20.193 1.00 50.94 347 LEU A CA 1
ATOM 2655 C C . LEU A 1 347 ? -11.736 29.074 -19.438 1.00 50.94 347 LEU A C 1
ATOM 2657 O O . LEU A 1 347 ? -12.853 29.566 -19.564 1.00 50.94 347 LEU A O 1
ATOM 2661 N N . GLY A 1 348 ? -11.525 28.038 -18.616 1.00 49.72 348 GLY A N 1
ATOM 2662 C CA . GLY A 1 348 ? -12.570 27.430 -17.775 1.00 49.72 348 GLY A CA 1
ATOM 2663 C C . GLY A 1 348 ? -12.648 27.985 -16.345 1.00 49.72 348 GLY A C 1
ATOM 2664 O O . GLY A 1 348 ? -13.690 27.896 -15.696 1.00 49.72 348 GLY A O 1
ATOM 2665 N N . ARG A 1 349 ? -11.555 28.563 -15.834 1.00 43.22 349 ARG A N 1
ATOM 2666 C CA . ARG A 1 349 ? -11.379 28.957 -14.427 1.00 43.22 349 ARG A CA 1
ATOM 2667 C C . ARG A 1 349 ? -11.905 30.363 -14.114 1.00 43.22 349 ARG A C 1
ATOM 2669 O O . ARG A 1 349 ? -12.440 30.564 -13.027 1.00 43.22 349 ARG A O 1
ATOM 2676 N N . GLN A 1 350 ? -11.923 31.267 -15.098 1.00 46.00 350 GLN A N 1
ATOM 2677 C CA . GLN A 1 350 ? -12.525 32.608 -14.973 1.00 46.00 350 GLN A CA 1
ATOM 2678 C C . GLN A 1 350 ? -14.045 32.575 -14.681 1.00 46.00 350 GLN A C 1
ATOM 2680 O O . GLN A 1 350 ? -14.630 33.560 -14.228 1.00 46.00 350 GLN A O 1
ATOM 2685 N N . ARG A 1 351 ? -14.705 31.428 -14.910 1.00 44.81 351 ARG A N 1
ATOM 2686 C CA . ARG A 1 351 ? -16.123 31.210 -14.581 1.00 44.81 351 ARG A CA 1
ATOM 2687 C C . ARG A 1 351 ? -16.352 30.698 -13.152 1.00 44.81 351 ARG A C 1
ATOM 2689 O O . ARG A 1 351 ? -17.454 30.865 -12.658 1.00 44.81 351 ARG A O 1
ATOM 2696 N N . ARG A 1 352 ? -15.342 30.106 -12.497 1.00 36.03 352 ARG A N 1
ATOM 2697 C CA . ARG A 1 352 ? -15.466 29.442 -11.180 1.00 36.03 352 ARG A CA 1
ATOM 2698 C C . ARG A 1 352 ? -14.946 30.290 -10.014 1.00 36.03 352 ARG A C 1
ATOM 2700 O O . ARG A 1 352 ? -15.408 30.114 -8.895 1.00 36.03 352 ARG A O 1
ATOM 2707 N N . GLU A 1 353 ? -14.020 31.216 -10.268 1.00 40.31 353 GLU A N 1
ATOM 2708 C CA . GLU A 1 353 ? -13.508 32.143 -9.240 1.00 40.31 353 GLU A CA 1
ATOM 2709 C C . GLU A 1 353 ? -14.545 33.210 -8.836 1.00 40.31 353 GLU A C 1
ATOM 2711 O O . GLU A 1 353 ? -14.557 33.626 -7.684 1.00 40.31 353 GLU A O 1
ATOM 2716 N N . ARG A 1 354 ? -15.516 33.536 -9.708 1.00 41.41 354 ARG A N 1
ATOM 2717 C CA . ARG A 1 354 ? -16.641 34.429 -9.359 1.00 41.41 354 ARG A CA 1
ATOM 2718 C C . ARG A 1 354 ? -17.643 33.844 -8.351 1.00 41.41 354 ARG A C 1
ATOM 2720 O O . ARG A 1 354 ? -18.371 34.618 -7.743 1.00 41.41 354 ARG A O 1
ATOM 2727 N N . ASP A 1 355 ? -17.652 32.526 -8.141 1.00 38.84 355 ASP A N 1
ATOM 2728 C CA . ASP A 1 355 ? -18.596 31.860 -7.226 1.00 38.84 355 ASP A CA 1
ATOM 2729 C C . ASP A 1 355 ? -17.978 31.523 -5.848 1.00 38.84 355 ASP A C 1
ATOM 2731 O O . ASP A 1 355 ? -18.704 31.178 -4.920 1.00 38.84 355 ASP A O 1
ATOM 2735 N N . LEU A 1 356 ? -16.647 31.612 -5.687 1.00 35.34 356 LEU A N 1
ATOM 2736 C CA . LEU A 1 356 ? -15.922 31.189 -4.470 1.00 35.34 356 LEU A CA 1
ATOM 2737 C C . LEU A 1 356 ? -15.461 32.348 -3.572 1.00 35.34 356 LEU A C 1
ATOM 2739 O O . LEU A 1 356 ? -15.347 32.162 -2.361 1.00 35.34 356 LEU A O 1
ATOM 2743 N N . GLU A 1 357 ? -15.287 33.554 -4.118 1.00 33.16 357 GLU A N 1
ATOM 2744 C CA . GLU A 1 357 ? -14.963 34.756 -3.326 1.00 33.16 357 GLU A CA 1
ATOM 2745 C C . GLU A 1 357 ? -16.123 35.218 -2.417 1.00 33.16 357 GLU A C 1
ATOM 2747 O O . GLU A 1 357 ? -15.938 36.077 -1.559 1.00 33.16 357 GLU A O 1
ATOM 2752 N N . ALA A 1 358 ? -17.303 34.595 -2.524 1.00 35.25 358 ALA A N 1
ATOM 2753 C CA . ALA A 1 358 ? -18.447 34.831 -1.643 1.00 35.25 358 ALA A CA 1
ATOM 2754 C C . ALA A 1 358 ? -18.455 33.972 -0.354 1.00 35.25 358 ALA A C 1
ATOM 2756 O O . ALA A 1 358 ? -19.405 34.067 0.421 1.00 35.25 358 ALA A O 1
ATOM 2757 N N . SER A 1 359 ? -17.454 33.111 -0.100 1.00 32.22 359 SER A N 1
ATOM 2758 C CA . SER A 1 359 ? -17.470 32.192 1.064 1.00 32.22 359 SER A CA 1
ATOM 2759 C C . SER A 1 359 ? -16.197 32.127 1.920 1.00 32.22 359 SER A C 1
ATOM 2761 O O . SER A 1 359 ? -16.217 31.454 2.947 1.00 32.22 359 SER A O 1
ATOM 2763 N N . GLU A 1 360 ? -15.116 32.844 1.597 1.00 32.00 360 GLU A N 1
ATOM 2764 C CA . GLU A 1 360 ? -13.873 32.836 2.403 1.00 32.00 360 GLU A CA 1
ATOM 2765 C C . GLU A 1 360 ? -13.709 34.063 3.319 1.00 32.00 360 GLU A C 1
ATOM 2767 O O . GLU A 1 360 ? -12.615 34.588 3.513 1.00 32.00 360 GLU A O 1
ATOM 2772 N N . VAL A 1 361 ? -14.793 34.494 3.965 1.00 37.88 361 VAL A N 1
ATOM 2773 C CA . VAL A 1 361 ? -14.692 35.325 5.174 1.00 37.88 361 VAL A CA 1
ATOM 2774 C C . VAL A 1 361 ? -15.283 34.542 6.340 1.00 37.88 361 VAL A C 1
ATOM 2776 O O . VAL A 1 361 ? -16.452 34.712 6.656 1.00 37.88 361 VAL A O 1
ATOM 2779 N N . SER A 1 362 ? -14.486 33.656 6.955 1.00 32.59 362 SER A N 1
ATOM 2780 C CA . SER A 1 362 ? -14.467 33.426 8.415 1.00 32.59 362 SER A CA 1
ATOM 2781 C C . SER A 1 362 ? -13.537 32.264 8.826 1.00 32.59 362 SER A C 1
ATOM 2783 O O . SER A 1 362 ? -13.785 31.111 8.488 1.00 32.59 362 SER A O 1
ATOM 2785 N N . GLY A 1 363 ? -12.521 32.575 9.647 1.00 35.00 363 GLY A N 1
ATOM 2786 C CA . GLY A 1 363 ? -12.138 31.752 10.809 1.00 35.00 363 GLY A CA 1
ATOM 2787 C C . GLY A 1 363 ? -10.914 30.819 10.722 1.00 35.00 363 GLY A C 1
ATOM 2788 O O . GLY A 1 363 ? -10.990 29.744 10.141 1.00 35.00 363 GLY A O 1
ATOM 2789 N N . GLY A 1 364 ? -9.8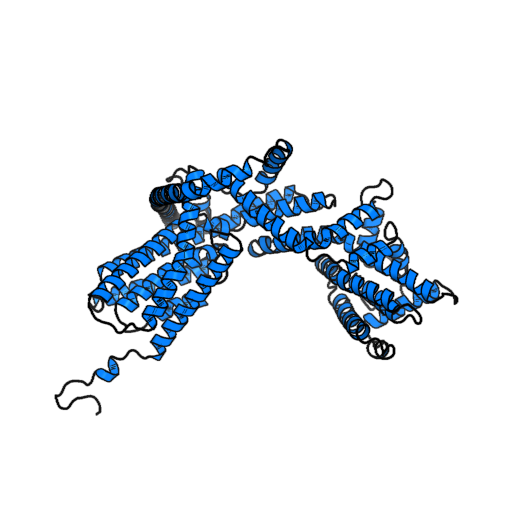34 31.144 11.464 1.00 39.50 364 GLY A N 1
ATOM 2790 C CA . GLY A 1 364 ? -8.995 30.109 12.115 1.00 39.50 364 GLY A CA 1
ATOM 2791 C C . GLY A 1 364 ? -7.473 30.052 11.857 1.00 39.50 364 GLY A C 1
ATOM 2792 O O . GLY A 1 364 ? -6.904 28.968 11.904 1.00 39.50 364 GLY A O 1
ATOM 2793 N N . GLY A 1 365 ? -6.768 31.163 11.607 1.00 46.19 365 GLY A N 1
ATOM 2794 C CA . GLY A 1 365 ? -5.363 31.130 11.142 1.00 46.19 365 GLY A CA 1
ATOM 2795 C C . GLY A 1 365 ? -4.248 30.770 12.149 1.00 46.19 365 GLY A C 1
ATOM 2796 O O . GLY A 1 365 ? -3.143 30.450 11.719 1.00 46.19 365 GLY A O 1
ATOM 2797 N N . ARG A 1 366 ? -4.471 30.814 13.474 1.00 37.75 366 ARG A N 1
ATOM 2798 C CA . ARG A 1 366 ? -3.368 30.695 14.465 1.00 37.75 366 ARG A CA 1
ATOM 2799 C C . ARG A 1 366 ? -3.183 29.299 15.078 1.00 37.75 366 ARG A C 1
ATOM 2801 O O . ARG A 1 366 ? -2.048 28.911 15.329 1.00 37.75 366 ARG A O 1
ATOM 2808 N N . GLY A 1 367 ? -4.259 28.531 15.270 1.00 50.06 367 GLY A N 1
ATOM 2809 C CA . GLY A 1 367 ? -4.195 27.167 15.826 1.00 50.06 367 GLY A CA 1
ATOM 2810 C C . GLY A 1 367 ? -3.722 26.117 14.813 1.00 50.06 367 GLY A C 1
ATOM 2811 O O . GLY A 1 367 ? -2.864 25.296 15.122 1.00 50.06 367 GLY A O 1
ATOM 2812 N N . ALA A 1 368 ? -4.196 26.210 13.567 1.00 54.09 368 ALA A N 1
ATOM 2813 C CA . ALA A 1 368 ? -3.851 25.270 12.498 1.00 54.09 368 ALA A CA 1
ATOM 2814 C C . ALA A 1 368 ? -2.357 25.297 12.116 1.00 54.09 368 ALA A C 1
ATOM 2816 O O . ALA A 1 368 ? -1.792 24.275 11.732 1.00 54.09 368 ALA A O 1
ATOM 2817 N N . ALA A 1 369 ? -1.700 26.456 12.245 1.00 57.53 369 ALA A N 1
ATOM 2818 C CA . ALA A 1 369 ? -0.273 26.601 11.961 1.00 57.53 369 ALA A CA 1
ATOM 2819 C C . ALA A 1 369 ? 0.617 25.935 13.029 1.00 57.53 369 ALA A C 1
ATOM 2821 O O . ALA A 1 369 ? 1.677 25.407 12.698 1.00 57.53 369 ALA A O 1
ATOM 2822 N N . SER A 1 370 ? 0.181 25.940 14.294 1.00 60.97 370 SER A N 1
ATOM 2823 C CA . SER A 1 370 ? 0.887 25.268 15.392 1.00 60.97 370 SER A CA 1
ATOM 2824 C C . SER A 1 370 ? 0.758 23.749 15.284 1.00 60.97 370 SER A C 1
ATOM 2826 O O . SER A 1 370 ? 1.761 23.046 15.368 1.00 60.97 370 SER A O 1
ATOM 2828 N N . ASP A 1 371 ? -0.452 23.256 15.009 1.00 65.88 371 ASP A N 1
ATOM 2829 C CA . ASP A 1 371 ? -0.734 21.828 14.818 1.00 65.88 371 ASP A CA 1
ATOM 2830 C C . ASP A 1 371 ? 0.064 21.256 13.632 1.00 65.88 371 ASP A C 1
ATOM 2832 O O . ASP A 1 371 ? 0.765 20.255 13.749 1.00 65.88 371 ASP A O 1
ATOM 2836 N N . ALA A 1 372 ? 0.098 21.969 12.501 1.00 68.75 372 ALA A N 1
ATOM 2837 C CA . ALA A 1 372 ? 0.896 21.572 11.341 1.00 68.75 372 ALA A CA 1
ATOM 2838 C C . ALA A 1 372 ? 2.409 21.470 11.629 1.00 68.75 372 ALA A C 1
ATOM 2840 O O . ALA A 1 372 ? 3.092 20.650 11.013 1.00 68.75 372 ALA A O 1
ATOM 2841 N N . LYS A 1 373 ? 2.935 22.294 12.546 1.00 73.88 373 LYS A N 1
ATOM 2842 C CA . LYS A 1 373 ? 4.351 22.283 12.943 1.00 73.88 373 LYS A CA 1
ATOM 2843 C C . LYS A 1 373 ? 4.674 21.145 13.915 1.00 73.88 373 LYS A C 1
ATOM 2845 O O . LYS A 1 373 ? 5.788 20.636 13.890 1.00 73.88 373 LYS A O 1
ATOM 2850 N N . GLU A 1 374 ? 3.727 20.742 14.757 1.00 75.81 374 GLU A N 1
ATOM 2851 C CA . GLU A 1 374 ? 3.880 19.555 15.603 1.00 75.81 374 GLU A CA 1
ATOM 2852 C C . GLU A 1 374 ? 3.836 18.279 14.751 1.00 75.81 374 GLU A C 1
ATOM 2854 O O . GLU A 1 374 ? 4.714 17.424 14.867 1.00 75.81 374 GLU A O 1
ATOM 2859 N N . LEU A 1 375 ? 2.868 18.176 13.830 1.00 75.75 375 LEU A N 1
ATOM 2860 C CA . LEU A 1 375 ? 2.717 16.999 12.972 1.00 75.75 375 LEU A CA 1
ATOM 2861 C C . LEU A 1 375 ? 3.872 16.806 11.981 1.00 75.75 375 LEU A C 1
ATOM 2863 O O . LEU A 1 375 ? 4.178 15.667 11.625 1.00 75.75 375 LEU A O 1
ATOM 2867 N N . SER A 1 376 ? 4.547 17.877 11.550 1.00 76.62 376 SER A N 1
ATOM 2868 C CA . SER A 1 376 ? 5.684 17.757 10.629 1.00 76.62 376 SER A CA 1
ATOM 2869 C C . SER A 1 376 ? 6.852 16.958 11.217 1.00 76.62 376 SER A C 1
ATOM 2871 O O . SER A 1 376 ? 7.576 16.321 10.455 1.00 76.62 376 SER A O 1
ATOM 2873 N N . ARG A 1 377 ? 6.999 16.912 12.552 1.00 79.25 377 ARG A N 1
ATOM 2874 C CA . ARG A 1 377 ? 8.017 16.099 13.242 1.00 79.25 377 ARG A CA 1
ATOM 2875 C C . ARG A 1 377 ? 7.793 14.592 13.067 1.00 79.25 377 ARG A C 1
ATOM 2877 O O . ARG A 1 377 ? 8.754 13.833 13.094 1.00 79.25 377 ARG A O 1
ATOM 2884 N N . PHE A 1 378 ? 6.547 14.168 12.851 1.00 78.88 378 PHE A N 1
ATOM 2885 C CA . PHE A 1 378 ? 6.173 12.761 12.655 1.00 78.88 378 PHE A CA 1
ATOM 2886 C C . PHE A 1 378 ? 6.263 12.320 11.187 1.00 78.88 378 PHE A C 1
ATOM 2888 O O . PHE A 1 378 ? 6.091 11.143 10.874 1.00 78.88 378 PHE A O 1
ATOM 2895 N N . VAL A 1 379 ? 6.557 13.241 10.264 1.00 80.50 379 VAL A N 1
ATOM 2896 C CA . VAL A 1 379 ? 6.834 12.897 8.868 1.00 80.50 379 VAL A CA 1
ATOM 2897 C C . VAL A 1 379 ? 8.295 12.468 8.757 1.00 80.50 379 VAL A C 1
ATOM 2899 O O . VAL A 1 379 ? 9.213 13.281 8.822 1.00 80.50 379 VAL A O 1
ATOM 2902 N N . LEU A 1 380 ? 8.515 11.167 8.581 1.00 80.25 380 LEU A N 1
ATOM 2903 C CA . LEU A 1 380 ? 9.845 10.584 8.420 1.00 80.25 380 LEU A CA 1
ATOM 2904 C C . LEU A 1 380 ? 10.437 10.946 7.047 1.00 80.25 380 LEU A C 1
ATOM 2906 O O . LEU A 1 380 ? 10.170 10.288 6.044 1.00 80.25 380 LEU A O 1
ATOM 2910 N N . LEU A 1 381 ? 11.242 12.007 7.005 1.00 77.44 381 LEU A N 1
ATOM 2911 C CA . LEU A 1 381 ? 11.911 12.488 5.792 1.00 77.44 381 LEU A CA 1
ATOM 2912 C C . LEU A 1 381 ? 13.354 11.970 5.695 1.00 77.44 381 LEU A C 1
ATOM 2914 O O . LEU A 1 381 ? 14.045 11.785 6.711 1.00 77.44 381 LEU A O 1
ATOM 2918 N N . LEU A 1 382 ? 13.821 11.736 4.465 1.00 72.75 382 LEU A N 1
ATOM 2919 C CA . LEU A 1 382 ? 15.243 11.534 4.178 1.00 72.75 382 LEU A CA 1
ATOM 2920 C C . LEU A 1 382 ? 15.948 12.891 4.022 1.00 72.75 382 LEU A C 1
ATOM 2922 O O . LEU A 1 382 ? 15.315 13.941 3.928 1.00 72.75 382 LEU A O 1
ATOM 2926 N N . GLU A 1 383 ? 17.278 12.867 4.025 1.00 68.31 383 GLU A N 1
ATOM 2927 C CA . GLU A 1 383 ? 18.103 14.068 3.878 1.00 68.31 383 GLU A CA 1
ATOM 2928 C C . GLU A 1 383 ? 17.782 14.810 2.562 1.00 68.31 383 GLU A C 1
ATOM 2930 O O . GLU A 1 383 ? 17.704 14.196 1.494 1.00 68.31 383 GLU A O 1
ATOM 2935 N N . GLY A 1 384 ? 17.552 16.127 2.644 1.00 65.81 384 GLY A N 1
ATOM 2936 C CA . GLY A 1 384 ? 17.221 16.971 1.488 1.00 65.81 384 GLY A CA 1
ATOM 2937 C C . GLY A 1 384 ? 15.758 16.908 1.026 1.00 65.81 384 GLY A C 1
ATOM 2938 O O . GLY A 1 384 ? 15.475 17.176 -0.143 1.00 65.81 384 GLY A O 1
ATOM 2939 N N . GLU A 1 385 ? 14.823 16.523 1.901 1.00 73.19 385 GLU A N 1
ATOM 2940 C CA . GLU A 1 385 ? 13.393 16.366 1.576 1.00 73.19 385 GLU A CA 1
ATOM 2941 C C . GLU A 1 385 ? 12.460 17.265 2.390 1.00 73.19 385 GLU A C 1
ATOM 2943 O O . GLU A 1 385 ? 11.244 17.079 2.364 1.00 73.19 385 GLU A O 1
ATOM 2948 N N . ASP A 1 386 ? 12.998 18.275 3.071 1.00 71.31 386 ASP A N 1
ATOM 2949 C CA . ASP A 1 386 ? 12.251 19.129 4.007 1.00 71.31 386 ASP A CA 1
ATOM 2950 C C . ASP A 1 386 ? 11.017 19.783 3.364 1.00 71.31 386 ASP A C 1
ATOM 2952 O O . ASP A 1 386 ? 9.962 19.938 3.981 1.00 71.31 386 ASP A O 1
ATOM 2956 N N . GLN A 1 387 ? 11.104 20.091 2.070 1.00 71.81 387 GLN A N 1
ATOM 2957 C CA . GLN A 1 387 ? 10.017 20.703 1.307 1.00 71.81 387 GLN A CA 1
ATOM 2958 C C . GLN A 1 387 ? 8.875 19.730 0.955 1.00 71.81 387 GLN A C 1
ATOM 2960 O O . GLN A 1 387 ? 7.780 20.160 0.585 1.00 71.81 387 GLN A O 1
ATOM 2965 N N . LEU A 1 388 ? 9.095 18.417 1.088 1.00 73.94 388 LEU A N 1
ATOM 2966 C CA . LEU A 1 388 ? 8.080 17.382 0.869 1.00 73.94 388 LEU A CA 1
ATOM 2967 C C . LEU A 1 388 ? 7.218 17.120 2.114 1.00 73.94 388 LEU A C 1
ATOM 2969 O O . LEU A 1 388 ? 6.192 16.447 1.996 1.00 73.94 388 LEU A O 1
ATOM 2973 N N . ALA A 1 389 ? 7.557 17.702 3.271 1.00 78.31 389 ALA A N 1
ATOM 2974 C CA . ALA A 1 389 ? 6.811 17.533 4.519 1.00 78.31 389 ALA A CA 1
ATOM 2975 C C . ALA A 1 389 ? 5.316 17.864 4.360 1.00 78.31 389 ALA A C 1
ATOM 2977 O O . ALA A 1 389 ? 4.444 17.047 4.651 1.00 78.31 389 ALA A O 1
ATOM 2978 N N . ALA A 1 390 ? 5.006 19.052 3.830 1.00 78.44 390 ALA A N 1
ATOM 2979 C CA . ALA A 1 390 ? 3.634 19.529 3.667 1.00 78.44 390 ALA A CA 1
ATOM 2980 C C . ALA A 1 390 ? 2.783 18.688 2.687 1.00 78.44 390 ALA A C 1
ATOM 2982 O O . ALA A 1 390 ? 1.656 18.329 3.047 1.00 78.44 390 ALA A O 1
ATOM 2983 N N . PRO A 1 391 ? 3.243 18.354 1.459 1.00 75.75 391 PRO A N 1
ATOM 2984 C CA . PRO A 1 391 ? 2.459 17.518 0.550 1.00 75.75 391 PRO A CA 1
ATOM 2985 C C . PRO A 1 391 ? 2.284 16.076 1.050 1.00 75.75 391 PRO A C 1
ATOM 2987 O O . PRO A 1 391 ? 1.204 15.511 0.855 1.00 75.75 391 PRO A O 1
ATOM 2990 N N . ILE A 1 392 ? 3.291 15.499 1.718 1.00 78.88 392 ILE A N 1
ATOM 2991 C CA . ILE A 1 392 ? 3.195 14.167 2.335 1.00 78.88 392 ILE A CA 1
ATOM 2992 C C . ILE A 1 392 ? 2.164 14.193 3.464 1.00 78.88 392 ILE A C 1
ATOM 2994 O O . ILE A 1 392 ? 1.223 13.403 3.446 1.00 78.88 392 ILE A O 1
ATOM 2998 N N . MET A 1 393 ? 2.263 15.166 4.372 1.00 83.00 393 MET A N 1
ATOM 2999 C CA . MET A 1 393 ? 1.334 15.318 5.490 1.00 83.00 393 MET A CA 1
ATOM 3000 C C . MET A 1 393 ? -0.112 15.509 5.022 1.00 83.00 393 MET A C 1
ATOM 3002 O O . MET A 1 393 ? -1.024 14.882 5.554 1.00 83.00 393 MET A O 1
ATOM 3006 N N . ARG A 1 394 ? -0.337 16.330 3.987 1.00 82.38 394 ARG A N 1
ATOM 3007 C CA . ARG A 1 394 ? -1.676 16.533 3.414 1.00 82.38 394 ARG A CA 1
ATOM 3008 C C . ARG A 1 394 ? -2.253 15.240 2.832 1.00 82.38 394 ARG A C 1
ATOM 3010 O O . ARG A 1 394 ? -3.446 14.990 2.983 1.00 82.38 394 ARG A O 1
ATOM 3017 N N . SER A 1 395 ? -1.419 14.445 2.161 1.00 79.75 395 SER A N 1
ATOM 3018 C CA . SER A 1 395 ? -1.840 13.188 1.531 1.00 79.75 395 SER A CA 1
ATOM 3019 C C . SER A 1 395 ? -2.139 12.113 2.578 1.00 79.75 395 SER A C 1
ATOM 3021 O O . SER A 1 395 ? -3.220 11.532 2.542 1.00 79.75 395 SER A O 1
ATOM 3023 N N . GLY A 1 396 ? -1.243 11.923 3.554 1.00 81.19 396 GLY A N 1
ATOM 3024 C CA . GLY A 1 396 ? -1.447 10.983 4.660 1.00 81.19 396 GLY A CA 1
ATOM 3025 C C . GLY A 1 396 ? -2.687 11.328 5.489 1.00 81.19 396 GLY A C 1
ATOM 3026 O O . GLY A 1 396 ? -3.567 10.489 5.660 1.00 81.19 396 GLY A O 1
ATOM 3027 N N . ARG A 1 397 ? -2.842 12.600 5.894 1.00 84.81 397 ARG A N 1
ATOM 3028 C CA . ARG A 1 397 ? -4.019 13.074 6.647 1.00 84.81 397 ARG A CA 1
ATOM 3029 C C . ARG A 1 397 ? -5.330 12.823 5.900 1.00 84.81 397 ARG A C 1
ATOM 3031 O O . ARG A 1 397 ? -6.322 12.414 6.501 1.00 84.81 397 ARG A O 1
ATOM 3038 N N . TRP A 1 398 ? -5.349 13.054 4.585 1.00 84.19 398 TRP A N 1
ATOM 3039 C CA . TRP A 1 398 ? -6.528 12.785 3.760 1.00 84.19 398 TRP A CA 1
ATOM 3040 C C . TRP A 1 398 ? -6.941 11.309 3.808 1.00 84.19 398 TRP A C 1
ATOM 3042 O O . TRP A 1 398 ? -8.128 11.013 3.960 1.00 84.19 398 TRP A O 1
ATOM 3052 N N . GLU A 1 399 ? -5.984 10.386 3.699 1.00 82.25 399 GLU A N 1
ATOM 3053 C CA . GLU A 1 399 ? -6.254 8.947 3.731 1.00 82.25 399 GLU A CA 1
ATOM 3054 C C . GLU A 1 399 ? -6.767 8.487 5.099 1.00 82.25 399 GLU A C 1
ATOM 3056 O O . GLU A 1 399 ? -7.804 7.817 5.164 1.00 82.25 399 GLU A O 1
ATOM 3061 N N . THR A 1 400 ? -6.116 8.912 6.185 1.00 86.94 400 THR A N 1
ATOM 3062 C CA . THR A 1 400 ? -6.550 8.620 7.560 1.00 86.94 400 THR A CA 1
ATOM 3063 C C . THR A 1 400 ? -7.957 9.143 7.811 1.00 86.94 400 THR A C 1
ATOM 3065 O O . THR A 1 400 ? -8.840 8.401 8.244 1.00 86.94 400 THR A O 1
ATOM 3068 N N . GLN A 1 401 ? -8.224 10.402 7.454 1.00 88.06 401 GLN A N 1
ATOM 3069 C CA . GLN A 1 401 ? -9.536 11.002 7.662 1.00 88.06 401 GLN A CA 1
ATOM 3070 C C . GLN A 1 401 ? -10.622 10.347 6.801 1.00 88.06 401 GLN A C 1
ATOM 3072 O O . GLN A 1 401 ? -11.775 10.252 7.224 1.00 88.06 401 GLN A O 1
ATOM 3077 N N . ASN A 1 402 ? -10.291 9.883 5.596 1.00 88.44 402 ASN A N 1
ATOM 3078 C CA . ASN A 1 402 ? -11.234 9.145 4.765 1.00 88.44 402 ASN A CA 1
ATOM 3079 C C . ASN A 1 402 ? -11.576 7.773 5.372 1.00 88.44 402 ASN A C 1
ATOM 3081 O O . ASN A 1 402 ? -12.752 7.406 5.410 1.00 88.44 402 ASN A O 1
ATOM 3085 N N . SER A 1 403 ? -10.584 7.049 5.900 1.00 87.44 403 SER A N 1
ATOM 3086 C CA . SER A 1 403 ? -10.791 5.781 6.619 1.00 87.44 403 SER A CA 1
ATOM 3087 C C . SER A 1 403 ? -11.635 5.980 7.876 1.00 87.44 403 SER A C 1
ATOM 3089 O O . SER A 1 403 ? -12.632 5.284 8.062 1.00 87.44 403 SER A O 1
ATOM 3091 N N . PHE A 1 404 ? -11.342 7.020 8.653 1.00 90.44 404 PHE A N 1
ATOM 3092 C CA . PHE A 1 404 ? -12.136 7.417 9.813 1.00 90.44 404 PHE A CA 1
ATOM 3093 C C . PHE A 1 404 ? -13.584 7.773 9.447 1.00 90.44 404 PHE A C 1
ATOM 3095 O O . PHE A 1 404 ? -14.535 7.310 10.075 1.00 90.44 404 PHE A O 1
ATOM 3102 N N . LYS A 1 405 ? -13.796 8.548 8.373 1.00 91.19 405 LYS A N 1
ATOM 3103 C CA . LYS A 1 405 ? -15.143 8.853 7.853 1.00 91.19 405 LYS A CA 1
ATOM 3104 C C . LYS A 1 405 ? -15.884 7.597 7.401 1.00 91.19 405 LYS A C 1
ATOM 3106 O O . LYS A 1 405 ? -17.100 7.531 7.566 1.00 91.19 405 LYS A O 1
ATOM 3111 N N . LYS A 1 406 ? -15.182 6.620 6.819 1.00 91.06 406 LYS A N 1
ATOM 3112 C CA . LYS A 1 406 ? -15.754 5.323 6.434 1.00 91.06 406 LYS A CA 1
ATOM 3113 C C . LYS A 1 406 ? -16.158 4.515 7.668 1.00 91.06 406 LYS A C 1
ATOM 3115 O O . LYS A 1 406 ? -17.264 3.984 7.673 1.00 91.06 406 LYS A O 1
ATOM 3120 N N . GLY A 1 407 ? -15.324 4.499 8.708 1.00 89.94 407 GLY A N 1
ATOM 3121 C CA . GLY A 1 407 ? -15.645 3.902 10.006 1.00 89.94 407 GLY A CA 1
ATOM 3122 C C . GLY A 1 407 ? -16.875 4.542 10.649 1.00 89.94 407 GLY A C 1
ATOM 3123 O O . GLY A 1 407 ? -17.825 3.852 10.999 1.00 89.94 407 GLY A O 1
ATOM 3124 N N . ARG A 1 408 ? -16.971 5.880 10.640 1.00 91.62 408 ARG A N 1
ATOM 3125 C CA . ARG A 1 408 ? -18.151 6.611 11.146 1.00 91.62 408 ARG A CA 1
ATOM 3126 C C . ARG A 1 408 ? -19.463 6.284 10.432 1.00 91.62 408 ARG A C 1
ATOM 3128 O O . ARG A 1 408 ? -20.500 6.715 10.925 1.00 91.62 408 ARG A O 1
ATOM 3135 N N . LYS A 1 409 ? -19.454 5.611 9.281 1.00 91.56 409 LYS A N 1
ATOM 3136 C CA . LYS A 1 409 ? -20.678 5.139 8.610 1.00 91.56 409 LYS A CA 1
ATOM 3137 C C . LYS A 1 409 ? -21.098 3.733 9.049 1.00 91.56 409 LYS A C 1
ATOM 3139 O O . LYS A 1 409 ? -22.197 3.319 8.712 1.00 91.56 409 LYS A O 1
ATOM 3144 N N . ARG A 1 410 ? -20.232 3.005 9.754 1.00 89.38 410 ARG A N 1
ATOM 3145 C CA . ARG A 1 410 ? -20.400 1.609 10.188 1.00 89.38 410 ARG A CA 1
ATOM 3146 C C . ARG A 1 410 ? -20.554 1.504 11.711 1.00 89.38 410 ARG A C 1
ATOM 3148 O O . ARG A 1 410 ? -20.045 0.573 12.322 1.00 89.38 410 ARG A O 1
ATOM 3155 N N . ARG A 1 411 ? -21.178 2.506 12.330 1.00 88.88 411 ARG A N 1
ATOM 3156 C CA . ARG A 1 411 ? -21.300 2.580 13.792 1.00 88.88 411 ARG A CA 1
ATOM 3157 C C . ARG A 1 411 ? -22.227 1.481 14.319 1.00 88.88 411 ARG A C 1
ATOM 3159 O O . ARG A 1 411 ? -23.246 1.232 13.671 1.00 88.88 411 ARG A O 1
ATOM 3166 N N . PRO A 1 412 ? -21.917 0.891 15.483 1.00 89.88 412 PRO A N 1
ATOM 3167 C CA . PRO A 1 412 ? -22.751 -0.127 16.105 1.00 89.88 412 PRO A CA 1
ATOM 3168 C C . PRO A 1 412 ? -23.883 0.543 16.901 1.00 89.88 412 PRO A C 1
ATOM 3170 O O . PRO A 1 412 ? -23.744 0.834 18.089 1.00 89.88 412 PRO A O 1
ATOM 3173 N N . MET A 1 413 ? -24.982 0.887 16.221 1.00 88.00 413 MET A N 1
ATOM 3174 C CA . MET A 1 413 ? -26.096 1.608 16.852 1.00 88.00 413 MET A CA 1
ATOM 3175 C C . MET A 1 413 ? -26.767 0.760 17.940 1.00 88.00 413 MET A C 1
ATOM 3177 O O . MET A 1 413 ? -27.027 1.275 19.020 1.00 88.00 413 MET A O 1
ATOM 3181 N N . GLY A 1 414 ? -26.967 -0.542 17.704 1.00 87.00 414 GLY A N 1
ATOM 3182 C CA . GLY A 1 414 ? -27.588 -1.438 18.679 1.00 87.00 414 GLY A CA 1
ATOM 3183 C C . GLY A 1 414 ? -26.762 -1.588 19.956 1.00 87.00 414 GLY A C 1
ATOM 3184 O O . GLY A 1 414 ? -27.323 -1.593 21.052 1.00 87.00 414 GLY A O 1
ATOM 3185 N N . LEU A 1 415 ? -25.433 -1.662 19.835 1.00 91.12 415 LEU A N 1
ATOM 3186 C CA . LEU A 1 415 ? -24.532 -1.695 20.992 1.00 91.12 415 LEU A CA 1
ATOM 3187 C C . LEU A 1 415 ? -24.577 -0.385 21.783 1.00 91.12 415 LEU A C 1
ATOM 3189 O O . LEU A 1 415 ? -24.662 -0.409 23.009 1.00 91.12 415 LEU A O 1
ATOM 3193 N N . VAL A 1 416 ? -24.514 0.757 21.093 1.00 89.31 416 VAL A N 1
ATOM 3194 C CA . VAL A 1 416 ? -24.551 2.078 21.739 1.00 89.31 416 VAL A CA 1
ATOM 3195 C C . VAL A 1 416 ? -25.874 2.286 22.475 1.00 89.31 416 VAL A C 1
ATOM 3197 O O . VAL A 1 416 ? -25.856 2.757 23.612 1.00 89.31 416 VAL A O 1
ATOM 3200 N N . ASP A 1 417 ? -26.995 1.900 21.865 1.00 89.50 417 ASP A N 1
ATOM 3201 C CA . ASP A 1 417 ? -28.321 1.986 22.481 1.00 89.50 417 ASP A CA 1
ATOM 3202 C C . ASP A 1 417 ? -28.398 1.088 23.727 1.00 89.50 417 ASP A C 1
ATOM 3204 O O . ASP A 1 417 ? -28.729 1.569 24.808 1.00 89.50 417 ASP A O 1
ATOM 3208 N N . THR A 1 418 ? -27.947 -0.169 23.621 1.00 89.25 418 THR A N 1
ATOM 3209 C CA . THR A 1 418 ? -27.905 -1.126 24.745 1.00 89.25 418 THR A CA 1
ATOM 3210 C C . THR A 1 418 ? -27.086 -0.597 25.924 1.00 89.25 418 THR A C 1
ATOM 3212 O O . THR A 1 418 ? -27.527 -0.640 27.074 1.00 89.25 418 THR A O 1
ATOM 3215 N N . LEU A 1 419 ? -25.888 -0.068 25.655 1.00 88.94 419 LEU A N 1
ATOM 3216 C CA . LEU A 1 419 ? -25.032 0.502 26.692 1.00 88.94 419 LEU A CA 1
ATOM 3217 C C . LEU A 1 419 ? -25.672 1.741 27.322 1.00 88.94 419 LEU A C 1
ATOM 3219 O O . LEU A 1 419 ? -25.617 1.908 28.539 1.00 88.94 419 LEU A O 1
ATOM 3223 N N . ARG A 1 420 ? -26.300 2.612 26.530 1.00 87.44 420 ARG A N 1
ATOM 3224 C CA . ARG A 1 420 ? -26.945 3.826 27.042 1.00 87.44 420 ARG A CA 1
ATOM 3225 C C . ARG A 1 420 ? -28.161 3.513 27.914 1.00 87.44 420 ARG A C 1
ATOM 3227 O O . ARG A 1 420 ? -28.349 4.186 28.925 1.00 87.44 420 ARG A O 1
ATOM 3234 N N . GLU A 1 421 ? -28.951 2.518 27.528 1.00 87.62 421 GLU A N 1
ATOM 3235 C CA . GLU A 1 421 ? -30.178 2.121 28.222 1.00 87.62 421 GLU A CA 1
ATOM 3236 C C . GLU A 1 421 ? -29.906 1.350 29.517 1.00 87.62 421 GLU A C 1
ATOM 3238 O O . GLU A 1 421 ? -30.614 1.554 30.503 1.00 87.62 421 GLU A O 1
ATOM 3243 N N . HIS A 1 422 ? -28.884 0.490 29.535 1.00 86.69 422 HIS A N 1
ATOM 3244 C CA . HIS A 1 422 ? -28.726 -0.500 30.602 1.00 86.69 422 HIS A CA 1
ATOM 3245 C C . HIS A 1 422 ? -27.431 -0.385 31.422 1.00 86.69 422 HIS A C 1
ATOM 3247 O O . HIS A 1 422 ? -27.359 -0.984 32.489 1.00 86.69 422 HIS A O 1
ATOM 3253 N N . SER A 1 423 ? -26.406 0.364 30.994 1.00 82.50 423 SER A N 1
ATOM 3254 C CA . SER A 1 423 ? -25.151 0.424 31.770 1.00 82.50 423 SER A CA 1
ATOM 3255 C C . SER A 1 423 ? -25.272 1.243 33.058 1.00 82.50 423 SER A C 1
ATOM 3257 O O . SER A 1 423 ? -25.755 2.389 33.074 1.00 82.50 423 SER A O 1
ATOM 3259 N N . SER A 1 424 ? -24.736 0.681 34.139 1.00 78.50 424 SER A N 1
ATOM 3260 C CA . SER A 1 424 ? -24.581 1.360 35.419 1.00 78.50 424 SER A CA 1
ATOM 3261 C C . SER A 1 424 ? -23.368 2.302 35.408 1.00 78.50 424 SER A C 1
ATOM 3263 O O . SER A 1 424 ? -22.436 2.167 34.613 1.00 78.50 424 SER A O 1
ATOM 3265 N N . VAL A 1 425 ? -23.371 3.304 36.292 1.00 71.81 425 VAL A N 1
ATOM 3266 C CA . VAL A 1 425 ? -22.223 4.212 36.453 1.00 71.81 425 VAL A CA 1
ATOM 3267 C C . VAL A 1 425 ? -21.034 3.432 37.020 1.00 71.81 425 VAL A C 1
ATOM 3269 O O . VAL A 1 425 ? -21.163 2.756 38.045 1.00 71.81 425 VAL A O 1
ATOM 3272 N N . GLY A 1 426 ? -19.880 3.526 36.351 1.00 65.50 426 GLY A N 1
ATOM 3273 C CA . GLY A 1 426 ? -18.650 2.834 36.748 1.00 65.50 426 GLY A CA 1
ATOM 3274 C C . GLY A 1 426 ? -18.689 1.306 36.611 1.00 65.50 426 GLY A C 1
ATOM 3275 O O . GLY A 1 426 ? -17.876 0.634 37.243 1.00 65.50 426 GLY A O 1
ATOM 3276 N N . PHE A 1 427 ? -19.629 0.755 35.831 1.00 76.44 427 PHE A N 1
ATOM 3277 C CA . PHE A 1 427 ? -19.766 -0.687 35.568 1.00 76.44 427 PHE A CA 1
ATOM 3278 C C . PHE A 1 427 ? -19.780 -1.539 36.847 1.00 76.44 427 PHE A C 1
ATOM 3280 O O . PHE A 1 427 ? -19.100 -2.565 36.964 1.00 76.44 427 PHE A O 1
ATOM 3287 N N . ARG A 1 428 ? -20.535 -1.086 37.857 1.00 70.00 428 ARG A N 1
ATOM 3288 C CA . ARG A 1 428 ? -20.513 -1.645 39.217 1.00 70.00 428 ARG A CA 1
ATOM 3289 C C . ARG A 1 428 ? -20.815 -3.145 39.233 1.00 70.00 428 ARG A C 1
ATOM 3291 O O . ARG A 1 428 ? -20.205 -3.874 40.022 1.00 70.00 428 ARG A O 1
ATOM 3298 N N . ARG A 1 429 ? -21.686 -3.615 38.334 1.00 71.50 429 ARG A N 1
ATOM 3299 C CA . ARG A 1 429 ? -22.111 -5.019 38.278 1.00 71.50 429 ARG A CA 1
ATOM 3300 C C . ARG A 1 429 ? -20.995 -5.963 37.850 1.00 71.50 429 ARG A C 1
ATOM 3302 O O . ARG A 1 429 ? -21.049 -7.124 38.231 1.00 71.50 429 ARG A O 1
ATOM 3309 N N . VAL A 1 430 ? -19.939 -5.490 37.180 1.00 69.38 430 VAL A N 1
ATOM 3310 C CA . VAL A 1 430 ? -18.762 -6.327 36.868 1.00 69.38 430 VAL A CA 1
ATOM 3311 C C . VAL A 1 430 ? -18.055 -6.786 38.143 1.00 69.38 430 VAL A C 1
ATOM 3313 O O . VAL A 1 430 ? -17.574 -7.910 38.210 1.00 69.38 430 VAL A O 1
ATOM 3316 N N . GLY A 1 431 ? -18.037 -5.957 39.193 1.00 61.62 431 GLY A N 1
ATOM 3317 C CA . GLY A 1 431 ? -17.502 -6.346 40.503 1.00 61.62 431 GLY A CA 1
ATOM 3318 C C . GLY A 1 431 ? -18.321 -7.409 41.208 1.00 61.62 431 GLY A C 1
ATOM 3319 O O . GLY A 1 431 ? -17.766 -8.363 41.738 1.00 61.62 431 GLY A O 1
ATOM 3320 N N . GLU A 1 432 ? -19.641 -7.246 41.184 1.00 61.88 432 GLU A N 1
ATOM 3321 C CA . GLU A 1 432 ? -20.582 -8.215 41.748 1.00 61.88 432 GLU A CA 1
ATOM 3322 C C . GLU A 1 432 ? -20.549 -9.536 40.971 1.00 61.88 432 GLU A C 1
ATOM 3324 O O . GLU A 1 432 ? -20.683 -10.607 41.556 1.00 61.88 432 GLU A O 1
ATOM 3329 N N . PHE A 1 433 ? -20.322 -9.458 39.659 1.00 57.12 433 PHE A N 1
ATOM 3330 C CA . PHE A 1 433 ? -20.171 -10.608 38.780 1.00 57.12 433 PHE A CA 1
ATOM 3331 C C . PHE A 1 433 ? -18.792 -11.274 38.916 1.00 57.12 433 PHE A C 1
ATOM 3333 O O . PHE A 1 433 ? -18.696 -12.488 38.852 1.00 57.12 433 PHE A O 1
ATOM 3340 N N . GLY A 1 434 ? -17.715 -10.533 39.188 1.00 53.03 434 GLY A N 1
ATOM 3341 C CA . GLY A 1 434 ? -16.381 -11.104 39.430 1.00 53.03 434 GLY A CA 1
ATOM 3342 C C . GLY A 1 434 ? -16.296 -11.993 40.680 1.00 53.03 434 GLY A C 1
ATOM 3343 O O . GLY A 1 434 ? -15.425 -12.856 40.764 1.00 53.03 434 GLY A O 1
ATOM 3344 N N . ILE A 1 435 ? -17.232 -11.832 41.621 1.00 42.44 435 ILE A N 1
ATOM 3345 C CA . ILE A 1 435 ? -17.406 -12.706 42.795 1.00 42.44 435 ILE A CA 1
ATOM 3346 C C . ILE A 1 435 ? -18.046 -14.057 42.396 1.00 42.44 435 ILE A C 1
ATOM 3348 O O . ILE A 1 435 ? -17.876 -15.057 43.083 1.00 42.44 435 ILE A O 1
ATOM 3352 N N . ILE A 1 436 ? -18.710 -14.141 41.238 1.00 43.72 436 ILE A N 1
ATOM 3353 C CA . ILE A 1 436 ? -19.293 -15.382 40.689 1.00 43.72 436 ILE A CA 1
ATOM 3354 C C . ILE A 1 436 ? -18.198 -16.304 40.107 1.00 43.72 436 ILE A C 1
ATOM 3356 O O . ILE A 1 436 ? -18.360 -17.529 40.044 1.00 43.72 436 ILE A O 1
ATOM 3360 N N . SER A 1 437 ? -17.043 -15.736 39.745 1.00 46.81 437 SER A N 1
ATOM 3361 C CA . SER A 1 437 ? -15.880 -16.451 39.203 1.00 46.81 437 SER A CA 1
ATOM 3362 C C . SER A 1 437 ? -14.958 -17.066 40.265 1.00 46.81 437 SER A C 1
ATOM 3364 O O . SER A 1 437 ? -14.096 -17.846 39.898 1.00 46.81 437 SER A O 1
ATOM 3366 N N . SER A 1 438 ? -15.115 -16.779 41.564 1.00 41.81 438 SER A N 1
ATOM 3367 C CA . SER A 1 438 ? -14.086 -17.092 42.578 1.00 41.81 438 SER A CA 1
ATOM 3368 C C . SER A 1 438 ? -14.304 -18.338 43.450 1.00 41.81 438 SER A C 1
ATOM 3370 O O . SER A 1 438 ? -13.646 -18.438 44.479 1.00 41.81 438 SER A O 1
ATOM 3372 N N . ASP A 1 439 ? -15.220 -19.251 43.116 1.00 40.72 439 ASP A N 1
ATOM 3373 C CA . ASP A 1 439 ? -15.474 -20.435 43.956 1.00 40.72 439 ASP A CA 1
ATOM 3374 C C . ASP A 1 439 ? -14.538 -21.607 43.582 1.00 40.72 439 ASP A C 1
ATOM 3376 O O . ASP A 1 439 ? -14.589 -22.123 42.463 1.00 40.72 439 ASP A O 1
ATOM 3380 N N . GLU A 1 440 ? -13.680 -22.002 44.529 1.00 41.31 440 GLU A N 1
ATOM 3381 C CA . GLU A 1 440 ? -12.446 -22.813 44.408 1.00 41.31 440 GLU A CA 1
ATOM 3382 C C . GLU A 1 440 ? -12.644 -24.319 44.099 1.00 41.31 440 GLU A C 1
ATOM 3384 O O . GLU A 1 440 ? -11.787 -25.150 44.396 1.00 41.31 440 GLU A O 1
ATOM 3389 N N . ALA A 1 441 ? -13.778 -24.735 43.533 1.00 39.94 441 ALA A N 1
ATOM 3390 C CA . ALA A 1 441 ? -14.179 -26.141 43.637 1.00 39.94 441 ALA A CA 1
ATOM 3391 C C . ALA A 1 441 ? -13.523 -27.123 42.640 1.00 39.94 441 ALA A C 1
ATOM 3393 O O . ALA A 1 441 ? -13.524 -28.319 42.935 1.00 39.94 441 ALA A O 1
ATOM 3394 N N . HIS A 1 442 ? -12.960 -26.701 41.497 1.00 39.31 442 HIS A N 1
ATOM 3395 C CA . HIS A 1 442 ? -12.376 -27.626 40.503 1.00 39.31 442 HIS A CA 1
ATOM 3396 C C . HIS A 1 442 ? -11.064 -27.098 39.894 1.00 39.31 442 HIS A C 1
ATOM 3398 O O . HIS A 1 442 ? -11.080 -26.171 39.093 1.00 39.31 442 HIS A O 1
ATOM 3404 N N . GLN A 1 443 ? -9.942 -27.737 40.246 1.00 41.69 443 GLN A N 1
ATOM 3405 C CA . GLN A 1 443 ? -8.569 -27.404 39.822 1.00 41.69 443 GLN A CA 1
ATOM 3406 C C . GLN A 1 443 ? -8.206 -27.821 38.377 1.00 41.69 443 GLN A C 1
ATOM 3408 O O . GLN A 1 443 ? -7.088 -27.562 37.944 1.00 41.69 443 GLN A O 1
ATOM 3413 N N . ASP A 1 444 ? -9.118 -28.435 37.613 1.00 38.59 444 ASP A N 1
ATOM 3414 C CA . ASP A 1 444 ? -8.762 -29.131 36.360 1.00 38.59 444 ASP A CA 1
ATOM 3415 C C . ASP A 1 444 ? -9.126 -28.397 35.054 1.00 38.59 444 ASP A C 1
ATOM 3417 O O . ASP A 1 444 ? -8.865 -28.920 33.970 1.00 38.59 444 ASP A O 1
ATOM 3421 N N . LEU A 1 445 ? -9.708 -27.193 35.107 1.00 42.44 445 LEU A N 1
ATOM 3422 C CA . LEU A 1 445 ? -9.948 -26.378 33.909 1.00 42.44 445 LEU A CA 1
ATOM 3423 C C . LEU A 1 445 ? -9.286 -25.011 34.079 1.00 42.44 445 LEU A C 1
ATOM 3425 O O . LEU A 1 445 ? -9.564 -24.338 35.071 1.00 42.44 445 LEU A O 1
ATOM 3429 N N . PRO A 1 446 ? -8.436 -24.570 33.138 1.00 42.72 446 PRO A N 1
ATOM 3430 C CA . PRO A 1 446 ? -7.774 -23.295 33.300 1.00 42.72 446 PRO A CA 1
ATOM 3431 C C . PRO A 1 446 ? -8.808 -22.165 33.205 1.00 42.72 446 PRO A C 1
ATOM 3433 O O . PRO A 1 446 ? -9.511 -22.022 32.200 1.00 42.72 446 PRO A O 1
ATOM 3436 N N . GLU A 1 447 ? -8.920 -21.380 34.277 1.00 48.69 447 GLU A N 1
ATOM 3437 C CA . GLU A 1 447 ? -9.745 -20.172 34.365 1.00 48.69 447 GLU A CA 1
ATOM 3438 C C . GLU A 1 447 ? -9.146 -19.071 33.470 1.00 48.69 447 GLU A C 1
ATOM 3440 O O . GLU A 1 447 ? -8.539 -18.108 33.929 1.00 48.69 447 GLU A O 1
ATOM 3445 N N . HIS A 1 448 ? -9.265 -19.233 32.153 1.00 50.97 448 HIS A N 1
ATOM 3446 C CA . HIS A 1 448 ? -8.862 -18.226 31.177 1.00 50.97 448 HIS A CA 1
ATOM 3447 C C . HIS A 1 448 ? -10.032 -17.262 30.931 1.00 50.97 448 HIS A C 1
ATOM 3449 O O . HIS A 1 448 ? -11.035 -17.616 30.306 1.00 50.97 448 HIS A O 1
ATOM 3455 N N . ASN A 1 449 ? -9.920 -16.035 31.443 1.00 58.94 449 ASN A N 1
ATOM 3456 C CA . ASN A 1 449 ? -10.989 -15.033 31.409 1.00 58.94 449 ASN A CA 1
ATOM 3457 C C . ASN A 1 449 ? -11.131 -14.384 30.017 1.00 58.94 449 ASN A C 1
ATOM 3459 O O . ASN A 1 449 ? -10.543 -13.343 29.742 1.00 58.94 449 ASN A O 1
ATOM 3463 N N . SER A 1 450 ? -11.932 -14.995 29.136 1.00 72.25 450 SER A N 1
ATOM 3464 C CA . SER A 1 450 ? -12.429 -14.353 27.905 1.00 72.25 450 SER A CA 1
ATOM 3465 C C . SER A 1 450 ? -13.600 -13.432 28.240 1.00 72.25 450 SER A C 1
ATOM 3467 O O . SER A 1 450 ? -14.513 -13.845 28.953 1.00 72.25 450 SER A O 1
ATOM 3469 N N . TRP A 1 451 ? -13.628 -12.208 27.703 1.00 78.62 451 TRP A N 1
ATOM 3470 C CA . TRP A 1 451 ? -14.784 -11.309 27.827 1.00 78.62 451 TRP A CA 1
ATOM 3471 C C . TRP A 1 451 ? -15.981 -11.784 26.989 1.00 78.62 451 TRP A C 1
ATOM 3473 O O . TRP A 1 451 ? -17.136 -11.508 27.336 1.00 78.62 451 TRP A O 1
ATOM 3483 N N . ALA A 1 452 ? -15.734 -12.522 25.902 1.00 82.31 452 ALA A N 1
ATOM 3484 C CA . ALA A 1 452 ? -16.785 -13.024 25.018 1.00 82.31 452 ALA A CA 1
ATOM 3485 C C . ALA A 1 452 ? -17.671 -14.067 25.712 1.00 82.31 452 ALA A C 1
ATOM 3487 O O . ALA A 1 452 ? -18.898 -13.980 25.649 1.00 82.31 452 ALA A O 1
ATOM 3488 N N . LEU A 1 453 ? -17.069 -15.023 26.419 1.00 78.06 453 LEU A N 1
ATOM 3489 C CA . LEU A 1 453 ? -17.789 -16.177 26.958 1.00 78.06 453 LEU A CA 1
ATOM 3490 C C . LEU A 1 453 ? -18.847 -15.818 28.031 1.00 78.06 453 LEU A C 1
ATOM 3492 O O . LEU A 1 453 ? -19.995 -16.246 27.878 1.00 78.06 453 LEU A O 1
ATOM 3496 N N . PRO A 1 454 ? -18.560 -14.990 29.059 1.00 78.06 454 PRO A N 1
ATOM 3497 C CA . PRO A 1 454 ? -19.569 -14.511 30.005 1.00 78.06 454 PRO A CA 1
ATOM 3498 C C . PRO A 1 454 ? -20.678 -13.705 29.329 1.00 78.06 454 PRO A C 1
ATOM 3500 O O . PRO A 1 454 ? -21.847 -13.848 29.684 1.00 78.06 454 PRO A O 1
ATOM 3503 N N . THR A 1 455 ? -20.323 -12.887 28.334 1.00 85.44 455 THR A N 1
ATOM 3504 C CA . THR A 1 455 ? -21.278 -12.059 27.588 1.00 85.44 455 THR A CA 1
ATOM 3505 C C . THR A 1 455 ? -22.288 -12.930 26.838 1.00 85.44 455 THR A C 1
ATOM 3507 O O . THR A 1 455 ? -23.497 -12.733 26.968 1.00 85.44 455 THR A O 1
ATOM 3510 N N . VAL A 1 456 ? -21.806 -13.936 26.100 1.00 84.00 456 VAL A N 1
ATOM 3511 C CA . VAL A 1 456 ? -22.656 -14.875 25.352 1.00 84.00 456 VAL A CA 1
ATOM 3512 C C . VAL A 1 456 ? -23.491 -15.737 26.302 1.00 84.00 456 VAL A C 1
ATOM 3514 O O . VAL A 1 456 ? -24.677 -15.956 26.052 1.00 84.00 456 VAL A O 1
ATOM 3517 N N . ALA A 1 457 ? -22.915 -16.202 27.412 1.00 81.00 457 ALA A N 1
ATOM 3518 C CA . ALA A 1 457 ? -23.634 -17.023 28.381 1.00 81.00 457 ALA A CA 1
ATOM 3519 C C . ALA A 1 457 ? -24.781 -16.248 29.058 1.00 81.00 457 ALA A C 1
ATOM 3521 O O . ALA A 1 457 ? -25.891 -16.764 29.166 1.00 81.00 457 ALA A O 1
ATOM 3522 N N . LEU A 1 458 ? -24.558 -14.987 29.442 1.00 84.19 458 LEU A N 1
ATOM 3523 C CA . LEU A 1 458 ? -25.613 -14.118 29.973 1.00 84.19 458 LEU A CA 1
ATOM 3524 C C . LEU A 1 458 ? -26.715 -13.853 28.939 1.00 84.19 458 LEU A C 1
ATOM 3526 O O . LEU A 1 458 ? -27.896 -13.957 29.268 1.00 84.19 458 LEU A O 1
ATOM 3530 N N . ALA A 1 459 ? -26.345 -13.567 27.687 1.00 85.38 459 ALA A N 1
ATOM 3531 C CA . ALA A 1 459 ? -27.303 -13.371 26.598 1.00 85.38 459 ALA A CA 1
ATOM 3532 C C . ALA A 1 459 ? -28.136 -14.636 26.313 1.00 85.38 459 ALA A C 1
ATOM 3534 O O . ALA A 1 459 ? -29.336 -14.549 26.060 1.00 85.38 459 ALA A O 1
ATOM 3535 N N . SER A 1 460 ? -27.523 -15.816 26.435 1.00 81.44 460 SER A N 1
ATOM 3536 C CA . SER A 1 460 ? -28.217 -17.104 26.314 1.00 81.44 460 SER A CA 1
ATOM 3537 C C . SER A 1 460 ? -29.256 -17.293 27.424 1.00 81.44 460 SER A C 1
ATOM 3539 O O . SER A 1 460 ? -30.345 -17.791 27.165 1.00 81.44 460 SER A O 1
ATOM 3541 N N . ILE A 1 461 ? -28.954 -16.872 28.659 1.00 79.31 461 ILE A N 1
ATOM 3542 C CA . ILE A 1 461 ? -29.914 -16.934 29.773 1.00 79.31 461 ILE A CA 1
ATOM 3543 C C . ILE A 1 461 ? -31.074 -15.971 29.534 1.00 79.31 461 ILE A C 1
ATOM 3545 O O . ILE A 1 461 ? -32.213 -16.346 29.788 1.00 79.31 461 ILE A O 1
ATOM 3549 N N . VAL A 1 462 ? -30.811 -14.770 29.006 1.00 82.50 462 VAL A N 1
ATOM 3550 C CA . VAL A 1 462 ? -31.867 -13.812 28.640 1.00 82.50 462 VAL A CA 1
ATOM 3551 C C . VAL A 1 462 ? -32.860 -14.420 27.648 1.00 82.50 462 VAL A C 1
ATOM 3553 O O . VAL A 1 462 ? -34.063 -14.240 27.812 1.00 82.50 462 VAL A O 1
ATOM 3556 N N . PHE A 1 463 ? -32.370 -15.166 26.656 1.00 77.38 463 PHE A N 1
ATOM 3557 C CA . PHE A 1 463 ? -33.221 -15.850 25.681 1.00 77.38 463 PHE A CA 1
ATOM 3558 C C . PHE A 1 463 ? -34.140 -16.909 26.318 1.00 77.38 463 PHE A C 1
ATOM 3560 O O . PHE A 1 463 ? -35.218 -17.173 25.799 1.00 77.38 463 PHE A O 1
ATOM 3567 N N . LEU A 1 464 ? -33.744 -17.491 27.454 1.00 75.81 464 LEU A N 1
ATOM 3568 C CA . LEU A 1 464 ? -34.494 -18.541 28.150 1.00 75.81 464 LEU A CA 1
ATOM 3569 C C . LEU A 1 464 ? -35.534 -18.006 29.154 1.00 75.81 464 LEU A C 1
ATOM 3571 O O . LEU A 1 464 ? -36.193 -18.811 29.813 1.00 75.81 464 LEU A O 1
ATOM 3575 N N . ILE A 1 465 ? -35.673 -16.683 29.327 1.00 77.31 465 ILE A N 1
ATOM 3576 C CA . ILE A 1 465 ? -36.626 -16.115 30.294 1.00 77.31 465 ILE A CA 1
ATOM 3577 C C . ILE A 1 465 ? -38.038 -16.092 29.694 1.00 77.31 465 ILE A C 1
ATOM 3579 O O . ILE A 1 465 ? -38.282 -15.348 28.741 1.00 77.31 465 ILE A O 1
ATOM 3583 N N . PRO A 1 466 ? -39.004 -16.819 30.285 1.00 74.19 466 PRO A N 1
ATOM 3584 C CA . PRO A 1 466 ? -40.377 -16.801 29.809 1.00 74.19 466 PRO A CA 1
ATOM 3585 C C . PRO A 1 466 ? -41.066 -15.470 30.143 1.00 74.19 466 PRO A C 1
ATOM 3587 O O . PRO A 1 466 ? -40.864 -14.901 31.215 1.00 74.19 466 PRO A O 1
ATOM 3590 N N . GLY A 1 467 ? -41.942 -14.999 29.252 1.00 74.12 467 GLY A N 1
ATOM 3591 C CA . GLY A 1 467 ? -42.838 -13.864 29.519 1.00 74.12 467 GLY A CA 1
ATOM 3592 C C . GLY A 1 467 ? -42.262 -12.466 29.264 1.00 74.12 467 GLY A C 1
ATOM 3593 O O . GLY A 1 467 ? -42.954 -11.486 29.519 1.00 74.12 467 GLY A O 1
ATOM 3594 N N . VAL A 1 468 ? -41.040 -12.350 28.733 1.00 78.06 468 VAL A N 1
ATOM 3595 C CA . VAL A 1 468 ? -40.439 -11.064 28.333 1.00 78.06 468 VAL A CA 1
ATOM 3596 C C . VAL A 1 468 ? -40.865 -10.685 26.911 1.00 78.06 468 VAL A C 1
ATOM 3598 O O . VAL A 1 468 ? -40.993 -11.541 26.035 1.00 78.06 468 VAL A O 1
ATOM 3601 N N . GLU A 1 469 ? -41.056 -9.389 26.646 1.00 80.25 469 GLU A N 1
ATOM 3602 C CA . GLU A 1 469 ? -41.367 -8.897 25.303 1.00 80.25 469 GLU A CA 1
ATOM 3603 C C . GLU A 1 469 ? -40.244 -9.242 24.303 1.00 80.25 469 GLU A C 1
ATOM 3605 O O . GLU A 1 469 ? -39.091 -8.824 24.441 1.00 80.25 469 GLU A O 1
ATOM 3610 N N . CYS A 1 470 ? -40.599 -9.971 23.240 1.00 78.19 470 CYS A N 1
ATOM 3611 C CA . CYS A 1 470 ? -39.660 -10.438 22.214 1.00 78.19 470 CYS A CA 1
ATOM 3612 C C . CYS A 1 470 ? -38.870 -9.286 21.553 1.00 78.19 470 CYS A C 1
ATOM 3614 O O . CYS A 1 470 ? -37.708 -9.455 21.177 1.00 78.19 470 CYS A O 1
ATOM 3616 N N . GLY A 1 471 ? -39.470 -8.093 21.448 1.00 80.19 471 GLY A N 1
ATOM 3617 C CA . GLY A 1 471 ? -38.808 -6.895 20.924 1.00 80.19 471 GLY A CA 1
ATOM 3618 C C . GLY A 1 471 ? -37.599 -6.458 21.759 1.00 80.19 471 GLY A C 1
ATOM 3619 O O . GLY A 1 471 ? -36.541 -6.166 21.196 1.00 80.19 471 GLY A O 1
ATOM 3620 N N . SER A 1 472 ? -37.721 -6.477 23.089 1.00 81.12 472 SER A N 1
ATOM 3621 C CA . SER A 1 472 ? -36.648 -6.102 24.019 1.00 81.12 472 SER A CA 1
ATOM 3622 C C . SER A 1 472 ? -35.503 -7.112 24.002 1.00 81.12 472 SER A C 1
ATOM 3624 O O . SER A 1 472 ? -34.340 -6.715 23.931 1.00 81.12 472 SER A O 1
ATOM 3626 N N . VAL A 1 473 ? -35.821 -8.412 23.974 1.00 82.88 473 VAL A N 1
ATOM 3627 C CA . VAL A 1 473 ? -34.820 -9.489 23.845 1.00 82.88 473 VAL A CA 1
ATOM 3628 C C . VAL A 1 473 ? -34.052 -9.352 22.530 1.00 82.88 473 VAL A C 1
ATOM 3630 O O . VAL A 1 473 ? -32.824 -9.371 22.524 1.00 82.88 473 VAL A O 1
ATOM 3633 N N . ARG A 1 474 ? -34.751 -9.131 21.408 1.00 83.75 474 ARG A N 1
ATOM 3634 C CA . ARG A 1 474 ? -34.114 -8.961 20.093 1.00 83.75 474 ARG A CA 1
ATOM 3635 C C . ARG A 1 474 ? -33.234 -7.712 20.023 1.00 83.75 474 ARG A C 1
ATOM 3637 O O . ARG A 1 474 ? -32.170 -7.759 19.408 1.00 83.75 474 ARG A O 1
ATOM 3644 N N . SER A 1 475 ? -33.658 -6.601 20.631 1.00 85.88 475 SER A N 1
ATOM 3645 C CA . SER A 1 475 ? -32.847 -5.377 20.686 1.00 85.88 475 SER A CA 1
ATOM 3646 C C . SER A 1 475 ? -31.548 -5.606 21.464 1.00 85.88 475 SER A C 1
ATOM 3648 O O . SER A 1 475 ? -30.477 -5.254 20.964 1.00 85.88 475 SER A O 1
ATOM 3650 N N . LEU A 1 476 ? -31.634 -6.277 22.621 1.00 88.31 476 LEU A N 1
ATOM 3651 C CA . LEU A 1 476 ? -30.473 -6.650 23.428 1.00 88.31 476 LEU A CA 1
ATOM 3652 C C . LEU A 1 476 ? -29.533 -7.589 22.663 1.00 88.31 476 LEU A C 1
ATOM 3654 O O . LEU A 1 476 ? -28.338 -7.318 22.587 1.00 88.31 476 LEU A O 1
ATOM 3658 N N . LEU A 1 477 ? -30.054 -8.660 22.051 1.00 87.31 477 LEU A N 1
ATOM 3659 C CA . LEU A 1 477 ? -29.244 -9.610 21.279 1.00 87.31 477 LEU A CA 1
ATOM 3660 C C . LEU A 1 477 ? -28.550 -8.937 20.090 1.00 87.31 477 LEU A C 1
ATOM 3662 O O . LEU A 1 477 ? -27.378 -9.205 19.837 1.00 87.31 477 LEU A O 1
ATOM 3666 N N . ARG A 1 478 ? -29.216 -7.997 19.407 1.00 88.38 478 ARG A N 1
ATOM 3667 C CA . ARG A 1 478 ? -28.580 -7.176 18.366 1.00 88.38 478 ARG A CA 1
ATOM 3668 C C . ARG A 1 478 ? -27.416 -6.355 18.929 1.00 88.38 478 ARG A C 1
ATOM 3670 O O . ARG A 1 478 ? -26.355 -6.313 18.311 1.00 88.38 478 ARG A O 1
ATOM 3677 N N . GLY A 1 479 ? -27.593 -5.722 20.091 1.00 89.81 479 GLY A N 1
ATOM 3678 C CA . GLY A 1 479 ? -26.527 -4.972 20.757 1.00 89.81 479 GLY A CA 1
ATOM 3679 C C . GLY A 1 479 ? -25.356 -5.849 21.195 1.00 89.81 479 GLY A C 1
ATOM 3680 O O . GLY A 1 479 ? -24.202 -5.483 20.974 1.00 89.81 479 GLY A O 1
ATOM 3681 N N . VAL A 1 480 ? -25.639 -7.038 21.732 1.00 90.25 480 VAL A N 1
ATOM 3682 C CA . VAL A 1 480 ? -24.623 -8.038 22.087 1.00 90.25 480 VAL A CA 1
ATOM 3683 C C . VAL A 1 480 ? -23.871 -8.521 20.848 1.00 90.25 480 VAL A C 1
ATOM 3685 O O . VAL A 1 480 ? -22.645 -8.528 20.863 1.00 90.25 480 VAL A O 1
ATOM 3688 N N . GLY A 1 481 ? -24.565 -8.846 19.755 1.00 89.06 481 GLY A N 1
ATOM 3689 C CA . GLY A 1 481 ? -23.940 -9.287 18.505 1.00 89.06 481 GLY A CA 1
ATOM 3690 C C . GLY A 1 481 ? -22.995 -8.244 17.907 1.00 89.06 481 GLY A C 1
ATOM 3691 O O . GLY A 1 481 ? -21.874 -8.565 17.511 1.00 89.06 481 GLY A O 1
ATOM 3692 N N . GLU A 1 482 ? -23.402 -6.972 17.906 1.00 91.62 482 GLU A N 1
ATOM 3693 C CA . GLU A 1 482 ? -22.526 -5.861 17.519 1.00 91.62 482 GLU A CA 1
ATOM 3694 C C . GLU A 1 482 ? -21.341 -5.692 18.491 1.00 91.62 482 GLU A C 1
ATOM 3696 O O . GLU A 1 482 ? -20.211 -5.464 18.050 1.00 91.62 482 GLU A O 1
ATOM 3701 N N . GLY A 1 483 ? -21.578 -5.841 19.800 1.00 90.06 483 GLY A N 1
ATOM 3702 C CA . GLY A 1 483 ? -20.569 -5.799 20.864 1.00 90.06 483 GLY A CA 1
ATOM 3703 C C . GLY A 1 483 ? -19.502 -6.877 20.744 1.00 90.06 483 GLY A C 1
ATOM 3704 O O . GLY A 1 483 ? -18.313 -6.578 20.866 1.00 90.06 483 GLY A O 1
ATOM 3705 N N . LEU A 1 484 ? -19.899 -8.108 20.421 1.00 90.00 484 LEU A N 1
ATOM 3706 C CA . LEU A 1 484 ? -19.000 -9.257 20.325 1.00 90.00 484 LEU A CA 1
ATOM 3707 C C . LEU A 1 484 ? -17.890 -9.055 19.295 1.00 90.00 484 LEU A C 1
ATOM 3709 O O . LEU A 1 484 ? -16.771 -9.511 19.514 1.00 90.00 484 LEU A O 1
ATOM 3713 N N . LYS A 1 485 ? -18.142 -8.300 18.217 1.00 89.62 485 LYS A N 1
ATOM 3714 C CA . LYS A 1 485 ? -17.098 -7.917 17.253 1.00 89.62 485 LYS A CA 1
ATOM 3715 C C . LYS A 1 485 ? -15.923 -7.204 17.937 1.00 89.62 485 LYS A C 1
ATOM 3717 O O . LYS A 1 485 ? -14.770 -7.479 17.616 1.00 89.62 485 LYS A O 1
ATOM 3722 N N . TYR A 1 486 ? -16.211 -6.285 18.856 1.00 89.56 486 TYR A N 1
ATOM 3723 C CA . TYR A 1 486 ? -15.199 -5.518 19.584 1.00 89.56 486 TYR A CA 1
ATOM 3724 C C . TYR A 1 486 ? -14.609 -6.315 20.742 1.00 89.56 486 TYR A C 1
ATOM 3726 O O . TYR A 1 486 ? -13.403 -6.259 20.952 1.00 89.56 486 TYR A O 1
ATOM 3734 N N . VAL A 1 487 ? -15.434 -7.092 21.447 1.00 87.00 487 VAL A N 1
ATOM 3735 C CA . VAL A 1 487 ? -14.985 -7.976 22.531 1.00 87.00 487 VAL A CA 1
ATOM 3736 C C . VAL A 1 487 ? -13.957 -8.983 22.018 1.00 87.00 487 VAL A C 1
ATOM 3738 O O . VAL A 1 487 ? -12.883 -9.100 22.594 1.00 87.00 487 VAL A O 1
ATOM 3741 N N . ARG A 1 488 ? -14.218 -9.627 20.873 1.00 86.44 488 ARG A N 1
ATOM 3742 C CA . ARG A 1 488 ? -13.256 -10.523 20.209 1.00 86.44 488 ARG A CA 1
ATOM 3743 C C . ARG A 1 488 ? -11.948 -9.818 19.865 1.00 86.44 488 ARG A C 1
ATOM 3745 O O . ARG A 1 488 ? -10.881 -10.414 19.948 1.00 86.44 488 ARG A O 1
ATOM 3752 N N . LEU A 1 489 ? -12.026 -8.553 19.454 1.00 85.00 489 LEU A N 1
ATOM 3753 C CA . LEU A 1 489 ? -10.839 -7.772 19.133 1.00 85.00 489 LEU A CA 1
ATOM 3754 C C . LEU A 1 489 ? -10.019 -7.452 20.390 1.00 85.00 489 LEU A C 1
ATOM 3756 O O . LEU A 1 489 ? -8.794 -7.504 20.332 1.00 85.00 489 LEU A O 1
ATOM 3760 N N . VAL A 1 490 ? -10.685 -7.153 21.508 1.00 82.50 490 VAL A N 1
ATOM 3761 C CA . VAL A 1 490 ? -10.053 -6.954 22.819 1.00 82.50 490 VAL A CA 1
ATOM 3762 C C . VAL A 1 490 ? -9.408 -8.250 23.303 1.00 82.50 490 VAL A C 1
ATOM 3764 O O . VAL A 1 490 ? -8.212 -8.238 23.583 1.00 82.50 490 VAL A O 1
ATOM 3767 N N . ASP A 1 491 ? -10.148 -9.362 23.307 1.00 79.69 491 ASP A N 1
ATOM 3768 C CA . ASP A 1 491 ? -9.635 -10.684 23.691 1.00 79.69 491 ASP A CA 1
ATOM 3769 C C . ASP A 1 491 ? -8.397 -11.048 22.853 1.00 79.69 491 ASP A C 1
ATOM 3771 O O . ASP A 1 491 ? -7.360 -11.381 23.411 1.00 79.69 491 ASP A O 1
ATOM 3775 N N . LYS A 1 492 ? -8.441 -10.870 21.523 1.00 80.88 492 LYS A N 1
ATOM 3776 C CA . LYS A 1 492 ? -7.309 -11.163 20.622 1.00 80.88 492 LYS A CA 1
ATOM 3777 C C . LYS A 1 492 ? -6.028 -10.390 20.965 1.00 80.88 492 LYS A C 1
ATOM 3779 O O . LYS A 1 492 ? -4.937 -10.914 20.768 1.00 80.88 492 LYS A O 1
ATOM 3784 N N . HIS A 1 493 ? -6.142 -9.133 21.396 1.00 75.88 493 HIS A N 1
ATOM 3785 C CA . HIS A 1 493 ? -4.980 -8.277 21.675 1.00 75.88 493 HIS A CA 1
ATOM 3786 C C . HIS A 1 493 ? -4.467 -8.391 23.110 1.00 75.88 493 HIS A C 1
ATOM 3788 O O . HIS A 1 493 ? -3.320 -8.030 23.365 1.00 75.88 493 HIS A O 1
ATOM 3794 N N . LEU A 1 494 ? -5.312 -8.844 24.037 1.00 71.38 494 LEU A N 1
ATOM 3795 C CA . LEU A 1 494 ? -4.961 -9.047 25.442 1.00 71.38 494 LEU A CA 1
ATOM 3796 C C . LEU A 1 494 ? -4.586 -10.504 25.760 1.00 71.38 494 LEU A C 1
ATOM 3798 O O . LEU A 1 494 ? -4.209 -10.791 26.893 1.00 71.38 494 LEU A O 1
ATOM 3802 N N . ASP A 1 495 ? -4.677 -11.416 24.789 1.00 67.00 495 ASP A N 1
ATOM 3803 C CA . ASP A 1 495 ? -4.356 -12.830 24.969 1.00 67.00 495 ASP A CA 1
ATOM 3804 C C . ASP A 1 495 ? -2.841 -13.089 25.056 1.00 67.00 495 ASP A C 1
ATOM 3806 O O . ASP A 1 495 ? -2.151 -13.200 24.042 1.00 67.00 495 ASP A O 1
ATOM 3810 N N . GLU A 1 496 ? -2.322 -13.206 26.281 1.00 55.25 496 GLU A N 1
ATOM 3811 C CA . GLU A 1 496 ? -0.943 -13.645 26.551 1.00 55.25 496 GLU A CA 1
ATOM 3812 C C . GLU A 1 496 ? -0.809 -15.177 26.722 1.00 55.25 496 GLU A C 1
ATOM 3814 O O . GLU A 1 496 ? 0.312 -15.694 26.701 1.00 55.25 496 GLU A O 1
ATOM 3819 N N . HIS A 1 497 ? -1.911 -15.930 26.877 1.00 51.34 497 HIS A N 1
ATOM 3820 C CA . HIS A 1 497 ? -1.878 -17.313 27.395 1.00 51.34 497 HIS A CA 1
ATOM 3821 C C . HIS A 1 497 ? -2.726 -18.357 26.640 1.00 51.34 497 HIS A C 1
ATOM 3823 O O . HIS A 1 497 ? -2.797 -19.504 27.076 1.00 51.34 497 HIS A O 1
ATOM 3829 N N . GLY A 1 498 ? -3.308 -18.034 25.483 1.00 52.44 498 GLY A N 1
ATOM 3830 C CA . GLY A 1 498 ? -4.026 -18.994 24.641 1.00 52.44 498 GLY A CA 1
ATOM 3831 C C . GLY A 1 498 ? -5.519 -19.111 24.963 1.00 52.44 498 GLY A C 1
ATOM 3832 O O . GLY A 1 498 ? -6.041 -20.215 25.121 1.00 52.44 498 GLY A O 1
ATOM 3833 N N . LEU A 1 499 ? -6.238 -17.985 24.962 1.00 58.16 499 LEU A N 1
ATOM 3834 C CA . LEU A 1 499 ? -7.707 -17.863 25.072 1.00 58.16 499 LEU A CA 1
ATOM 3835 C C . LEU A 1 499 ? -8.496 -18.505 23.906 1.00 58.16 499 LEU A C 1
ATOM 3837 O O . LEU A 1 499 ? -9.724 -18.376 23.824 1.00 58.16 499 LEU A O 1
ATOM 3841 N N . VAL A 1 500 ? -7.823 -19.228 23.008 1.00 59.88 500 VAL A N 1
ATOM 3842 C CA . VAL A 1 500 ? -8.394 -19.876 21.815 1.00 59.88 500 VAL A CA 1
ATOM 3843 C C . VAL A 1 500 ? -9.565 -20.794 22.183 1.00 59.88 500 VAL A C 1
ATOM 3845 O O . VAL A 1 500 ? -10.626 -20.701 21.577 1.00 59.88 500 VAL A O 1
ATOM 3848 N N . ASN A 1 501 ? -9.439 -21.593 23.247 1.00 61.41 501 ASN A N 1
ATOM 3849 C CA . ASN A 1 501 ? -10.487 -22.548 23.630 1.00 61.41 501 ASN A CA 1
ATOM 3850 C C . ASN A 1 501 ? -11.759 -21.865 24.177 1.00 61.41 501 ASN A C 1
ATOM 3852 O O . ASN A 1 501 ? -12.871 -22.340 23.949 1.00 61.41 501 ASN A O 1
ATOM 3856 N N . ALA A 1 502 ? -11.619 -20.752 24.906 1.00 65.31 502 ALA A N 1
ATOM 3857 C CA . ALA A 1 502 ? -12.752 -20.025 25.487 1.00 65.31 502 ALA A CA 1
ATOM 3858 C C . ALA A 1 502 ? -13.478 -19.157 24.446 1.00 65.31 502 ALA A C 1
ATOM 3860 O O . ALA A 1 502 ? -14.708 -19.077 24.455 1.00 65.31 502 ALA A O 1
ATOM 3861 N N . SER A 1 503 ? -12.725 -18.546 23.527 1.00 69.81 503 SER A N 1
ATOM 3862 C CA . SER A 1 503 ? -13.275 -17.778 22.404 1.00 69.81 503 SER A CA 1
ATOM 3863 C C . SER A 1 503 ? -14.001 -18.674 21.394 1.00 69.81 503 SER A C 1
ATOM 3865 O O . SER A 1 503 ? -15.113 -18.344 20.989 1.00 69.81 503 SER A O 1
ATOM 3867 N N . GLU A 1 504 ? -13.460 -19.855 21.081 1.00 72.75 504 GLU A N 1
ATOM 3868 C CA . GLU A 1 504 ? -14.131 -20.850 20.233 1.00 72.75 504 GLU A CA 1
ATOM 3869 C C . GLU A 1 504 ? -15.432 -21.361 20.875 1.00 72.75 504 GLU A C 1
ATOM 3871 O O . GLU A 1 504 ? -16.473 -21.441 20.220 1.00 72.75 504 GLU A O 1
ATOM 3876 N N . ALA A 1 505 ? -15.424 -21.621 22.188 1.00 71.06 505 ALA A N 1
ATOM 3877 C CA . ALA A 1 505 ? -16.636 -21.996 22.917 1.00 71.06 505 ALA A CA 1
ATOM 3878 C C . ALA A 1 505 ? -17.702 -20.883 22.914 1.00 71.06 505 ALA A C 1
ATOM 3880 O O . ALA A 1 505 ? -18.898 -21.178 22.817 1.00 71.06 505 ALA A O 1
ATOM 3881 N N . ALA A 1 506 ? -17.287 -19.615 23.010 1.00 76.56 506 ALA A N 1
ATOM 3882 C CA . ALA A 1 506 ? -18.186 -18.469 22.908 1.00 76.56 506 ALA A CA 1
ATOM 3883 C C . ALA A 1 506 ? -18.782 -18.341 21.498 1.00 76.56 506 ALA A C 1
ATOM 3885 O O . ALA A 1 506 ? -19.969 -18.048 21.369 1.00 76.56 506 ALA A O 1
ATOM 3886 N N . ASP A 1 507 ? -17.996 -18.614 20.454 1.00 79.94 507 ASP A N 1
ATOM 3887 C CA . ASP A 1 507 ? -18.444 -18.559 19.062 1.00 79.94 507 ASP A CA 1
ATOM 3888 C C . ASP A 1 507 ? -19.478 -19.646 18.749 1.00 79.94 507 ASP A C 1
ATOM 3890 O O . ASP A 1 507 ? -20.539 -19.332 18.210 1.00 79.94 507 ASP A O 1
ATOM 3894 N N . ILE A 1 508 ? -19.233 -20.890 19.178 1.00 78.00 508 ILE A N 1
ATOM 3895 C CA . ILE A 1 508 ? -20.191 -22.001 19.034 1.00 78.00 508 ILE A CA 1
ATOM 3896 C C . ILE A 1 508 ? -21.502 -21.692 19.769 1.00 78.00 508 ILE A C 1
ATOM 3898 O O . ILE A 1 508 ? -22.592 -22.017 19.291 1.00 78.00 508 ILE A O 1
ATOM 3902 N N . LEU A 1 509 ? -21.411 -21.099 20.963 1.00 78.31 509 LEU A N 1
ATOM 3903 C CA . LEU A 1 509 ? -22.591 -20.748 21.746 1.00 78.31 509 LEU A CA 1
ATOM 3904 C C . LEU A 1 509 ? -23.361 -19.582 21.107 1.00 78.31 509 LEU A C 1
ATOM 3906 O O . LEU A 1 509 ? -24.586 -19.643 21.028 1.00 78.31 509 LEU A O 1
ATOM 3910 N N . TRP A 1 510 ? -22.663 -18.556 20.613 1.00 85.75 510 TRP A N 1
ATOM 3911 C CA . TRP A 1 510 ? -23.292 -17.410 19.958 1.00 85.75 510 TRP A CA 1
ATOM 3912 C C . TRP A 1 510 ? -23.957 -17.792 18.638 1.00 85.75 510 TRP A C 1
ATOM 3914 O O . TRP A 1 510 ? -25.070 -17.349 18.386 1.00 85.75 510 TRP A O 1
ATOM 3924 N N . GLU A 1 511 ? -23.327 -18.648 17.829 1.00 82.06 511 GLU A N 1
ATOM 3925 C CA . GLU A 1 511 ? -23.914 -19.155 16.583 1.00 82.06 511 GLU A CA 1
ATOM 3926 C C . GLU A 1 511 ? -25.276 -19.810 16.845 1.00 82.06 511 GLU A C 1
ATOM 3928 O O . GLU A 1 511 ? -26.249 -19.504 16.160 1.00 82.06 511 GLU A O 1
ATOM 3933 N N . LYS A 1 512 ? -25.386 -20.625 17.903 1.00 74.44 512 LYS A N 1
ATOM 3934 C CA . LYS A 1 512 ? -26.666 -21.218 18.317 1.00 74.44 512 LYS A CA 1
ATOM 3935 C C . LYS A 1 512 ? -27.682 -20.143 18.708 1.00 74.44 512 LYS A C 1
ATOM 3937 O O . LYS A 1 512 ? -28.801 -20.165 18.212 1.00 74.44 512 LYS A O 1
ATOM 3942 N N . VAL A 1 513 ? -27.311 -19.186 19.558 1.00 75.50 513 VAL A N 1
ATOM 3943 C CA . VAL A 1 513 ? -28.226 -18.109 19.986 1.00 75.50 513 VAL A CA 1
ATOM 3944 C C . VAL A 1 513 ? -28.696 -17.247 18.806 1.00 75.50 513 VAL A C 1
ATOM 3946 O O . VAL A 1 513 ? -29.864 -16.872 18.766 1.00 75.50 513 VAL A O 1
ATOM 3949 N N . ASP A 1 514 ? -27.825 -16.962 17.837 1.00 73.94 514 ASP A N 1
ATOM 3950 C CA . ASP A 1 514 ? -28.151 -16.161 16.650 1.00 73.94 514 ASP A CA 1
ATOM 3951 C C . ASP A 1 514 ? -29.097 -16.917 15.697 1.00 73.94 514 ASP A C 1
ATOM 3953 O O . ASP A 1 514 ? -30.090 -16.356 15.236 1.00 73.94 514 ASP A O 1
ATOM 3957 N N . LEU A 1 515 ? -28.864 -18.220 15.483 1.00 68.00 515 LEU A N 1
ATOM 3958 C CA . LEU A 1 515 ? -29.757 -19.104 14.719 1.00 68.00 515 LEU A CA 1
ATOM 3959 C C . LEU A 1 515 ? -31.154 -19.203 15.356 1.00 68.00 515 LEU A C 1
ATOM 3961 O O . LEU A 1 515 ? -32.159 -18.935 14.696 1.00 68.00 515 LEU A O 1
ATOM 3965 N N . PHE A 1 516 ? -31.229 -19.525 16.650 1.00 62.00 516 PHE A N 1
ATOM 3966 C CA . PHE A 1 516 ? -32.506 -19.705 17.356 1.00 62.00 516 PHE A CA 1
ATOM 3967 C C . PHE A 1 516 ? -33.206 -18.375 17.701 1.00 62.00 516 PHE A C 1
ATOM 3969 O O . PHE A 1 516 ? -34.416 -18.344 17.915 1.00 62.00 516 PHE A O 1
ATOM 3976 N N . GLY A 1 517 ? -32.480 -17.252 17.707 1.00 57.03 517 GLY A N 1
ATOM 3977 C CA . GLY A 1 517 ? -33.039 -15.908 17.880 1.00 57.03 517 GLY A CA 1
ATOM 3978 C C . GLY A 1 517 ? -33.845 -15.399 16.677 1.00 57.03 517 GLY A C 1
ATOM 3979 O O . GLY A 1 517 ? -34.697 -14.517 16.831 1.00 57.03 517 GLY A O 1
ATOM 3980 N N . VAL A 1 518 ? -33.596 -15.950 15.484 1.00 51.59 518 VAL A N 1
ATOM 3981 C CA . VAL A 1 518 ? -34.284 -15.593 14.230 1.00 51.59 518 VAL A CA 1
ATOM 3982 C C . VAL A 1 518 ? -35.571 -16.404 14.038 1.00 51.59 518 VAL A C 1
ATOM 3984 O O . VAL A 1 518 ? -36.569 -15.863 13.554 1.00 51.59 518 VAL A O 1
ATOM 3987 N N . GLU A 1 519 ? -35.590 -17.661 14.479 1.00 51.38 519 GLU A N 1
ATOM 3988 C CA . GLU A 1 519 ? -36.735 -18.574 14.387 1.00 51.38 519 GLU A CA 1
ATOM 3989 C C . GLU A 1 519 ? -37.464 -18.653 15.739 1.00 51.38 519 GLU A C 1
ATOM 3991 O O . GLU A 1 519 ? -37.354 -19.613 16.496 1.00 51.38 519 GLU A O 1
ATOM 3996 N N . ALA A 1 520 ? -38.204 -17.593 16.078 1.00 44.50 520 ALA A N 1
ATOM 3997 C CA . ALA A 1 520 ? -38.986 -17.522 17.313 1.00 44.50 520 ALA A CA 1
ATOM 3998 C C . ALA A 1 520 ? -40.113 -18.580 17.320 1.00 44.50 520 ALA A C 1
ATOM 4000 O O . ALA A 1 520 ? -41.224 -18.324 16.852 1.00 44.50 520 ALA A O 1
ATOM 4001 N N . GLY A 1 521 ? -39.811 -19.770 17.840 1.00 48.78 521 GLY A N 1
ATOM 4002 C CA . GLY A 1 521 ? -40.755 -20.882 17.984 1.00 48.78 521 GLY A CA 1
ATOM 4003 C C . GLY A 1 521 ? -40.222 -22.117 18.722 1.00 48.78 521 GLY A C 1
ATOM 4004 O O . GLY A 1 521 ? -41.031 -22.921 19.180 1.00 48.78 521 GLY A O 1
ATOM 4005 N N . GLU A 1 522 ? -38.902 -22.268 18.893 1.00 50.84 522 GLU A N 1
ATOM 4006 C CA . GLU A 1 522 ? -38.296 -23.503 19.418 1.00 50.84 522 GLU A CA 1
ATOM 4007 C C . GLU A 1 522 ? -37.380 -23.275 20.641 1.00 50.84 522 GLU A C 1
ATOM 4009 O O . GLU A 1 522 ? -36.196 -23.602 20.641 1.00 50.84 522 GLU A O 1
ATOM 4014 N N . GLU A 1 523 ? -37.938 -22.771 21.750 1.00 49.19 523 GLU A N 1
ATOM 4015 C CA . GLU A 1 523 ? -37.234 -22.668 23.052 1.00 49.19 523 GLU A CA 1
ATOM 4016 C C . GLU A 1 523 ? -36.662 -24.025 23.536 1.00 49.19 523 GLU A C 1
ATOM 4018 O O . GLU A 1 523 ? -35.679 -24.079 24.277 1.00 49.19 523 GLU A O 1
ATOM 4023 N N . GLY A 1 524 ? -37.261 -25.141 23.097 1.00 48.62 524 GLY A N 1
ATOM 4024 C CA . GLY A 1 524 ? -36.890 -26.501 23.497 1.00 48.62 524 GLY A CA 1
ATOM 4025 C C . GLY A 1 524 ? -35.651 -27.091 22.809 1.00 48.62 524 GLY A C 1
ATOM 4026 O O . GLY A 1 524 ? -35.079 -28.046 23.344 1.00 48.62 524 GLY A O 1
ATOM 4027 N N . GLU A 1 525 ? -35.213 -26.558 21.660 1.00 50.62 525 GLU A N 1
ATOM 4028 C CA . GLU A 1 525 ? -34.047 -27.085 20.925 1.00 50.62 525 GLU A CA 1
ATOM 4029 C C . GLU A 1 525 ? -32.717 -26.440 21.335 1.00 50.62 525 GLU A C 1
ATOM 4031 O O . GLU A 1 525 ? -31.702 -27.143 21.377 1.00 50.62 525 GLU A O 1
ATOM 4036 N N . LEU A 1 526 ? -32.708 -25.170 21.767 1.00 52.19 526 LEU A N 1
ATOM 4037 C CA . LEU A 1 526 ? -31.495 -24.504 22.270 1.00 52.19 526 LEU A CA 1
ATOM 4038 C C . LEU A 1 526 ? -30.887 -25.271 23.465 1.00 52.19 526 LEU A C 1
ATOM 4040 O O . LEU A 1 526 ? -29.680 -25.513 23.514 1.00 52.19 526 LEU A O 1
ATOM 4044 N N . VAL A 1 527 ? -31.735 -25.732 24.393 1.00 48.81 527 VAL A N 1
ATOM 4045 C CA . VAL A 1 527 ? -31.331 -26.509 25.583 1.00 48.81 527 VAL A CA 1
ATOM 4046 C C . VAL A 1 527 ? -30.818 -27.910 25.218 1.00 48.81 527 VAL A C 1
ATOM 4048 O O . VAL A 1 527 ? -29.966 -28.450 25.918 1.00 48.81 527 VAL A O 1
ATOM 4051 N N . ARG A 1 528 ? -31.294 -28.510 24.115 1.00 48.47 528 ARG A N 1
ATOM 4052 C CA . ARG A 1 528 ? -30.811 -29.821 23.634 1.00 48.47 528 ARG A CA 1
ATOM 4053 C C . ARG A 1 528 ? -29.513 -29.716 22.836 1.00 48.47 528 ARG A C 1
ATOM 4055 O O . ARG A 1 528 ? -28.700 -30.635 22.889 1.00 48.47 528 ARG A O 1
ATOM 4062 N N . GLY A 1 529 ? -29.312 -28.615 22.110 1.00 50.19 529 GLY A N 1
ATOM 4063 C CA . GLY A 1 529 ? -28.102 -28.364 21.329 1.00 50.19 529 GLY A CA 1
ATOM 4064 C C . GLY A 1 529 ? -26.897 -27.953 22.179 1.00 50.19 529 GLY A C 1
ATOM 4065 O O . GLY A 1 529 ? -25.753 -28.191 21.782 1.00 50.19 529 GLY A O 1
ATOM 4066 N N . ILE A 1 530 ? -27.115 -27.343 23.346 1.00 55.91 530 ILE A N 1
ATOM 4067 C CA . ILE A 1 530 ? -26.070 -27.011 24.323 1.00 55.91 530 ILE A CA 1
ATOM 4068 C C . ILE A 1 530 ? -25.959 -28.185 25.306 1.00 55.91 530 ILE A C 1
ATOM 4070 O O . ILE A 1 530 ? -26.521 -28.160 26.397 1.00 55.91 530 ILE A O 1
ATOM 4074 N N . GLY A 1 531 ? -25.286 -29.265 24.904 1.00 53.00 531 GLY A N 1
ATOM 4075 C CA . GLY A 1 531 ? -25.017 -30.382 25.814 1.00 53.00 531 GLY A CA 1
ATOM 4076 C C . GLY A 1 531 ? -24.312 -29.910 27.104 1.00 53.00 531 GLY A C 1
ATOM 4077 O O . GLY A 1 531 ? -23.543 -28.948 27.058 1.00 53.00 531 GLY A O 1
ATOM 4078 N N . PRO A 1 532 ? -24.540 -30.567 28.258 1.00 52.09 532 PRO A N 1
ATOM 4079 C CA . PRO A 1 532 ? -23.913 -30.195 29.533 1.00 52.09 532 PRO A CA 1
ATOM 4080 C C . PRO A 1 532 ? -22.396 -30.451 29.562 1.00 52.09 532 PRO A C 1
ATOM 4082 O O . PRO A 1 532 ? -21.713 -29.988 30.473 1.00 52.09 532 PRO A O 1
ATOM 4085 N N . GLU A 1 533 ? -21.869 -31.183 28.580 1.00 50.88 533 GLU A N 1
ATOM 4086 C CA . GLU A 1 533 ? -20.460 -31.551 28.479 1.00 50.88 533 GLU A CA 1
ATOM 4087 C C . GLU A 1 533 ? -19.718 -30.549 27.581 1.00 50.88 533 GLU A C 1
ATOM 4089 O O . GLU A 1 533 ? -19.749 -30.636 26.354 1.00 50.88 533 GLU A O 1
ATOM 4094 N N . GLY A 1 534 ? -19.092 -29.545 28.204 1.00 63.12 534 GLY A N 1
ATOM 4095 C CA . GLY A 1 534 ? -18.278 -28.531 27.528 1.00 63.12 534 GLY A CA 1
ATOM 4096 C C . GLY A 1 534 ? -18.136 -27.229 28.325 1.00 63.12 534 GLY A C 1
ATOM 4097 O O . GLY A 1 534 ? -18.902 -26.960 29.252 1.00 63.12 534 GLY A O 1
ATOM 4098 N N . VAL A 1 535 ? -17.163 -26.393 27.941 1.00 62.97 535 VAL A N 1
ATOM 4099 C CA . VAL A 1 535 ? -16.851 -25.109 28.605 1.00 62.97 535 VAL A CA 1
ATOM 4100 C C . VAL A 1 535 ? -18.082 -24.186 28.660 1.00 62.97 535 VAL A C 1
ATOM 4102 O O . VAL A 1 535 ? -18.368 -23.587 29.694 1.00 62.97 535 VAL A O 1
ATOM 4105 N N . SER A 1 536 ? -18.874 -24.124 27.586 1.00 64.56 536 SER A N 1
ATOM 4106 C CA . SER A 1 536 ? -20.100 -23.315 27.513 1.00 64.56 536 SER A CA 1
ATOM 4107 C C . SER A 1 536 ? -21.196 -23.774 28.486 1.00 64.56 536 SER A C 1
ATOM 4109 O O . SER A 1 536 ? -21.799 -22.946 29.174 1.00 64.56 536 SER A O 1
ATOM 4111 N N . GLY A 1 537 ? -21.436 -25.086 28.586 1.00 65.31 537 GLY A N 1
ATOM 4112 C CA . GLY A 1 537 ? -22.433 -25.675 29.486 1.00 65.31 537 GLY A CA 1
ATOM 4113 C C . GLY A 1 537 ? -22.095 -25.436 30.959 1.00 65.31 537 GLY A C 1
ATOM 4114 O O . GLY A 1 537 ? -22.972 -25.091 31.754 1.00 65.31 537 GLY A O 1
ATOM 4115 N N . TYR A 1 538 ? -20.807 -25.518 31.303 1.00 67.56 538 TYR A N 1
ATOM 4116 C CA . TYR A 1 538 ? -20.306 -25.178 32.633 1.00 67.56 538 TYR A CA 1
ATOM 4117 C C . TYR A 1 538 ? -20.580 -23.710 32.999 1.00 67.56 538 TYR A C 1
ATOM 4119 O O . TYR A 1 538 ? -21.146 -23.441 34.063 1.00 67.56 538 TYR A O 1
ATOM 4127 N N . TYR A 1 539 ? -20.247 -22.760 32.115 1.00 66.75 539 TYR A N 1
ATOM 4128 C CA . TYR A 1 539 ? -20.489 -21.330 32.356 1.00 66.75 539 TYR A CA 1
ATOM 4129 C C . TYR A 1 539 ? -21.980 -21.020 32.542 1.00 66.75 539 TYR A C 1
ATOM 4131 O O . TYR A 1 539 ? -22.346 -20.312 33.481 1.00 66.75 539 TYR A O 1
ATOM 4139 N N . LEU A 1 540 ? -22.855 -21.600 31.715 1.00 71.25 540 LEU A N 1
ATOM 4140 C CA . LEU A 1 540 ? -24.308 -21.441 31.853 1.00 71.25 540 LEU A CA 1
ATOM 4141 C C . LEU A 1 540 ? -24.825 -21.988 33.186 1.00 71.25 540 LEU A C 1
ATOM 4143 O O . LEU A 1 540 ? -25.587 -21.313 33.883 1.00 71.25 540 LEU A O 1
ATOM 4147 N N . GLN A 1 541 ? -24.383 -23.187 33.578 1.00 69.12 541 GLN A N 1
ATOM 4148 C CA . GLN A 1 541 ? -24.784 -23.793 34.846 1.00 69.12 541 GLN A CA 1
ATOM 4149 C C . GLN A 1 541 ? -24.302 -22.962 36.042 1.00 69.12 541 GLN A C 1
ATOM 4151 O O . GLN A 1 541 ? -25.032 -22.802 37.023 1.00 69.12 541 GLN A O 1
ATOM 4156 N N . ARG A 1 542 ? -23.087 -22.413 35.964 1.00 67.69 542 ARG A N 1
ATOM 4157 C CA . ARG A 1 542 ? -22.489 -21.589 37.017 1.00 67.69 542 ARG A CA 1
ATOM 4158 C C . ARG A 1 542 ? -23.215 -20.255 37.177 1.00 67.69 542 ARG A C 1
ATOM 4160 O O . ARG A 1 542 ? -23.643 -19.944 38.287 1.00 67.69 542 ARG A O 1
ATOM 4167 N N . ILE A 1 543 ? -23.448 -19.527 36.083 1.00 70.56 543 ILE A N 1
ATOM 4168 C CA . ILE A 1 543 ? -24.208 -18.269 36.118 1.00 70.56 543 ILE A CA 1
ATOM 4169 C C . ILE A 1 543 ? -25.632 -18.528 36.637 1.00 70.56 543 ILE A C 1
ATOM 4171 O O . ILE A 1 543 ? -26.110 -17.818 37.525 1.00 70.56 543 ILE A O 1
ATOM 4175 N N . GLY A 1 544 ? -26.278 -19.606 36.180 1.00 69.69 544 GLY A N 1
ATOM 4176 C CA . GLY A 1 544 ? -27.593 -20.021 36.673 1.00 69.69 544 GLY A CA 1
ATOM 4177 C C . GLY A 1 544 ? -27.627 -20.296 38.184 1.00 69.69 544 GLY A C 1
ATOM 4178 O O . GLY A 1 544 ? -28.566 -19.879 38.865 1.00 69.69 544 GLY A O 1
ATOM 4179 N N . ARG A 1 545 ? -26.590 -20.939 38.748 1.00 68.94 545 ARG A N 1
ATOM 4180 C CA . ARG A 1 545 ? -26.468 -21.138 40.208 1.00 68.94 545 ARG A CA 1
ATOM 4181 C C . ARG A 1 545 ? -26.360 -19.815 40.955 1.00 68.94 545 ARG A C 1
ATOM 4183 O O . ARG A 1 545 ? -27.013 -19.660 41.983 1.00 68.94 545 ARG A O 1
ATOM 4190 N N . THR A 1 546 ? -25.590 -18.864 40.441 1.00 66.31 546 THR A N 1
ATOM 4191 C CA . THR A 1 546 ? -25.405 -17.572 41.114 1.00 66.31 546 THR A CA 1
ATOM 4192 C C . THR A 1 546 ? -26.629 -16.676 41.074 1.00 66.31 546 THR A C 1
ATOM 4194 O O . THR A 1 546 ? -26.949 -16.054 42.084 1.00 66.31 546 THR A O 1
ATOM 4197 N N . ILE A 1 547 ? -27.388 -16.6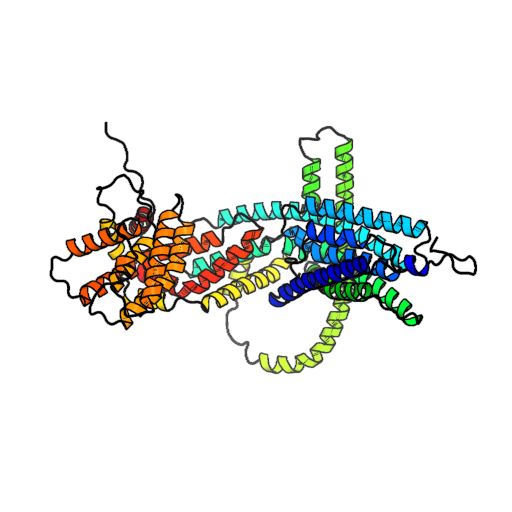94 39.976 1.00 68.50 547 ILE A N 1
ATOM 4198 C CA . ILE A 1 547 ? -28.704 -16.045 39.914 1.00 68.50 547 ILE A CA 1
ATOM 4199 C C . ILE A 1 547 ? -29.621 -16.637 40.996 1.00 68.50 547 ILE A C 1
ATOM 4201 O O . ILE A 1 547 ? -30.257 -15.908 41.753 1.00 68.50 547 ILE A O 1
ATOM 4205 N N . ARG A 1 548 ? -29.622 -17.969 41.137 1.00 68.50 548 ARG A N 1
ATOM 4206 C CA . ARG A 1 548 ? -30.450 -18.685 42.118 1.00 68.50 548 ARG A CA 1
ATOM 4207 C C . ARG A 1 548 ? -30.040 -18.451 43.577 1.00 68.50 548 ARG A C 1
ATOM 4209 O O . ARG A 1 548 ? -30.897 -18.517 44.454 1.00 68.50 548 ARG A O 1
ATOM 4216 N N . GLN A 1 549 ? -28.752 -18.240 43.848 1.00 66.12 549 GLN A N 1
ATOM 4217 C CA . GLN A 1 549 ? -28.229 -17.956 45.191 1.00 66.12 549 GLN A CA 1
ATOM 4218 C C . GLN A 1 549 ? -28.470 -16.505 45.624 1.00 66.12 549 GLN A C 1
ATOM 4220 O O . GLN A 1 549 ? -28.641 -16.259 46.815 1.00 66.12 549 GLN A O 1
ATOM 4225 N N . ARG A 1 550 ? -28.483 -15.561 44.675 1.00 62.69 550 ARG A N 1
ATOM 4226 C CA . ARG A 1 550 ? -28.660 -14.129 44.946 1.00 62.69 550 ARG A CA 1
ATOM 4227 C C . ARG A 1 550 ? -30.103 -13.774 45.309 1.00 62.69 550 ARG A C 1
ATOM 4229 O O . ARG A 1 550 ? -30.311 -13.083 46.300 1.00 62.69 550 ARG A O 1
ATOM 4236 N N . ASP A 1 551 ? -31.076 -14.282 44.555 1.00 59.38 551 ASP A N 1
ATOM 4237 C CA . ASP A 1 551 ? -32.485 -13.887 44.684 1.00 59.38 551 ASP A CA 1
ATOM 4238 C C . ASP A 1 551 ? -33.366 -15.073 45.079 1.00 59.38 551 ASP A C 1
ATOM 4240 O O . ASP A 1 551 ? -34.052 -15.684 44.259 1.00 59.38 551 ASP A O 1
ATOM 4244 N N . GLY A 1 552 ? -33.334 -15.428 46.365 1.00 52.00 552 GLY A N 1
ATOM 4245 C CA . GLY A 1 552 ? -34.170 -16.481 46.933 1.00 52.00 552 GLY A CA 1
ATOM 4246 C C . GLY A 1 552 ? -35.641 -16.386 46.493 1.00 52.00 552 GLY A C 1
ATOM 4247 O O . GLY A 1 552 ? -36.389 -15.559 46.988 1.00 52.00 552 GLY A O 1
ATOM 4248 N N . LYS A 1 553 ? -36.037 -17.296 45.596 1.00 50.09 553 LYS A N 1
ATOM 4249 C CA . LYS A 1 553 ? -37.400 -17.709 45.203 1.00 50.09 553 LYS A CA 1
ATOM 4250 C C . LYS A 1 553 ? -38.398 -16.686 44.628 1.00 50.09 553 LYS A C 1
ATOM 4252 O O . LYS A 1 553 ? -39.295 -17.167 43.946 1.00 50.09 553 LYS A O 1
ATOM 4257 N N . ASP A 1 554 ? -38.229 -15.371 44.762 1.00 54.19 554 ASP A N 1
ATOM 4258 C CA . ASP A 1 554 ? -39.259 -14.397 44.343 1.00 54.19 554 ASP A CA 1
ATOM 4259 C C . ASP A 1 554 ? -38.740 -13.333 43.353 1.00 54.19 554 ASP A C 1
ATOM 4261 O O . ASP A 1 554 ? -38.774 -12.134 43.636 1.00 54.19 554 ASP A O 1
ATOM 4265 N N . LEU A 1 555 ? -38.257 -13.749 42.175 1.00 62.16 555 LEU A N 1
ATOM 4266 C CA . LEU A 1 555 ? -37.909 -12.812 41.100 1.00 62.16 555 LEU A CA 1
ATOM 4267 C C . LEU A 1 555 ? -38.930 -12.893 39.959 1.00 62.16 555 LEU A C 1
ATOM 4269 O O . LEU A 1 555 ? -38.993 -13.888 39.237 1.00 62.16 555 LEU A O 1
ATOM 4273 N N . GLU A 1 556 ? -39.714 -11.825 39.794 1.00 76.19 556 GLU A N 1
ATOM 4274 C CA . GLU A 1 556 ? -40.554 -11.619 38.610 1.00 76.19 556 GLU A CA 1
ATOM 4275 C C . GLU A 1 556 ? -39.678 -11.676 37.338 1.00 76.19 556 GLU A C 1
ATOM 4277 O O . GLU A 1 556 ? -38.588 -11.082 37.334 1.00 76.19 556 GLU A O 1
ATOM 4282 N N . PRO A 1 557 ? -40.116 -12.343 36.249 1.00 76.31 557 PRO A N 1
ATOM 4283 C CA . PRO A 1 557 ? -39.330 -12.503 35.019 1.00 76.31 557 PRO A CA 1
ATOM 4284 C C . PRO A 1 557 ? -38.780 -11.182 34.459 1.00 76.31 557 PRO A C 1
ATOM 4286 O O . PRO A 1 557 ? -37.646 -11.119 33.984 1.00 76.31 557 PRO A O 1
ATOM 4289 N N . GLU A 1 558 ? -39.545 -10.097 34.592 1.00 79.19 558 GLU A N 1
ATOM 4290 C CA . GLU A 1 558 ? -39.148 -8.745 34.184 1.00 79.19 558 GLU A CA 1
ATOM 4291 C C . GLU A 1 558 ? -37.992 -8.174 35.024 1.00 79.19 558 GLU A C 1
ATOM 4293 O O . GLU A 1 558 ? -37.132 -7.453 34.511 1.00 79.19 558 GLU A O 1
ATOM 4298 N N . GLY A 1 559 ? -37.953 -8.493 36.322 1.00 81.44 559 GLY A N 1
ATOM 4299 C CA . GLY A 1 559 ? -36.877 -8.098 37.230 1.00 81.44 559 GLY A CA 1
ATOM 4300 C C . GLY A 1 559 ? -35.574 -8.826 36.911 1.00 81.44 559 GLY A C 1
ATOM 4301 O O . GLY A 1 559 ? -34.519 -8.190 36.840 1.00 81.44 559 GLY A O 1
ATOM 4302 N N . LEU A 1 560 ? -35.663 -10.133 36.632 1.00 82.19 560 LEU A N 1
ATOM 4303 C CA . LEU A 1 560 ? -34.524 -10.939 36.188 1.00 82.19 560 LEU A CA 1
ATOM 4304 C C . LEU A 1 560 ? -33.967 -10.437 34.853 1.00 82.19 560 LEU A C 1
ATOM 4306 O O . LEU A 1 560 ? -32.755 -10.267 34.713 1.00 82.19 560 LEU A O 1
ATOM 4310 N N . PHE A 1 561 ? -34.851 -10.164 33.890 1.00 85.12 561 PHE A N 1
ATOM 4311 C CA . PHE A 1 561 ? -34.474 -9.630 32.585 1.00 85.12 561 PHE A CA 1
ATOM 4312 C C . PHE A 1 561 ? -33.731 -8.299 32.718 1.00 85.12 561 PHE A C 1
ATOM 4314 O O . PHE A 1 561 ? -32.625 -8.159 32.200 1.00 85.12 561 PHE A O 1
ATOM 4321 N N . ARG A 1 562 ? -34.278 -7.349 33.490 1.00 85.50 562 ARG A N 1
ATOM 4322 C CA . ARG A 1 562 ? -33.626 -6.055 33.745 1.00 85.50 562 ARG A CA 1
ATOM 4323 C C . ARG A 1 562 ? -32.244 -6.234 34.368 1.00 85.50 562 ARG A C 1
ATOM 4325 O O . ARG A 1 562 ? -31.288 -5.599 33.929 1.00 85.50 562 ARG A O 1
ATOM 4332 N N . TRP A 1 563 ? -32.124 -7.124 35.354 1.00 84.38 563 TRP A N 1
ATOM 4333 C CA . TRP A 1 563 ? -30.841 -7.415 35.983 1.00 84.38 563 TRP A CA 1
ATOM 4334 C C . TRP A 1 563 ? -29.830 -7.985 34.978 1.00 84.38 563 TRP A C 1
ATOM 4336 O O . TRP A 1 563 ? -28.687 -7.536 34.953 1.00 84.38 563 TRP A O 1
ATOM 4346 N N . LEU A 1 564 ? -30.225 -8.921 34.115 1.00 85.50 564 LEU A N 1
ATOM 4347 C CA . LEU A 1 564 ? -29.325 -9.455 33.092 1.00 85.50 564 LEU A CA 1
ATOM 4348 C C . LEU A 1 564 ? -28.912 -8.398 32.067 1.00 85.50 564 LEU A C 1
ATOM 4350 O O . LEU A 1 564 ? -27.729 -8.329 31.745 1.00 85.50 564 LEU A O 1
ATOM 4354 N N . CYS A 1 565 ? -29.836 -7.553 31.599 1.00 86.56 565 CYS A N 1
ATOM 4355 C CA . CYS A 1 565 ? -29.522 -6.464 30.671 1.00 86.56 565 CYS A CA 1
ATOM 4356 C C . CYS A 1 565 ? -28.454 -5.526 31.241 1.00 86.56 565 CYS A C 1
ATOM 4358 O O . CYS A 1 565 ? -27.473 -5.225 30.561 1.00 86.56 565 CYS A O 1
ATOM 4360 N N . GLU A 1 566 ? -28.609 -5.102 32.498 1.00 86.62 566 GLU A N 1
ATOM 4361 C CA . GLU A 1 566 ? -27.632 -4.232 33.154 1.00 86.62 566 GLU A CA 1
ATOM 4362 C C . GLU A 1 566 ? -26.280 -4.938 33.353 1.00 86.62 566 GLU A C 1
ATOM 4364 O O . GLU A 1 566 ? -25.230 -4.338 33.140 1.00 86.62 566 GLU A O 1
ATOM 4369 N N . THR A 1 567 ? -26.277 -6.227 33.712 1.00 84.31 567 THR A N 1
ATOM 4370 C CA . THR A 1 567 ? -25.035 -7.004 33.869 1.00 84.31 567 THR A CA 1
ATOM 4371 C C . THR A 1 567 ? -24.310 -7.187 32.531 1.00 84.31 567 THR A C 1
ATOM 4373 O O . THR A 1 567 ? -23.098 -7.001 32.468 1.00 84.31 567 THR A O 1
ATOM 4376 N N . ILE A 1 568 ? -25.032 -7.494 31.450 1.00 87.00 568 ILE A N 1
ATOM 4377 C CA . ILE A 1 568 ? -24.472 -7.614 30.095 1.00 87.00 568 ILE A CA 1
ATOM 4378 C C . ILE A 1 568 ? -23.884 -6.277 29.638 1.00 87.00 568 ILE A C 1
ATOM 4380 O O . ILE A 1 568 ? -22.753 -6.240 29.156 1.00 87.00 568 ILE A O 1
ATOM 4384 N N . ALA A 1 569 ? -24.627 -5.180 29.807 1.00 88.94 569 ALA A N 1
ATOM 4385 C CA . ALA A 1 569 ? -24.166 -3.849 29.430 1.00 88.94 569 ALA A CA 1
ATOM 4386 C C . ALA A 1 569 ? -22.924 -3.424 30.225 1.00 88.94 569 ALA A C 1
ATOM 4388 O O . ALA A 1 569 ? -22.013 -2.828 29.655 1.00 88.94 569 ALA A O 1
ATOM 4389 N N . ASP A 1 570 ? -22.848 -3.774 31.509 1.00 85.38 570 ASP A N 1
ATOM 4390 C CA . ASP A 1 570 ? -21.685 -3.494 32.348 1.00 85.38 570 ASP A CA 1
ATOM 4391 C C . ASP A 1 570 ? -20.456 -4.324 31.952 1.00 85.38 570 ASP A C 1
ATOM 4393 O O . ASP A 1 570 ? -19.358 -3.774 31.869 1.00 85.38 570 ASP A O 1
ATOM 4397 N N . VAL A 1 571 ? -20.624 -5.619 31.654 1.00 83.69 571 VAL A N 1
ATOM 4398 C CA . VAL A 1 571 ? -19.535 -6.492 31.170 1.00 83.69 571 VAL A CA 1
ATOM 4399 C C . VAL A 1 571 ? -19.010 -6.004 29.818 1.00 83.69 571 VAL A C 1
ATOM 4401 O O . VAL A 1 571 ? -17.800 -5.845 29.649 1.00 83.69 571 VAL A O 1
ATOM 4404 N N . LEU A 1 572 ? -19.910 -5.701 28.876 1.00 87.50 572 LEU A N 1
ATOM 4405 C CA . LEU A 1 572 ? -19.553 -5.112 27.584 1.00 87.50 572 LEU A CA 1
ATOM 4406 C C . LEU A 1 572 ? -18.847 -3.766 27.770 1.00 87.50 572 LEU A C 1
ATOM 4408 O O . LEU A 1 572 ? -17.785 -3.546 27.196 1.00 87.50 572 LEU A O 1
ATOM 4412 N N . GLY A 1 573 ? -19.407 -2.875 28.588 1.00 86.25 573 GLY A N 1
ATOM 4413 C CA . GLY A 1 573 ? -18.844 -1.558 28.865 1.00 86.25 573 GLY A CA 1
ATOM 4414 C C . GLY A 1 573 ? -17.430 -1.639 29.433 1.00 86.25 573 GLY A C 1
ATOM 4415 O O . GLY A 1 573 ? -16.526 -1.006 28.890 1.00 86.25 573 GLY A O 1
ATOM 4416 N N . ALA A 1 574 ? -17.210 -2.481 30.447 1.00 81.00 574 ALA A N 1
ATOM 4417 C CA . ALA A 1 574 ? -15.894 -2.692 31.042 1.00 81.00 574 ALA A CA 1
ATOM 4418 C C . ALA A 1 574 ? -14.886 -3.272 30.042 1.00 81.00 574 ALA A C 1
ATOM 4420 O O . ALA A 1 574 ? -13.783 -2.737 29.930 1.00 81.00 574 ALA A O 1
ATOM 4421 N N . CYS A 1 575 ? -15.266 -4.287 29.258 1.00 83.06 575 CYS A N 1
ATOM 4422 C CA . CYS A 1 575 ? -14.417 -4.832 28.196 1.00 83.06 575 CYS A CA 1
ATOM 4423 C C . CYS A 1 575 ? -13.972 -3.734 27.216 1.00 83.06 575 CYS A C 1
ATOM 4425 O O . CYS A 1 575 ? -12.787 -3.584 26.907 1.00 83.06 575 CYS A O 1
ATOM 4427 N N . LEU A 1 576 ? -14.922 -2.910 26.772 1.00 86.81 576 LEU A N 1
ATOM 4428 C CA . LEU A 1 576 ? -14.700 -1.876 25.765 1.00 86.81 576 LEU A CA 1
ATOM 4429 C C . LEU A 1 576 ? -13.859 -0.697 26.266 1.00 86.81 576 LEU A C 1
ATOM 4431 O O . LEU A 1 576 ? -13.340 0.057 25.442 1.00 86.81 576 LEU A O 1
ATOM 4435 N N . THR A 1 577 ? -13.632 -0.561 27.575 1.00 79.88 577 THR A N 1
ATOM 4436 C CA . THR A 1 577 ? -12.654 0.411 28.097 1.00 79.88 577 THR A CA 1
ATOM 4437 C C . THR A 1 577 ? -11.218 0.093 27.662 1.00 79.88 577 THR A C 1
ATOM 4439 O O . THR A 1 577 ? -10.382 0.993 27.630 1.00 79.88 577 THR A O 1
ATOM 4442 N N . ASN A 1 578 ? -10.944 -1.144 27.228 1.00 80.12 578 ASN A N 1
ATOM 4443 C CA . ASN A 1 578 ? -9.668 -1.544 26.631 1.00 80.12 578 ASN A CA 1
ATOM 4444 C C . ASN A 1 578 ? -9.552 -1.200 25.137 1.00 80.12 578 ASN A C 1
ATOM 4446 O O . ASN A 1 578 ? -8.464 -1.274 24.564 1.00 80.12 578 ASN A O 1
ATOM 4450 N N . LEU A 1 579 ? -10.644 -0.795 24.480 1.00 85.31 579 LEU A N 1
ATOM 4451 C CA . LEU A 1 579 ? -10.664 -0.533 23.040 1.00 85.31 579 LEU A CA 1
ATOM 4452 C C . LEU A 1 579 ? -9.662 0.551 22.586 1.00 85.31 579 LEU A C 1
ATOM 4454 O O . LEU A 1 579 ? -9.062 0.383 21.525 1.00 85.31 579 LEU A O 1
ATOM 4458 N N . PRO A 1 580 ? -9.399 1.627 23.350 1.00 84.88 580 PRO A N 1
ATOM 4459 C CA . PRO A 1 580 ? -8.339 2.576 23.013 1.00 84.88 580 PRO A CA 1
ATOM 4460 C C . PRO A 1 580 ? -6.939 1.960 22.960 1.00 84.88 580 PRO A C 1
ATOM 4462 O O . PRO A 1 580 ? -6.166 2.287 22.059 1.00 84.88 580 PRO A O 1
ATOM 4465 N N . ARG A 1 581 ? -6.627 1.034 23.879 1.00 80.00 581 ARG A N 1
ATOM 4466 C CA . ARG A 1 581 ? -5.362 0.287 23.876 1.00 80.00 581 ARG A CA 1
ATOM 4467 C C . ARG A 1 581 ? -5.268 -0.598 22.639 1.00 80.00 581 ARG A C 1
ATOM 4469 O O . ARG A 1 581 ? -4.233 -0.612 21.988 1.00 80.00 581 ARG A O 1
ATOM 4476 N N . VAL A 1 582 ? -6.363 -1.258 22.264 1.00 83.44 582 VAL A N 1
ATOM 4477 C CA . VAL A 1 582 ? -6.445 -2.055 21.031 1.00 83.44 582 VAL A CA 1
ATOM 4478 C C . VAL A 1 582 ? -6.193 -1.195 19.788 1.00 83.44 582 VAL A C 1
ATOM 4480 O O . VAL A 1 582 ? -5.357 -1.546 18.964 1.00 83.44 582 VAL A O 1
ATOM 4483 N N . VAL A 1 583 ? -6.849 -0.033 19.670 1.00 86.94 583 VAL A N 1
ATOM 4484 C CA . VAL A 1 583 ? -6.626 0.916 18.558 1.00 86.94 583 VAL A CA 1
ATOM 4485 C C . VAL A 1 583 ? -5.157 1.347 18.484 1.00 86.94 583 VAL A C 1
ATOM 4487 O O . VAL A 1 583 ? -4.604 1.481 17.391 1.00 86.94 583 VAL A O 1
ATOM 4490 N N . LEU A 1 584 ? -4.519 1.568 19.636 1.00 83.38 584 LEU A N 1
ATOM 4491 C CA . LEU A 1 584 ? -3.104 1.909 19.703 1.00 83.38 584 LEU A CA 1
ATOM 4492 C C . LEU A 1 584 ? -2.213 0.731 19.281 1.00 83.38 584 LEU A C 1
ATOM 4494 O O . LEU A 1 584 ? -1.301 0.931 18.486 1.00 83.38 584 LEU A O 1
ATOM 4498 N N . MET A 1 585 ? -2.487 -0.486 19.753 1.00 81.25 585 MET A N 1
ATOM 4499 C CA . MET A 1 585 ? -1.739 -1.688 19.368 1.00 81.25 585 MET A CA 1
ATOM 4500 C C . MET A 1 585 ? -1.829 -1.955 17.859 1.00 81.25 585 MET A C 1
ATOM 4502 O O . MET A 1 585 ? -0.806 -2.235 17.243 1.00 81.25 585 MET A O 1
ATOM 4506 N N . GLU A 1 586 ? -2.995 -1.739 17.244 1.00 84.75 586 GLU A N 1
ATOM 4507 C CA . GLU A 1 586 ? -3.183 -1.804 15.782 1.00 84.75 586 GLU A CA 1
ATOM 4508 C C . GLU A 1 586 ? -2.371 -0.735 15.020 1.00 84.75 586 GLU A C 1
ATOM 4510 O O . GLU A 1 586 ? -1.967 -0.934 13.876 1.00 84.75 586 GLU A O 1
ATOM 4515 N N . CYS A 1 587 ? -2.076 0.414 15.641 1.00 83.44 587 CYS A N 1
ATOM 4516 C CA . CYS A 1 587 ? -1.160 1.402 15.056 1.00 83.44 587 CYS A CA 1
ATOM 4517 C C . CYS A 1 587 ? 0.314 0.991 15.187 1.00 83.44 587 CYS A C 1
ATOM 4519 O O . CYS A 1 587 ? 1.158 1.409 14.389 1.00 83.44 587 CYS A O 1
ATOM 4521 N N . ILE A 1 588 ? 0.637 0.212 16.218 1.00 78.19 588 ILE A N 1
ATOM 4522 C CA . ILE A 1 588 ? 1.992 -0.157 16.606 1.00 78.19 588 ILE A CA 1
ATOM 4523 C C . ILE A 1 588 ? 2.339 -1.522 15.984 1.00 78.19 588 ILE A C 1
ATOM 4525 O O . ILE A 1 588 ? 2.505 -2.532 16.660 1.00 78.19 588 ILE A O 1
ATOM 4529 N N . CYS A 1 589 ? 2.503 -1.559 14.661 1.00 68.81 589 CYS A N 1
ATOM 4530 C CA . CYS A 1 589 ? 3.014 -2.751 13.975 1.00 68.81 589 CYS A CA 1
ATOM 4531 C C . CYS A 1 589 ? 4.547 -2.715 13.859 1.00 68.81 589 CYS A C 1
ATOM 4533 O O . CYS A 1 589 ? 5.147 -1.697 13.486 1.00 68.81 589 CYS A O 1
ATOM 4535 N N . SER A 1 590 ? 5.203 -3.847 14.124 1.00 61.88 590 SER A N 1
ATOM 4536 C CA . SER A 1 590 ? 6.659 -3.980 13.968 1.00 61.88 590 SER A CA 1
ATOM 4537 C C . SER A 1 590 ? 7.068 -4.047 12.491 1.00 61.88 590 SER A C 1
ATOM 4539 O O . SER A 1 590 ? 8.033 -3.387 12.091 1.00 61.88 590 SER A O 1
ATOM 4541 N N . GLY A 1 591 ? 6.298 -4.766 11.667 1.00 67.12 591 GLY A N 1
ATOM 4542 C CA . GLY A 1 591 ? 6.556 -4.965 10.242 1.00 67.12 591 GLY A CA 1
ATOM 4543 C C . GLY A 1 591 ? 6.208 -3.749 9.383 1.00 67.12 591 GLY A C 1
ATOM 4544 O O . GLY A 1 591 ? 5.062 -3.319 9.342 1.00 67.12 591 GLY A O 1
ATOM 4545 N N . GLU A 1 592 ? 7.185 -3.219 8.639 1.00 68.62 592 GLU A N 1
ATOM 4546 C CA . GLU A 1 592 ? 6.992 -2.084 7.717 1.00 68.62 592 GLU A CA 1
ATOM 4547 C C . GLU A 1 592 ? 5.857 -2.316 6.705 1.00 68.62 592 GLU A C 1
ATOM 4549 O O . GLU A 1 592 ? 5.105 -1.392 6.405 1.00 68.62 592 GLU A O 1
ATOM 4554 N N . GLU A 1 593 ? 5.716 -3.552 6.212 1.00 68.31 593 GLU A N 1
ATOM 4555 C CA . GLU A 1 593 ? 4.690 -3.938 5.233 1.00 68.31 593 GLU A CA 1
ATOM 4556 C C . GLU A 1 593 ? 3.263 -3.866 5.811 1.00 68.31 593 GLU A C 1
ATOM 4558 O O . GLU A 1 593 ? 2.312 -3.623 5.069 1.00 68.31 593 GLU A O 1
ATOM 4563 N N . GLU A 1 594 ? 3.118 -4.022 7.130 1.00 77.75 594 GLU A N 1
ATOM 4564 C CA . GLU A 1 594 ? 1.830 -4.072 7.831 1.00 77.75 594 GLU A CA 1
ATOM 4565 C C . GLU A 1 594 ? 1.440 -2.721 8.443 1.00 77.75 594 GLU A C 1
ATOM 4567 O O . GLU A 1 594 ? 0.254 -2.445 8.587 1.00 77.75 594 GLU A O 1
ATOM 4572 N N . ARG A 1 595 ? 2.406 -1.830 8.723 1.00 84.31 595 ARG A N 1
ATOM 4573 C CA . ARG A 1 595 ? 2.171 -0.526 9.384 1.00 84.31 595 ARG A CA 1
ATOM 4574 C C . ARG A 1 595 ? 1.087 0.319 8.722 1.00 84.31 595 ARG A C 1
ATOM 4576 O O . ARG A 1 595 ? 0.264 0.913 9.409 1.00 84.31 595 ARG A O 1
ATOM 4583 N N . GLU A 1 596 ? 1.097 0.424 7.394 1.00 83.38 596 GLU A N 1
ATOM 4584 C CA . GLU A 1 596 ? 0.111 1.249 6.687 1.00 83.38 596 GLU A CA 1
ATOM 4585 C C . GLU A 1 596 ? -1.299 0.648 6.774 1.00 83.38 596 GLU A C 1
ATOM 4587 O O . GLU A 1 596 ? -2.276 1.383 6.916 1.00 83.38 596 GLU A O 1
ATOM 4592 N N . GLU A 1 597 ? -1.404 -0.682 6.711 1.00 85.31 597 GLU A N 1
ATOM 4593 C CA . GLU A 1 597 ? -2.681 -1.384 6.812 1.00 85.31 597 GLU A CA 1
ATOM 4594 C C . GLU A 1 597 ? -3.212 -1.362 8.249 1.00 85.31 597 GLU A C 1
ATOM 4596 O O . GLU A 1 597 ? -4.367 -0.986 8.441 1.00 85.31 597 GLU A O 1
ATOM 4601 N N . GLY A 1 598 ? -2.364 -1.633 9.245 1.00 88.25 598 GLY A N 1
ATOM 4602 C CA . GLY A 1 598 ? -2.713 -1.570 10.667 1.00 88.25 598 GLY A CA 1
ATOM 4603 C C . GLY A 1 598 ? -3.219 -0.187 11.068 1.00 88.25 598 GLY A C 1
ATOM 4604 O O . GLY A 1 598 ? -4.319 -0.048 11.597 1.00 88.25 598 GLY A O 1
ATOM 4605 N N . VAL A 1 599 ? -2.526 0.889 10.673 1.00 90.38 599 VAL A N 1
ATOM 4606 C CA . VAL A 1 599 ? -3.018 2.245 10.961 1.00 90.38 599 VAL A CA 1
ATOM 4607 C C . VAL A 1 599 ? -4.314 2.572 10.201 1.00 90.38 599 VAL A C 1
ATOM 4609 O O . VAL A 1 599 ? -5.192 3.272 10.719 1.00 90.38 599 VAL A O 1
ATOM 4612 N N . ARG A 1 600 ? -4.489 2.063 8.974 1.00 89.81 600 ARG A N 1
ATOM 4613 C CA . ARG A 1 600 ? -5.747 2.219 8.225 1.00 89.81 600 ARG A CA 1
ATOM 4614 C C . ARG A 1 600 ? -6.906 1.523 8.942 1.00 89.81 600 ARG A C 1
ATOM 4616 O O . ARG A 1 600 ? -8.024 2.046 8.932 1.00 89.81 600 ARG A O 1
ATOM 4623 N N . GLU A 1 601 ? -6.658 0.354 9.520 1.00 90.62 601 GLU A N 1
ATOM 4624 C CA . GLU A 1 601 ? -7.624 -0.410 10.307 1.00 90.62 601 GLU A CA 1
ATOM 4625 C C . GLU A 1 601 ? -7.910 0.257 11.647 1.00 90.62 601 GLU A C 1
ATOM 4627 O O . GLU A 1 601 ? -9.080 0.467 11.956 1.00 90.62 601 GLU A O 1
ATOM 4632 N N . ALA A 1 602 ? -6.890 0.747 12.351 1.00 91.75 602 ALA A N 1
ATOM 4633 C CA . ALA A 1 602 ? -7.038 1.543 13.563 1.00 91.75 602 ALA A CA 1
ATOM 4634 C C . ALA A 1 602 ? -7.881 2.808 13.328 1.00 91.75 602 ALA A C 1
ATOM 4636 O O . ALA A 1 602 ? -8.808 3.090 14.084 1.00 91.75 602 ALA A O 1
ATOM 4637 N N . ALA A 1 603 ? -7.637 3.549 12.240 1.00 93.00 603 ALA A N 1
ATOM 4638 C CA . ALA A 1 603 ? -8.432 4.726 11.884 1.00 93.00 603 ALA A CA 1
ATOM 4639 C C . ALA A 1 603 ? -9.893 4.373 11.560 1.00 93.00 603 ALA A C 1
ATOM 4641 O O . ALA A 1 603 ? -10.808 5.141 11.872 1.00 93.00 603 ALA A O 1
ATOM 4642 N N . LEU A 1 604 ? -10.124 3.223 10.922 1.00 93.38 604 LEU A N 1
ATOM 4643 C CA . LEU A 1 604 ? -11.464 2.718 10.639 1.00 93.38 604 LEU A CA 1
ATOM 4644 C C . LEU A 1 604 ? -12.175 2.304 11.931 1.00 93.38 604 LEU A C 1
ATOM 4646 O O . LEU A 1 604 ? -13.299 2.748 12.151 1.00 93.38 604 LEU A O 1
ATOM 4650 N N . LEU A 1 605 ? -11.506 1.537 12.791 1.00 92.19 605 LEU A N 1
ATOM 4651 C CA . LEU A 1 605 ? -12.004 1.092 14.089 1.00 92.19 605 LEU A CA 1
ATOM 4652 C C . LEU A 1 605 ? -12.344 2.281 14.989 1.00 92.19 605 LEU A C 1
ATOM 4654 O O . LEU A 1 605 ? -13.454 2.347 15.505 1.00 92.19 605 LEU A O 1
ATOM 4658 N N . LEU A 1 606 ? -11.447 3.264 15.088 1.00 92.69 606 LEU A N 1
ATOM 4659 C CA . LEU A 1 606 ? -11.669 4.504 15.830 1.00 92.69 606 LEU A CA 1
ATOM 4660 C C . LEU A 1 606 ? -12.879 5.281 15.296 1.00 92.69 606 LEU A C 1
ATOM 4662 O O . LEU A 1 606 ? -13.652 5.857 16.057 1.00 92.69 606 LEU A O 1
ATOM 4666 N N . GLY A 1 607 ? -13.071 5.294 13.975 1.00 92.31 607 GLY A N 1
ATOM 4667 C CA . GLY A 1 607 ? -14.252 5.887 13.356 1.00 92.31 607 GLY A CA 1
ATOM 4668 C C . GLY A 1 607 ? -15.547 5.139 13.693 1.00 92.31 607 GLY A C 1
ATOM 4669 O O . GLY A 1 607 ? -16.572 5.788 13.905 1.00 92.31 607 GLY A O 1
ATOM 4670 N N . GLU A 1 608 ? -15.507 3.802 13.726 1.00 93.50 608 GLU A N 1
ATOM 4671 C CA . GLU A 1 608 ? -16.636 2.933 14.098 1.00 93.50 608 GLU A CA 1
ATOM 4672 C C . GLU A 1 608 ? -17.021 3.109 15.572 1.00 93.50 608 GLU A C 1
ATOM 4674 O O . GLU A 1 608 ? -18.204 3.255 15.878 1.00 93.50 608 GLU A O 1
ATOM 4679 N N . SER A 1 609 ? -16.032 3.160 16.470 1.00 91.88 609 SER A N 1
ATOM 4680 C CA . SER A 1 609 ? -16.227 3.194 17.922 1.00 91.88 609 SER A CA 1
ATOM 4681 C C . SER A 1 609 ? -16.260 4.595 18.536 1.00 91.88 609 SER A C 1
ATOM 4683 O O . SER A 1 609 ? -16.469 4.720 19.736 1.00 91.88 609 SER A O 1
ATOM 4685 N N . ARG A 1 610 ? -16.103 5.672 17.754 1.00 91.31 610 ARG A N 1
ATOM 4686 C CA . ARG A 1 610 ? -15.973 7.049 18.275 1.00 91.31 610 ARG A CA 1
ATOM 4687 C C . ARG A 1 610 ? -17.042 7.449 19.297 1.00 91.31 610 ARG A C 1
ATOM 4689 O O . ARG A 1 610 ? -16.728 8.043 20.321 1.00 91.31 610 ARG A O 1
ATOM 4696 N N . GLU A 1 611 ? -18.313 7.200 18.983 1.00 87.75 611 GLU A N 1
ATOM 4697 C CA . GLU A 1 611 ? -19.430 7.577 19.866 1.00 87.75 611 GLU A CA 1
ATOM 4698 C C . GLU A 1 611 ? -19.486 6.704 21.111 1.00 87.75 611 GLU A C 1
ATOM 4700 O O . GLU A 1 611 ? -19.772 7.207 22.192 1.00 87.75 611 GLU A O 1
ATOM 4705 N N . LEU A 1 612 ? -19.137 5.430 20.957 1.00 88.38 612 LEU A N 1
ATOM 4706 C CA . LEU A 1 612 ? -19.003 4.496 22.057 1.00 88.38 612 LEU A CA 1
ATOM 4707 C C . LEU A 1 612 ? -17.889 4.934 23.010 1.00 88.38 612 LEU A C 1
ATOM 4709 O O . LEU A 1 612 ? -18.120 5.020 24.205 1.00 88.38 612 LEU A O 1
ATOM 4713 N N . LEU A 1 613 ? -16.717 5.306 22.493 1.00 87.44 613 LEU A N 1
ATOM 4714 C CA . LEU A 1 613 ? -15.608 5.785 23.316 1.00 87.44 613 LEU A CA 1
ATOM 4715 C C . LEU A 1 613 ? -15.949 7.086 24.056 1.00 87.44 613 LEU A C 1
ATOM 4717 O O . LEU A 1 613 ? -15.612 7.208 25.226 1.00 87.44 613 LEU A O 1
ATOM 4721 N N . ARG A 1 614 ? -16.663 8.024 23.417 1.00 86.19 614 ARG A N 1
ATOM 4722 C CA . ARG A 1 614 ? -17.139 9.250 24.089 1.00 86.19 614 ARG A CA 1
ATOM 4723 C C . ARG A 1 614 ? -18.127 8.951 25.209 1.00 86.19 614 ARG A C 1
ATOM 4725 O O . ARG A 1 614 ? -18.074 9.573 26.260 1.00 86.19 614 ARG A O 1
ATOM 4732 N N . PHE A 1 615 ? -19.033 8.010 24.969 1.00 84.06 615 PHE A N 1
ATOM 4733 C CA . PHE A 1 615 ? -19.967 7.552 25.987 1.00 84.06 615 PHE A CA 1
ATOM 4734 C C . PHE A 1 615 ? -19.239 6.896 27.167 1.00 84.06 615 PHE A C 1
ATOM 4736 O O . PHE A 1 615 ? -19.570 7.174 28.316 1.00 84.06 615 PHE A O 1
ATOM 4743 N N . LEU A 1 616 ? -18.244 6.047 26.887 1.00 81.19 616 LEU A N 1
ATOM 4744 C CA . LEU A 1 616 ? -17.425 5.422 27.923 1.00 81.19 616 LEU A CA 1
ATOM 4745 C C . LEU A 1 616 ? -16.654 6.474 28.724 1.00 81.19 616 LEU A C 1
ATOM 4747 O O . LEU A 1 616 ? -16.640 6.376 29.940 1.00 81.19 616 LEU A O 1
ATOM 4751 N N . GLU A 1 617 ? -16.076 7.484 28.068 1.00 77.00 617 GLU A N 1
ATOM 4752 C CA . GLU A 1 617 ? -15.397 8.618 28.714 1.00 77.00 617 GLU A CA 1
ATOM 4753 C C . GLU A 1 617 ? -16.344 9.352 29.686 1.00 77.00 617 GLU A C 1
ATOM 4755 O O . GLU A 1 617 ? -16.030 9.497 30.865 1.00 77.00 617 GLU A O 1
ATOM 4760 N N . GLU A 1 618 ? -17.562 9.692 29.249 1.00 75.94 618 GLU A N 1
ATOM 4761 C CA . GLU A 1 618 ? -18.570 10.372 30.079 1.00 75.94 618 GLU A CA 1
ATOM 4762 C C . GLU A 1 618 ? -19.050 9.528 31.273 1.00 75.94 618 GLU A C 1
ATOM 4764 O O . GLU A 1 618 ? -19.136 10.022 32.396 1.00 75.94 618 GLU A O 1
ATOM 4769 N N . LYS A 1 619 ? -19.351 8.239 31.061 1.00 68.88 619 LYS A N 1
ATOM 4770 C CA . LYS A 1 619 ? -19.849 7.319 32.109 1.00 68.88 619 LYS A CA 1
ATOM 4771 C C . LYS A 1 619 ? -18.845 7.047 33.225 1.00 68.88 619 LYS A C 1
ATOM 4773 O O . LYS A 1 619 ? -19.206 6.496 34.267 1.00 68.88 619 LYS A O 1
ATOM 4778 N N . VAL A 1 620 ? -17.599 7.400 32.974 1.00 59.88 620 VAL A N 1
ATOM 4779 C CA . VAL A 1 620 ? -16.444 7.085 33.788 1.00 59.88 620 VAL A CA 1
ATOM 4780 C C . VAL A 1 620 ? -15.926 8.313 34.552 1.00 59.88 620 VAL A C 1
ATOM 4782 O O . VAL A 1 620 ? -15.373 8.153 35.636 1.00 59.88 620 VAL A O 1
ATOM 4785 N N . GLU A 1 621 ? -16.130 9.529 34.036 1.00 54.44 621 GLU A N 1
ATOM 4786 C CA . GLU A 1 621 ? -15.702 10.790 34.670 1.00 54.44 621 GLU A CA 1
ATOM 4787 C C . GLU A 1 621 ? -16.602 11.270 35.832 1.00 54.44 621 GLU A C 1
ATOM 4789 O O . GLU A 1 621 ? -16.308 12.284 36.477 1.00 54.44 621 GLU A O 1
ATOM 4794 N N . VAL A 1 622 ? -17.690 10.555 36.140 1.00 47.06 622 VAL A N 1
ATOM 4795 C CA . VAL A 1 622 ? -18.657 10.913 37.194 1.00 47.06 622 VAL A CA 1
ATOM 4796 C C . VAL A 1 622 ? -18.080 10.637 38.595 1.00 47.06 622 VAL A C 1
ATOM 4798 O O . VAL A 1 622 ? -18.424 9.638 39.210 1.00 47.06 622 VAL A O 1
ATOM 4801 N N . ASP A 1 623 ? -17.150 11.491 39.043 1.00 41.69 623 ASP A N 1
ATOM 4802 C CA . ASP A 1 623 ? -16.811 11.841 40.449 1.00 41.69 623 ASP A CA 1
ATOM 4803 C C . ASP A 1 623 ? -15.577 12.780 40.553 1.00 41.69 623 ASP A C 1
ATOM 4805 O O . ASP A 1 623 ? -14.934 12.897 41.595 1.00 41.69 623 ASP A O 1
ATOM 4809 N N . GLY A 1 624 ? -15.194 13.481 39.474 1.00 43.22 624 GLY A N 1
ATOM 4810 C CA . GLY A 1 624 ? -14.049 14.410 39.489 1.00 43.22 624 GLY A CA 1
ATOM 4811 C C . GLY A 1 624 ? -12.672 13.728 39.498 1.00 43.22 624 GLY A C 1
ATOM 4812 O O . GLY A 1 624 ? -11.643 14.407 39.479 1.00 43.22 624 GLY A O 1
ATOM 4813 N N . HIS A 1 625 ? -12.639 12.396 39.468 1.00 39.97 625 HIS A N 1
ATOM 4814 C CA . HIS A 1 625 ? -11.434 11.599 39.283 1.00 39.97 625 HIS A CA 1
ATOM 4815 C C . HIS A 1 625 ? -11.325 11.148 37.821 1.00 39.97 625 HIS A C 1
ATOM 4817 O O . HIS A 1 625 ? -12.186 10.445 37.303 1.00 39.97 625 HIS A O 1
ATOM 4823 N N . ARG A 1 626 ? -10.250 11.585 37.153 1.00 39.53 626 ARG A N 1
ATOM 4824 C CA . ARG A 1 626 ? -9.939 11.254 35.756 1.00 39.53 626 ARG A CA 1
ATOM 4825 C C . ARG A 1 626 ? -9.610 9.761 35.628 1.00 39.53 626 ARG A C 1
ATOM 4827 O O . ARG A 1 626 ? -8.967 9.190 36.511 1.00 39.53 626 ARG A O 1
ATOM 4834 N N . TYR A 1 627 ? -10.068 9.134 34.548 1.00 46.91 627 TYR A N 1
ATOM 4835 C CA . TYR A 1 627 ? -9.963 7.688 34.381 1.00 46.91 627 TYR A CA 1
ATOM 4836 C C . TYR A 1 627 ? -8.520 7.180 34.270 1.00 46.91 627 TYR A C 1
ATOM 4838 O O . TYR A 1 627 ? -7.702 7.813 33.600 1.00 46.91 627 TYR A O 1
ATOM 4846 N N . PRO A 1 628 ? -8.245 5.968 34.777 1.00 50.97 628 PRO A N 1
ATOM 4847 C CA . PRO A 1 628 ? -8.933 5.286 35.871 1.00 50.97 628 PRO A CA 1
ATOM 4848 C C . PRO A 1 628 ? -8.316 5.664 37.220 1.00 50.97 628 PRO A C 1
ATOM 4850 O O . PRO A 1 628 ? -7.094 5.747 37.357 1.00 50.97 628 PRO A O 1
ATOM 4853 N N . HIS A 1 629 ? -9.153 5.780 38.258 1.00 45.16 629 HIS A N 1
ATOM 4854 C CA . HIS A 1 629 ? -8.674 5.590 39.628 1.00 45.16 629 HIS A CA 1
ATOM 4855 C C . HIS A 1 629 ? -7.997 4.213 39.684 1.00 45.16 629 HIS A C 1
ATOM 4857 O O . HIS A 1 629 ? -8.572 3.232 39.203 1.00 45.16 629 HIS A O 1
ATOM 4863 N N . ARG A 1 630 ? -6.776 4.149 40.229 1.00 41.66 630 ARG A N 1
ATOM 4864 C CA . ARG A 1 630 ? -5.876 2.976 40.221 1.00 41.66 630 ARG A CA 1
ATOM 4865 C C . ARG A 1 630 ? -6.595 1.645 40.496 1.00 41.66 630 ARG A C 1
ATOM 4867 O O . ARG A 1 630 ? -6.283 0.653 39.853 1.00 41.66 630 ARG A O 1
ATOM 4874 N N . ASP A 1 631 ? -7.601 1.657 41.369 1.00 39.84 631 ASP A N 1
ATOM 4875 C CA . ASP A 1 631 ? -8.398 0.488 41.760 1.00 39.84 631 ASP A CA 1
ATOM 4876 C C . ASP A 1 631 ? -9.336 -0.074 40.678 1.00 39.84 631 ASP A C 1
ATOM 4878 O O . ASP A 1 631 ? -9.550 -1.281 40.645 1.00 39.84 631 ASP A O 1
ATOM 4882 N N . VAL A 1 632 ? -9.910 0.740 39.782 1.00 44.09 632 VAL A N 1
ATOM 4883 C CA . VAL A 1 632 ? -10.843 0.237 38.747 1.00 44.09 632 VAL A CA 1
ATOM 4884 C C . VAL A 1 632 ? -10.077 -0.419 37.604 1.00 44.09 632 VAL A C 1
ATOM 4886 O O . VAL A 1 632 ? -10.448 -1.508 37.174 1.00 44.09 632 VAL A O 1
ATOM 4889 N N . ARG A 1 633 ? -8.960 0.179 37.170 1.00 50.94 633 ARG A N 1
ATOM 4890 C CA . ARG A 1 633 ? -8.061 -0.455 36.194 1.00 50.94 633 ARG A CA 1
ATOM 4891 C C . ARG A 1 633 ? -7.347 -1.653 36.787 1.00 50.94 633 ARG A C 1
ATOM 4893 O O . ARG A 1 633 ? -7.347 -2.683 36.145 1.00 50.94 633 ARG A O 1
ATOM 4900 N N . HIS A 1 634 ? -6.911 -1.597 38.046 1.00 48.22 634 HIS A N 1
ATOM 4901 C CA . HIS A 1 634 ? -6.445 -2.797 38.739 1.00 48.22 634 HIS A CA 1
ATOM 4902 C C . HIS A 1 634 ? -7.529 -3.880 38.809 1.00 48.22 634 HIS A C 1
ATOM 4904 O O . HIS A 1 634 ? -7.196 -5.044 38.719 1.00 48.22 634 HIS A O 1
ATOM 4910 N N . ARG A 1 635 ? -8.823 -3.555 38.938 1.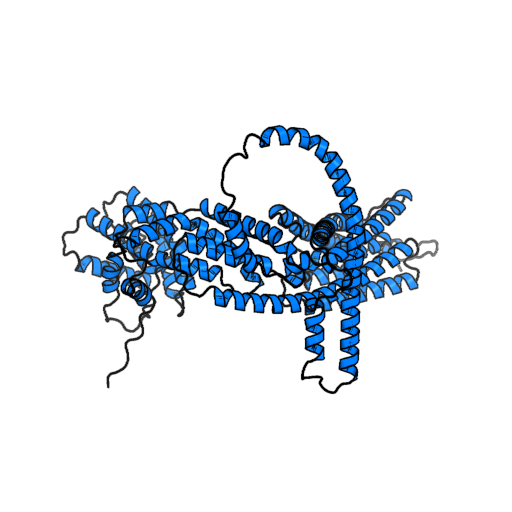00 45.97 635 ARG A N 1
ATOM 4911 C CA . ARG A 1 635 ? -9.905 -4.560 38.943 1.00 45.97 635 ARG A CA 1
ATOM 4912 C C . ARG A 1 635 ? -10.247 -5.123 37.562 1.00 45.97 635 ARG A C 1
ATOM 4914 O O . ARG A 1 635 ? -10.568 -6.302 37.485 1.00 45.97 635 ARG A O 1
ATOM 4921 N N . ILE A 1 636 ? -10.204 -4.311 36.506 1.00 51.47 636 ILE A N 1
ATOM 4922 C CA . ILE A 1 636 ? -10.417 -4.751 35.115 1.00 51.47 636 ILE A CA 1
ATOM 4923 C C . ILE A 1 636 ? -9.198 -5.546 34.625 1.00 51.47 636 ILE A C 1
ATOM 4925 O O . ILE A 1 636 ? -9.360 -6.627 34.067 1.00 51.47 636 ILE A O 1
ATOM 4929 N N . ASP A 1 637 ? -7.990 -5.063 34.920 1.00 50.72 637 ASP A N 1
ATOM 4930 C CA . ASP A 1 637 ? -6.735 -5.747 34.616 1.00 50.72 637 ASP A CA 1
ATOM 4931 C C . ASP A 1 637 ? -6.598 -7.017 35.474 1.00 50.72 637 ASP A C 1
ATOM 4933 O O . ASP A 1 637 ? -6.342 -8.069 34.914 1.00 50.72 637 ASP A O 1
ATOM 4937 N N . ALA A 1 638 ? -6.904 -7.001 36.782 1.00 47.28 638 ALA A N 1
ATOM 4938 C CA . ALA A 1 638 ? -6.910 -8.215 37.619 1.00 47.28 638 ALA A CA 1
ATOM 4939 C C . ALA A 1 638 ? -8.008 -9.221 37.245 1.00 47.28 638 ALA A C 1
ATOM 4941 O O . ALA A 1 638 ? -7.878 -10.401 37.568 1.00 47.28 638 ALA A O 1
ATOM 4942 N N . TRP A 1 639 ? -9.088 -8.787 36.584 1.00 47.03 639 TRP A N 1
ATOM 4943 C CA . TRP A 1 639 ? -10.047 -9.708 35.971 1.00 47.03 639 TRP A CA 1
ATOM 4944 C C . TRP A 1 639 ? -9.430 -10.400 34.751 1.00 47.03 639 TRP A C 1
ATOM 4946 O O . TRP A 1 639 ? -9.673 -11.580 34.547 1.00 47.03 639 TRP A O 1
ATOM 4956 N N . ALA A 1 640 ? -8.569 -9.724 33.989 1.00 45.12 640 ALA A N 1
ATOM 4957 C CA . ALA A 1 640 ? -7.816 -10.336 32.896 1.00 45.12 640 ALA A CA 1
ATOM 4958 C C . ALA A 1 640 ? -6.583 -11.144 33.367 1.00 45.12 640 ALA A C 1
ATOM 4960 O O . ALA A 1 640 ? -6.208 -12.107 32.709 1.00 45.12 640 ALA A O 1
ATOM 4961 N N . SER A 1 641 ? -5.966 -10.787 34.500 1.00 42.84 641 SER A N 1
ATOM 4962 C CA . SER A 1 641 ? -4.622 -11.240 34.890 1.00 42.84 641 SER A CA 1
ATOM 4963 C C . SER A 1 641 ? -4.548 -11.919 36.267 1.00 42.84 641 SER A C 1
ATOM 4965 O O . SER A 1 641 ? -3.634 -11.614 37.038 1.00 42.84 641 SER A O 1
ATOM 4967 N N . ARG A 1 642 ? -5.488 -12.802 36.645 1.00 41.53 642 ARG A N 1
ATOM 4968 C CA . ARG A 1 642 ? -5.345 -13.515 37.932 1.00 41.53 642 ARG A CA 1
ATOM 4969 C C . ARG A 1 642 ? -4.075 -14.386 37.922 1.00 41.53 642 ARG A C 1
ATOM 4971 O O . ARG A 1 642 ? -3.971 -15.260 37.064 1.00 41.53 642 ARG A O 1
ATOM 4978 N N . PRO A 1 643 ? -3.129 -14.160 38.854 1.00 36.41 643 PRO A N 1
ATOM 4979 C CA . PRO A 1 643 ? -1.968 -15.021 39.017 1.00 36.41 643 PRO A CA 1
ATOM 4980 C C . PRO A 1 643 ? -2.384 -16.341 39.677 1.00 36.41 643 PRO A C 1
ATOM 4982 O O . PRO A 1 643 ? -3.355 -16.382 40.438 1.00 36.41 643 PRO A O 1
ATOM 4985 N N . GLU A 1 644 ? -1.635 -17.405 39.380 1.00 29.14 644 GLU A N 1
ATOM 4986 C CA . GLU A 1 644 ? -1.683 -18.673 40.114 1.00 29.14 644 GLU A CA 1
ATOM 4987 C C . GLU A 1 644 ? -1.686 -18.415 41.633 1.00 29.14 644 GLU A C 1
ATOM 4989 O O . GLU A 1 644 ? -1.013 -17.486 42.093 1.00 29.14 644 GLU A O 1
ATOM 4994 N N . PRO A 1 645 ? -2.411 -19.209 42.439 1.00 29.92 645 PRO A N 1
ATOM 4995 C CA . PRO A 1 645 ? -2.258 -19.133 43.882 1.00 29.92 645 PRO A CA 1
ATOM 4996 C C . PRO A 1 645 ? -0.804 -19.462 44.235 1.00 29.92 645 PRO A C 1
ATOM 4998 O O . PRO A 1 645 ? -0.290 -20.517 43.860 1.00 29.92 645 PRO A O 1
ATOM 5001 N N . ASP A 1 646 ? -0.149 -18.541 44.948 1.00 31.09 646 ASP A N 1
ATOM 5002 C CA . ASP A 1 646 ? 1.180 -18.736 45.517 1.00 31.09 646 ASP A CA 1
ATOM 5003 C C . ASP A 1 646 ? 1.221 -20.084 46.249 1.00 31.09 646 ASP A C 1
ATOM 5005 O O . ASP A 1 646 ? 0.653 -20.246 47.332 1.00 31.09 646 ASP A O 1
ATOM 5009 N N . ASN A 1 647 ? 1.947 -21.052 45.685 1.00 31.91 647 ASN A N 1
ATOM 5010 C CA . ASN A 1 647 ? 2.381 -22.248 46.399 1.00 31.91 647 ASN A CA 1
ATOM 5011 C C . ASN A 1 647 ? 3.488 -21.857 47.391 1.00 31.91 647 ASN A C 1
ATOM 5013 O O . ASN A 1 647 ? 4.660 -22.222 47.281 1.00 31.91 647 ASN A O 1
ATOM 5017 N N . HIS A 1 648 ? 3.105 -21.081 48.393 1.00 35.47 648 HIS A N 1
ATOM 5018 C CA . HIS A 1 648 ? 3.819 -20.954 49.643 1.00 35.47 648 HIS A CA 1
ATOM 5019 C C . HIS A 1 648 ? 2.869 -21.400 50.736 1.00 35.47 648 HIS A C 1
ATOM 5021 O O . HIS A 1 648 ? 2.153 -20.577 51.278 1.00 35.47 648 HIS A O 1
ATOM 5027 N N . HIS A 1 649 ? 2.864 -22.704 51.034 1.00 29.66 649 HIS A N 1
ATOM 5028 C CA . HIS A 1 649 ? 2.881 -23.230 52.400 1.00 29.66 649 HIS A CA 1
ATOM 5029 C C . HIS A 1 649 ? 3.091 -24.761 52.410 1.00 29.66 649 HIS A C 1
ATOM 5031 O O . HIS A 1 649 ? 2.207 -25.516 52.018 1.00 29.66 649 HIS A O 1
ATOM 5037 N N . ILE A 1 650 ? 4.243 -25.136 52.997 1.00 31.16 650 ILE A N 1
ATOM 5038 C CA . ILE A 1 650 ? 4.714 -26.445 53.513 1.00 31.16 650 ILE A CA 1
ATOM 5039 C C . ILE A 1 650 ? 5.372 -27.395 52.508 1.00 31.16 650 ILE A C 1
ATOM 5041 O O . ILE A 1 650 ? 4.668 -28.046 51.710 1.00 31.16 650 ILE A O 1
#